Protein AF-A0A1E3QQA7-F1 (afdb_monomer)

Radius of gyration: 41.37 Å; Cα contacts (8 Å, |Δi|>4): 387; chains: 1; bounding box: 116×78×132 Å

Foldseek 3Di:
DDDDDDDDDPPVVVVVVVVVVVVVVVVVVVVVVVVVVVVVPPPDDDDDDDDDDDPDDDDDDDDDDDDDDDDDDDDDDDDDDDDDDDDDDDPPPCVVVVVVVVCVVVVDDDDPVCVVPVVCSPVVVVVVVVVVVVVVVVVVVVVVVVVVVVVCVPPDPPPDDPDDDPVVVVVVVVVVVVVVVVVVVVVVLVVVLVVLLVVLVVVCVPPDDDDDVVCVVVSVVVSVVVSVVVVVVVVVVVVVVVVLLVVLVVVLQPDDLVCSVVSLVVSCVVPVVCNVVSLVPDDHDWDWDADPPPRAIDTDGPLQDDDNWGQDLVPRATVVHDDPPPDGADPVVNVLQNVLLVVVVVVCCVPVVDFHKHKDKHQDDDPPDRQDIKIKIWTKDADPVSQKIKIKIWIWTWGDDDQKIKIKIKIKIWIWDDDPVPDTFTDMDIDIDIDIDGDDDSVVVSVVVVVVVVVVVVVVVVVCCCVRVPVVVVVVCVVDPPDDPVVVVVVVVVVVVVVVVVVVD

Sequence (505 aa):
MGKVAAKKQKITAEKAQSTKKVEVEEQRTESEAELEDLEALSDDDLAEDDELNLDGVSSDESSAAEADSEEEESTDDFETELPLMKKKKNKDDGSAQFADALSAIVGSRLKAYDRKDPILARSKLTIKKFENDKLDAKAKRLISAEKKITLDIDRVKTLLPAADNEKAGEILAKERRLKKVAQRGVVKLFNAVLSTQVKTHTELGTQKIIGQTKKEEMMTEISKEKFLDLVQAAADKTKESEEAFDASLDLLRRLDPQNIQSNLNNICRVAPGLAEDLLSSIDTPLSALRDPTNGKAYLCCDYNRDGDSYRSPWSNEYHPAADADAPAPSRELRELEVFANASFDVYRDLYYEGGVSSVYLWDQGDGLESDGFAGVVLLKKDSDDSSSSWNSIHVVEVTPEGASATYAITSTIILDLHSAKTIDLSGNLVRQTEKTLATGDLSSHISNIGTLIEEIETKLRNMLQEVYFGKTRDILGDLRTTTQASALASEKQRVSEMVKGLSEL

Organism: NCBI:txid984486

Secondary structure (DSSP, 8-state):
--------SSSHHHHHHHHHHHHHHHHHHHHHHHHHHHHTTSSS-------------------------------------------------THHHHHHHHHHHHH-PPPGGG-SSTTTTT-HHHHHHHHHHHHHHHHHHHHHHHHHHHHHTT-----S---S-HHHHHHHHHHHHHHHHHHHHHHHHHHHHHHHHHHHHHHHHTS--S-HHHHHHHHHHHHHHHHHHHHHHHHHHHHHHHHHHHHHHHHHHHS-GGGHHHHHHHHHHH-GGGHHHHHHH---PPEEEE-TTT--EEEE-GGGEETTEEE-TTT--EESPPPTT-----HHHHHHHHHHHHHHHHHHHHHHSSSEEEEEEEE-SSSSS---EEEEEEEEEE-TTSS-EEEEEEEEEEEEETTEEEEEEEEEEEEEEEETTTEEEEEEEEEEEEEEEE--SHHHHHHHHHHHHHHHHHHHHHHHHIIIIIIHHHHHHHHS-SS-HHHHHHHHHHHHHHHHHHH--

Nearest PDB structures (foldseek):
  7ds6-assembly1_B  TM=9.482E-01  e=3.848E-27  Gallus gallus
  7ds3-assembly1_B  TM=9.334E-01  e=1.307E-25  Gallus gallus
  3aae-assembly1_A  TM=6.246E-01  e=4.471E-10  Gallus gallus
  4akr-assembly1_A  TM=6.397E-01  e=7.895E-10  Dictyostelium discoideum AX2
  7dsb-assembly1_A  TM=6.086E-01  e=8.602E-09  Gallus gallus

Structure (mmCIF, N/CA/C/O backbone):
data_AF-A0A1E3QQA7-F1
#
_entry.id   AF-A0A1E3QQA7-F1
#
loop_
_atom_site.group_PDB
_atom_site.id
_atom_site.type_symbol
_atom_site.label_atom_id
_atom_site.label_alt_id
_atom_site.label_comp_id
_atom_site.label_asym_id
_atom_site.label_entity_id
_atom_site.label_seq_id
_atom_site.pdbx_PDB_ins_code
_atom_site.Cartn_x
_atom_site.Cartn_y
_atom_site.Cartn_z
_atom_site.occupancy
_atom_site.B_iso_or_equiv
_atom_site.auth_seq_id
_atom_site.auth_comp_id
_atom_site.auth_asym_id
_atom_site.auth_atom_id
_atom_site.pdbx_PDB_model_num
ATOM 1 N N . MET A 1 1 ? 45.931 54.070 -84.464 1.00 47.62 1 MET A N 1
ATOM 2 C CA . MET A 1 1 ? 44.512 53.806 -84.796 1.00 47.62 1 MET A CA 1
ATOM 3 C C . MET A 1 1 ? 44.336 52.306 -84.982 1.00 47.62 1 MET A C 1
ATOM 5 O O . MET A 1 1 ? 45.080 51.744 -85.770 1.00 47.62 1 MET A O 1
ATOM 9 N N . GLY A 1 2 ? 43.408 51.662 -84.268 1.00 37.19 2 GLY A N 1
ATOM 10 C CA . GLY A 1 2 ? 43.078 50.243 -84.486 1.00 37.19 2 GLY A CA 1
ATOM 11 C C . GLY A 1 2 ? 42.491 49.547 -83.252 1.00 37.19 2 GLY A C 1
ATOM 12 O O . GLY A 1 2 ? 43.142 49.482 -82.221 1.00 37.19 2 GLY A O 1
ATOM 13 N N . LYS A 1 3 ? 41.248 49.068 -83.383 1.00 46.12 3 LYS A N 1
ATOM 14 C CA . LYS A 1 3 ? 40.374 48.395 -82.399 1.00 46.12 3 LYS A CA 1
ATOM 15 C C . LYS A 1 3 ? 40.862 46.996 -81.975 1.00 46.12 3 LYS A C 1
ATOM 17 O O . LYS A 1 3 ? 41.299 46.261 -82.849 1.00 46.12 3 LYS A O 1
ATOM 22 N N . VAL A 1 4 ? 40.573 46.574 -80.731 1.00 35.31 4 VAL A N 1
ATOM 23 C CA . VAL A 1 4 ? 40.289 45.169 -80.313 1.00 35.31 4 VAL A CA 1
ATOM 24 C C . VAL A 1 4 ? 39.362 45.233 -79.074 1.00 35.31 4 VAL A C 1
ATOM 26 O O . VAL A 1 4 ? 39.777 45.743 -78.043 1.00 35.31 4 VAL A O 1
ATOM 29 N N . ALA A 1 5 ? 38.035 45.087 -79.179 1.00 37.12 5 ALA A N 1
ATOM 30 C CA . ALA A 1 5 ? 37.182 43.891 -79.328 1.00 37.12 5 ALA A CA 1
ATOM 31 C C . ALA A 1 5 ? 36.811 43.189 -77.996 1.00 37.12 5 ALA A C 1
ATOM 33 O O . ALA A 1 5 ? 37.650 42.676 -77.262 1.00 37.12 5 ALA A O 1
ATOM 34 N N . ALA A 1 6 ? 35.500 43.178 -77.729 1.00 47.41 6 ALA A N 1
ATOM 35 C CA . ALA A 1 6 ? 34.812 42.640 -76.563 1.00 47.41 6 ALA A CA 1
ATOM 36 C C . ALA A 1 6 ? 34.720 41.104 -76.580 1.00 47.41 6 ALA A C 1
ATOM 38 O O . ALA A 1 6 ? 34.167 40.526 -77.513 1.00 47.41 6 ALA A O 1
ATOM 39 N N . LYS A 1 7 ? 35.203 40.444 -75.518 1.00 43.12 7 LYS A N 1
ATOM 40 C CA . LYS A 1 7 ? 34.928 39.025 -75.222 1.00 43.12 7 LYS A CA 1
ATOM 41 C C . LYS A 1 7 ? 35.247 38.706 -73.754 1.00 43.12 7 LYS A C 1
ATOM 43 O O . LYS A 1 7 ? 36.267 38.088 -73.480 1.00 43.12 7 LYS A O 1
ATOM 48 N N . LYS A 1 8 ? 34.432 39.162 -72.787 1.00 41.75 8 LYS A N 1
ATOM 49 C CA . LYS A 1 8 ? 34.595 38.728 -71.375 1.00 41.75 8 LYS A CA 1
ATOM 50 C C . LYS A 1 8 ? 33.366 38.800 -70.449 1.00 41.75 8 LYS A C 1
ATOM 52 O O . LYS A 1 8 ? 33.531 38.638 -69.251 1.00 41.75 8 LYS A O 1
ATOM 57 N N . GLN A 1 9 ? 32.143 38.966 -70.964 1.00 43.28 9 GLN A N 1
ATOM 58 C CA . GLN A 1 9 ? 30.936 39.087 -70.116 1.00 43.28 9 GLN A CA 1
ATOM 59 C C . GLN A 1 9 ? 29.879 37.978 -70.282 1.00 43.28 9 GLN A C 1
ATOM 61 O O . GLN A 1 9 ? 28.783 38.111 -69.757 1.00 43.28 9 GLN A O 1
ATOM 66 N N . LYS A 1 10 ? 30.183 36.860 -70.958 1.00 41.38 10 LYS A N 1
ATOM 67 C CA . LYS A 1 10 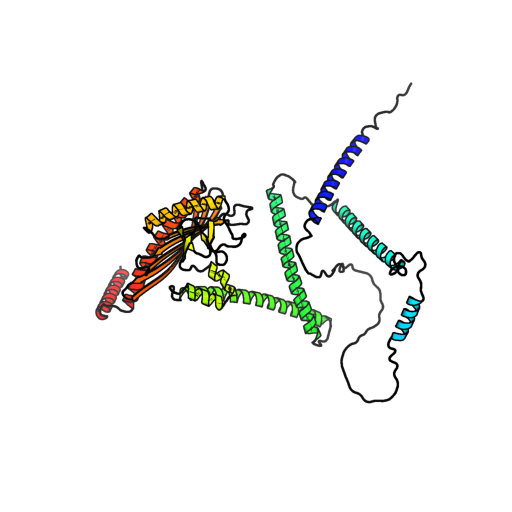? 29.195 35.779 -71.179 1.00 41.38 10 LYS A CA 1
ATOM 68 C C . LYS A 1 10 ? 29.348 34.530 -70.297 1.00 41.38 10 LYS A C 1
ATOM 70 O O . LYS A 1 10 ? 28.469 33.689 -70.333 1.00 41.38 10 LYS A O 1
ATOM 75 N N . ILE A 1 11 ? 30.416 34.409 -69.501 1.00 41.81 11 ILE A N 1
ATOM 76 C CA . ILE A 1 11 ? 30.742 33.159 -68.773 1.00 41.81 11 ILE A CA 1
ATOM 77 C C . ILE A 1 11 ? 30.286 33.194 -67.297 1.00 41.81 11 ILE A C 1
ATOM 79 O O . ILE A 1 11 ? 30.118 32.157 -66.668 1.00 41.81 11 ILE A O 1
ATOM 83 N N . THR A 1 12 ? 30.012 34.371 -66.728 1.00 42.03 12 THR A N 1
ATOM 84 C CA . THR A 1 12 ? 29.600 34.516 -65.318 1.00 42.03 12 THR A CA 1
ATOM 85 C C . THR A 1 12 ? 28.090 34.411 -65.077 1.00 42.03 12 THR A C 1
ATOM 87 O O . THR A 1 12 ? 27.687 34.161 -63.947 1.00 42.03 12 THR A O 1
ATOM 90 N N . ALA A 1 13 ? 27.250 34.534 -66.111 1.00 43.00 13 ALA A N 1
ATOM 91 C CA . ALA A 1 13 ? 25.791 34.411 -65.978 1.00 43.00 13 ALA A CA 1
ATOM 92 C C . ALA A 1 13 ? 25.293 32.952 -66.036 1.00 43.00 13 ALA A C 1
ATOM 94 O O . ALA A 1 13 ? 24.313 32.610 -65.380 1.00 43.00 13 ALA A O 1
ATOM 95 N N . GLU A 1 14 ? 25.997 32.076 -66.757 1.00 42.44 14 GLU A N 1
ATOM 96 C CA . GLU A 1 14 ? 25.611 30.665 -66.927 1.00 42.44 14 GLU A CA 1
ATOM 97 C C . GLU A 1 14 ? 25.844 29.835 -65.651 1.00 42.44 14 GLU A C 1
ATOM 99 O O . GLU A 1 14 ? 25.065 28.940 -65.332 1.00 42.44 14 GLU A O 1
ATOM 104 N N . LYS A 1 15 ? 26.865 30.179 -64.851 1.00 41.03 15 LYS A N 1
ATOM 105 C CA . LYS A 1 15 ? 27.192 29.443 -63.619 1.00 41.03 15 LYS A CA 1
ATOM 106 C C . LYS A 1 15 ? 26.222 29.747 -62.466 1.00 41.03 15 LYS A C 1
ATOM 108 O O . LYS A 1 15 ? 25.871 28.833 -61.728 1.00 41.03 15 LYS A O 1
ATOM 113 N N . ALA A 1 16 ? 25.723 30.985 -62.376 1.00 42.81 16 ALA A N 1
ATOM 114 C CA . ALA A 1 16 ? 24.745 31.413 -61.367 1.00 42.81 16 ALA A CA 1
ATOM 115 C C . ALA A 1 16 ? 23.309 30.924 -61.650 1.00 42.81 16 ALA A C 1
ATOM 117 O O . ALA A 1 16 ? 22.499 30.821 -60.732 1.00 42.81 16 ALA A O 1
ATOM 118 N N . GLN A 1 17 ? 22.992 30.600 -62.910 1.00 45.09 17 GLN A N 1
ATOM 119 C CA . GLN A 1 17 ? 21.726 29.953 -63.273 1.00 45.09 17 GLN A CA 1
ATOM 120 C C . GLN A 1 17 ? 21.737 28.441 -63.015 1.00 45.09 17 GLN A C 1
ATOM 122 O O . GLN A 1 17 ? 20.669 27.877 -62.797 1.00 45.09 17 GLN A O 1
ATOM 127 N N . SER A 1 18 ? 22.909 27.791 -62.987 1.00 39.50 18 SER A N 1
ATOM 128 C CA . SER A 1 18 ? 23.002 26.363 -62.646 1.00 39.50 18 SER A CA 1
ATOM 129 C C . SER A 1 18 ? 22.852 26.100 -61.143 1.00 39.50 18 SER A C 1
ATOM 131 O O . SER A 1 18 ? 22.149 25.171 -60.772 1.00 39.50 18 SER A O 1
ATOM 133 N N . THR A 1 19 ? 23.395 26.957 -60.270 1.00 41.09 19 THR A N 1
ATOM 134 C CA . THR A 1 19 ? 23.28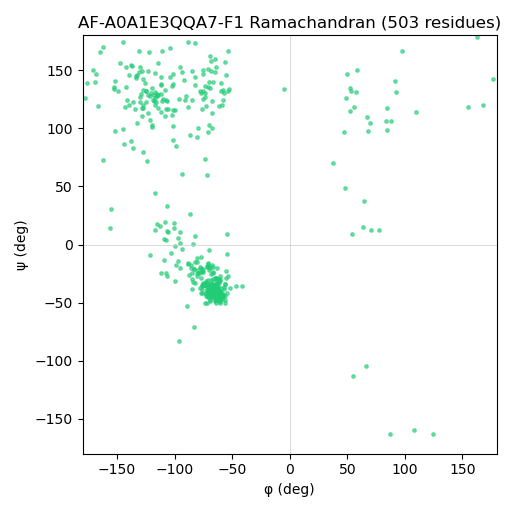8 26.790 -58.807 1.00 41.09 19 THR A CA 1
ATOM 135 C C . THR A 1 19 ? 21.892 27.103 -58.266 1.00 41.09 19 THR A C 1
ATOM 137 O O . THR A 1 19 ? 21.407 26.381 -57.408 1.00 41.09 19 THR A O 1
ATOM 140 N N . LYS A 1 20 ? 21.181 28.085 -58.842 1.00 45.94 20 LYS A N 1
ATOM 141 C CA . LYS A 1 20 ? 19.771 28.362 -58.497 1.00 45.94 20 LYS A CA 1
ATOM 142 C C . LYS A 1 20 ? 18.782 27.298 -58.975 1.00 45.94 20 LYS A C 1
ATOM 144 O O . LYS A 1 20 ? 17.648 27.287 -58.515 1.00 45.94 20 LYS A O 1
ATOM 149 N N . LYS A 1 21 ? 19.168 26.452 -59.935 1.00 40.66 21 LYS A N 1
ATOM 150 C CA . LYS A 1 21 ? 18.320 25.347 -60.398 1.00 40.66 21 LYS A CA 1
ATOM 151 C C . LYS A 1 21 ? 18.426 24.127 -59.484 1.00 40.66 21 LYS A C 1
ATOM 153 O O . LYS A 1 21 ? 17.419 23.469 -59.297 1.00 40.66 21 LYS A O 1
ATOM 158 N N . VAL A 1 22 ? 19.602 23.894 -58.895 1.00 44.75 22 VAL A N 1
ATOM 159 C CA . VAL A 1 22 ? 19.859 22.769 -57.981 1.00 44.75 22 VAL A CA 1
ATOM 160 C C . VAL A 1 22 ? 19.193 22.991 -56.613 1.00 44.75 22 VAL A C 1
ATOM 162 O O . VAL A 1 22 ? 18.508 22.096 -56.142 1.00 44.75 22 VAL A O 1
ATOM 165 N N . GLU A 1 23 ? 19.244 24.206 -56.044 1.00 41.72 23 GLU A N 1
ATOM 166 C CA . GLU A 1 23 ? 18.555 24.530 -54.769 1.00 41.72 23 GLU A CA 1
ATOM 167 C C . GLU A 1 23 ? 17.017 24.439 -54.850 1.00 41.72 23 GLU A C 1
ATOM 169 O O . GLU A 1 23 ? 16.353 24.143 -53.862 1.00 41.72 23 GLU A O 1
ATOM 174 N N . VAL A 1 24 ? 16.431 24.681 -56.029 1.00 44.97 24 VAL A N 1
ATOM 175 C CA . VAL A 1 24 ? 14.972 24.602 -56.247 1.00 44.97 24 VAL A CA 1
ATOM 176 C C . VAL A 1 24 ? 14.514 23.162 -56.521 1.00 44.97 24 VAL A C 1
ATOM 178 O O . VAL A 1 24 ? 13.337 22.846 -56.354 1.00 44.97 24 VAL A O 1
ATOM 181 N N . GLU A 1 25 ? 15.431 22.288 -56.943 1.00 38.72 25 GLU A N 1
ATOM 182 C CA . GLU A 1 25 ? 15.168 20.868 -57.192 1.00 38.72 25 GLU A CA 1
ATOM 183 C C . GLU A 1 25 ? 15.293 20.056 -55.887 1.00 38.72 25 GLU A C 1
ATOM 185 O O . GLU A 1 25 ? 14.412 19.244 -55.622 1.00 38.72 25 GLU A O 1
ATOM 190 N N . GLU A 1 26 ? 16.257 20.380 -55.008 1.00 39.41 26 GLU A N 1
ATOM 191 C CA . GLU A 1 26 ? 16.387 19.789 -53.656 1.00 39.41 26 GLU A CA 1
ATOM 192 C C . GLU A 1 26 ? 15.203 20.138 -52.728 1.00 39.41 26 GLU A C 1
ATOM 194 O O . GLU A 1 26 ? 14.659 19.258 -52.060 1.00 39.41 26 GLU A O 1
ATOM 199 N N . GLN A 1 27 ? 14.708 21.383 -52.757 1.00 41.03 27 GLN A N 1
ATOM 200 C CA . GLN A 1 27 ? 13.528 21.794 -51.971 1.00 41.03 27 GLN A CA 1
ATOM 201 C C . GLN A 1 27 ? 12.205 21.189 -52.480 1.00 41.03 27 GLN A C 1
ATOM 203 O O . GLN A 1 27 ? 11.222 21.097 -51.739 1.00 41.03 27 GLN A O 1
ATOM 208 N N . ARG A 1 28 ? 12.153 20.770 -53.751 1.00 41.06 28 ARG A N 1
ATOM 209 C CA . ARG A 1 28 ? 11.000 20.050 -54.314 1.00 41.06 28 ARG A CA 1
ATOM 210 C C . ARG A 1 28 ? 10.990 18.582 -53.905 1.00 41.06 28 ARG A C 1
ATOM 212 O O . ARG A 1 28 ? 9.923 18.061 -53.615 1.00 41.06 28 ARG A O 1
ATOM 219 N N . THR A 1 29 ? 12.158 17.951 -53.824 1.00 37.53 29 THR A N 1
ATOM 220 C CA . THR A 1 29 ? 12.278 16.561 -53.371 1.00 37.53 29 THR A CA 1
ATOM 221 C C . THR A 1 29 ? 12.012 16.393 -51.873 1.00 37.53 29 THR A C 1
ATOM 223 O O . THR A 1 29 ? 11.408 15.399 -51.490 1.00 37.53 29 THR A O 1
ATOM 226 N N . GLU A 1 30 ? 12.369 17.369 -51.028 1.00 37.81 30 GLU A N 1
ATOM 227 C CA . GLU A 1 30 ? 12.022 17.334 -49.592 1.00 37.81 30 GLU A CA 1
ATOM 228 C C . GLU A 1 30 ? 10.515 17.521 -49.347 1.00 37.81 30 GLU A C 1
ATOM 230 O O . GLU A 1 30 ? 9.946 16.877 -48.472 1.00 37.81 30 GLU A O 1
ATOM 235 N N . SER A 1 31 ? 9.841 18.338 -50.165 1.00 39.28 31 SER A N 1
ATOM 236 C CA . SER A 1 31 ? 8.391 18.554 -50.050 1.00 39.28 31 SER A CA 1
ATOM 237 C C . SER A 1 31 ? 7.539 17.443 -50.677 1.00 39.28 31 SER A C 1
ATOM 239 O O . SER A 1 31 ? 6.408 17.249 -50.242 1.00 39.28 31 SER A O 1
ATOM 241 N N . GLU A 1 32 ? 8.059 16.692 -51.655 1.00 35.75 32 GLU A N 1
ATOM 242 C CA . GLU A 1 32 ? 7.422 15.459 -52.152 1.00 35.75 32 GLU A CA 1
ATOM 243 C C . GLU A 1 32 ? 7.585 14.285 -51.167 1.00 35.75 32 GLU A C 1
ATOM 245 O O . GLU A 1 32 ? 6.638 13.524 -50.990 1.00 35.75 32 GLU A O 1
ATOM 250 N N . ALA A 1 33 ? 8.713 14.186 -50.450 1.00 37.66 33 ALA A N 1
ATOM 251 C CA . ALA A 1 33 ? 8.922 13.164 -49.417 1.00 37.66 33 ALA A CA 1
ATOM 252 C C . ALA A 1 33 ? 8.040 13.375 -48.166 1.00 37.66 33 ALA A C 1
ATOM 254 O O . ALA A 1 33 ? 7.515 12.412 -47.615 1.00 37.66 33 ALA A O 1
ATOM 255 N N . GLU A 1 34 ? 7.799 14.628 -47.754 1.00 36.56 34 GLU A N 1
ATOM 256 C CA . GLU A 1 34 ? 6.865 14.948 -46.657 1.00 36.56 34 GLU A CA 1
ATOM 257 C C . GLU A 1 34 ? 5.386 14.687 -47.016 1.00 36.56 34 GLU A C 1
ATOM 259 O O . GLU A 1 34 ? 4.549 14.556 -46.122 1.00 36.56 34 GLU A O 1
ATOM 264 N N . LEU A 1 35 ? 5.046 14.609 -48.309 1.00 36.50 35 LEU A N 1
ATOM 265 C CA . LEU A 1 35 ? 3.693 14.290 -48.779 1.00 36.50 35 LEU A CA 1
ATOM 266 C C . LEU A 1 35 ? 3.431 12.776 -48.832 1.00 36.50 35 LEU A C 1
ATOM 268 O O . LEU A 1 35 ? 2.305 12.366 -48.559 1.00 36.50 35 LEU A O 1
ATOM 272 N N . GLU A 1 36 ? 4.446 11.951 -49.115 1.00 33.94 36 GLU A N 1
ATOM 273 C CA . GLU A 1 36 ? 4.317 10.482 -49.113 1.00 33.94 36 GLU A CA 1
ATOM 274 C C . GLU A 1 36 ? 4.212 9.897 -47.686 1.00 33.94 36 GLU A C 1
ATOM 276 O O . GLU A 1 36 ? 3.442 8.960 -47.470 1.00 33.94 36 GLU A O 1
ATOM 281 N N . ASP A 1 37 ? 4.874 10.496 -46.686 1.00 36.75 37 ASP A N 1
ATOM 282 C CA . ASP A 1 37 ? 4.774 10.072 -45.271 1.00 36.75 37 ASP A CA 1
ATOM 283 C C . ASP A 1 37 ? 3.421 10.428 -44.613 1.00 36.75 37 ASP A C 1
ATOM 285 O O . ASP A 1 37 ? 3.027 9.832 -43.608 1.00 36.75 37 ASP A O 1
ATOM 289 N N . LEU A 1 38 ? 2.673 11.382 -45.181 1.00 35.31 38 LEU A N 1
ATOM 290 C CA . LEU A 1 38 ? 1.334 11.760 -44.709 1.00 35.31 38 LEU A CA 1
ATOM 291 C C . LEU A 1 38 ? 0.219 10.871 -45.280 1.00 35.31 38 LEU A C 1
ATOM 293 O O . LEU A 1 38 ? -0.834 10.758 -44.652 1.00 35.31 38 LEU A O 1
ATOM 297 N N . GLU A 1 39 ? 0.428 10.234 -46.436 1.00 35.59 39 GLU A N 1
ATOM 298 C CA . GLU A 1 39 ? -0.561 9.324 -47.034 1.00 35.59 39 GLU A CA 1
ATOM 299 C C . GLU A 1 39 ? -0.521 7.922 -46.395 1.00 35.59 39 GLU A C 1
ATOM 301 O O . GLU A 1 39 ? -1.560 7.268 -46.297 1.00 35.59 39 GLU A O 1
ATOM 306 N N . ALA A 1 40 ? 0.627 7.491 -45.857 1.00 35.75 40 ALA A N 1
ATOM 307 C CA . ALA A 1 40 ? 0.804 6.165 -45.250 1.00 35.75 40 ALA A CA 1
ATOM 308 C C . ALA A 1 40 ? 0.209 5.999 -43.833 1.00 35.75 40 ALA A C 1
ATOM 310 O O . ALA A 1 40 ? 0.116 4.877 -43.341 1.00 35.75 40 ALA A O 1
ATOM 311 N N . LEU A 1 41 ? -0.211 7.086 -43.174 1.00 35.44 41 LEU A N 1
ATOM 312 C CA . LEU A 1 41 ? -0.745 7.075 -41.798 1.00 35.44 41 LEU A CA 1
ATOM 313 C C . LEU A 1 41 ? -2.271 7.256 -41.721 1.00 35.44 41 LEU A C 1
ATOM 315 O O . LEU A 1 41 ? -2.803 7.500 -40.641 1.00 35.44 41 LEU A O 1
ATOM 319 N N . SER A 1 42 ? -2.975 7.179 -42.854 1.00 36.09 42 SER A N 1
ATOM 320 C CA . SER A 1 42 ? -4.414 7.476 -42.931 1.00 36.09 42 SER A CA 1
ATOM 321 C C . SER A 1 42 ? -5.332 6.262 -43.108 1.00 36.09 42 SER A C 1
ATOM 323 O O . SER A 1 42 ? -6.537 6.458 -43.235 1.00 36.09 42 SER A O 1
ATOM 325 N N . ASP A 1 43 ? -4.796 5.036 -43.097 1.00 34.66 43 ASP A N 1
ATOM 326 C CA . ASP A 1 43 ? -5.561 3.836 -43.483 1.00 34.66 43 ASP A CA 1
ATOM 327 C C . ASP A 1 43 ? -5.787 2.809 -42.360 1.00 34.66 43 ASP A C 1
ATOM 329 O O . ASP A 1 43 ? -6.156 1.677 -42.649 1.00 34.66 43 ASP A O 1
ATOM 333 N N . ASP A 1 44 ? -5.617 3.180 -41.086 1.00 36.84 44 ASP A N 1
ATOM 334 C CA . ASP A 1 44 ? -6.131 2.349 -39.991 1.00 36.84 44 ASP A CA 1
ATOM 335 C C . ASP A 1 44 ? -6.693 3.223 -38.862 1.00 36.84 44 ASP A C 1
ATOM 337 O O . ASP A 1 44 ? -6.025 4.114 -38.340 1.00 36.84 44 ASP A O 1
ATOM 341 N N . ASP A 1 45 ? -7.956 2.953 -38.539 1.00 34.03 45 ASP A N 1
ATOM 342 C CA . ASP A 1 45 ? -8.791 3.556 -37.500 1.00 34.03 45 ASP A CA 1
ATOM 343 C C . ASP A 1 45 ? -9.204 5.030 -37.675 1.00 34.03 45 ASP A C 1
ATOM 345 O O . ASP A 1 45 ? -8.544 5.969 -37.232 1.00 34.03 45 ASP A O 1
ATOM 349 N N . LEU A 1 46 ? -10.424 5.241 -38.189 1.00 31.62 46 LEU A N 1
ATOM 350 C CA . LEU A 1 46 ? -11.569 5.584 -37.328 1.00 31.62 46 LEU A CA 1
ATOM 351 C C . LEU A 1 46 ? -12.866 5.730 -38.141 1.00 31.62 46 LEU A C 1
ATOM 353 O O . LEU A 1 46 ? -12.965 6.481 -39.111 1.00 31.62 46 LEU A O 1
ATOM 357 N N . ALA A 1 47 ? -13.871 4.983 -37.692 1.00 36.91 47 ALA A N 1
ATOM 358 C CA . ALA A 1 47 ? -15.245 5.021 -38.156 1.00 36.91 47 ALA A CA 1
ATOM 359 C C . ALA A 1 47 ? -15.982 6.302 -37.718 1.00 36.91 47 ALA A C 1
ATOM 361 O O . ALA A 1 47 ? -15.705 6.846 -36.653 1.00 36.91 47 ALA A O 1
ATOM 362 N N . GLU A 1 48 ? -16.954 6.688 -38.552 1.00 45.09 48 GLU A N 1
ATOM 363 C CA . GLU A 1 48 ? -18.121 7.547 -38.284 1.00 45.09 48 GLU A CA 1
ATOM 364 C C . GLU A 1 48 ? -17.881 8.866 -37.526 1.00 45.09 48 GLU A C 1
ATOM 366 O O . GLU A 1 48 ? -17.976 8.915 -36.303 1.00 45.09 48 GLU A O 1
ATOM 371 N N . ASP A 1 49 ? -17.755 9.976 -38.264 1.00 31.97 49 ASP A N 1
ATOM 372 C CA . ASP A 1 49 ? -18.480 11.194 -37.878 1.00 31.97 49 ASP A CA 1
ATOM 373 C C . ASP A 1 49 ? -18.781 12.095 -39.093 1.00 31.97 49 ASP A C 1
ATOM 375 O O . ASP A 1 49 ? -17.945 12.298 -39.977 1.00 31.97 49 ASP A O 1
ATOM 379 N N . ASP A 1 50 ? -20.013 12.599 -39.142 1.00 37.56 50 ASP A N 1
ATOM 380 C CA . ASP A 1 50 ? -20.581 13.440 -40.201 1.00 37.56 50 ASP A CA 1
ATOM 381 C C . ASP A 1 50 ? -19.948 14.850 -40.189 1.00 37.56 50 ASP A C 1
ATOM 383 O O . ASP A 1 50 ? -20.324 15.717 -39.394 1.00 37.56 50 ASP A O 1
ATOM 387 N N . GLU A 1 51 ? -19.026 15.145 -41.112 1.00 36.75 51 GLU A N 1
ATOM 388 C CA . GLU A 1 51 ? -18.564 16.522 -41.338 1.00 36.75 51 GLU A CA 1
ATOM 389 C C . GLU A 1 51 ? -19.561 17.316 -42.206 1.00 36.75 51 GLU A C 1
ATOM 391 O O . GLU A 1 51 ? -19.570 17.250 -43.440 1.00 36.75 51 GLU A O 1
ATOM 396 N N . LEU A 1 52 ? -20.383 18.148 -41.558 1.00 35.50 52 LEU A N 1
ATOM 397 C CA . LEU A 1 52 ? -21.110 19.237 -42.214 1.00 35.50 52 LEU A CA 1
ATOM 398 C C . LEU A 1 52 ? -20.156 20.412 -42.513 1.00 35.50 52 LEU A C 1
ATOM 400 O O . LEU A 1 52 ? -19.623 21.058 -41.612 1.00 35.50 52 LEU A O 1
ATOM 404 N N . ASN A 1 53 ? -19.978 20.712 -43.803 1.00 35.66 53 ASN A N 1
ATOM 405 C CA . ASN A 1 53 ? -19.203 21.846 -44.324 1.00 35.66 53 ASN A CA 1
ATOM 406 C C . ASN A 1 53 ? -19.715 23.206 -43.800 1.00 35.66 53 ASN A C 1
ATOM 408 O O . ASN A 1 53 ? -20.865 23.571 -44.040 1.00 35.66 53 ASN A O 1
ATOM 412 N N . LEU A 1 54 ? -18.832 24.001 -43.186 1.00 42.69 54 LEU A N 1
ATOM 413 C CA . LEU A 1 54 ? -19.111 25.340 -42.635 1.00 42.69 54 LEU A CA 1
ATOM 414 C C . LEU A 1 54 ? -18.299 26.456 -43.333 1.00 42.69 54 LEU A C 1
ATOM 416 O O . LEU A 1 54 ? -17.767 27.355 -42.686 1.00 42.69 54 LEU A O 1
ATOM 420 N N . ASP A 1 55 ? -18.205 26.436 -44.666 1.00 37.66 55 ASP A N 1
ATOM 421 C CA . ASP A 1 55 ? -17.496 27.477 -45.440 1.00 37.66 55 ASP A CA 1
ATOM 422 C C . ASP A 1 55 ? -18.442 28.592 -45.925 1.00 37.66 55 ASP A C 1
ATOM 424 O O . ASP A 1 55 ? -18.645 28.798 -47.122 1.00 37.66 55 ASP A O 1
ATOM 428 N N . GLY A 1 56 ? -19.090 29.289 -44.986 1.00 36.97 56 GLY A N 1
ATOM 429 C CA . GLY A 1 56 ? -20.181 30.201 -45.339 1.00 36.97 56 GLY A CA 1
ATOM 430 C C . GLY A 1 56 ? -20.485 31.342 -44.378 1.00 36.97 56 GLY A C 1
ATOM 431 O O . GLY A 1 56 ? -21.639 31.741 -44.315 1.00 36.97 56 GLY A O 1
ATOM 432 N N . VAL A 1 57 ? -19.513 31.889 -43.641 1.00 32.00 57 VAL A N 1
ATOM 433 C CA . VAL A 1 57 ? -19.708 33.155 -42.902 1.00 32.00 57 VAL A CA 1
ATOM 434 C C . VAL A 1 57 ? -18.432 34.002 -42.897 1.00 32.00 57 VAL A C 1
ATOM 436 O O . VAL A 1 57 ? -17.618 33.952 -41.981 1.00 32.00 57 VAL A O 1
ATOM 439 N N . SER A 1 58 ? -18.256 34.818 -43.936 1.00 29.50 58 SER A N 1
ATOM 440 C CA . SER A 1 58 ? -17.363 35.977 -43.881 1.00 29.50 58 SER A CA 1
ATOM 441 C C . SER A 1 58 ? -18.137 37.205 -44.345 1.00 29.50 58 SER A C 1
ATOM 443 O O . SER A 1 58 ? -18.565 37.302 -45.493 1.00 29.50 58 SER A O 1
ATOM 445 N N . SER A 1 59 ? -18.379 38.081 -43.378 1.00 32.19 59 SER A N 1
ATOM 446 C CA . SER A 1 59 ? -19.063 39.365 -43.458 1.00 32.19 59 SER A CA 1
ATOM 447 C C . SER A 1 59 ? -18.185 40.436 -44.107 1.00 32.19 59 SER A C 1
ATOM 449 O O . SER A 1 59 ? -17.061 40.642 -43.650 1.00 32.19 59 SER A O 1
ATOM 451 N N . ASP A 1 60 ? -18.733 41.174 -45.073 1.00 27.69 60 ASP A N 1
ATOM 452 C CA . ASP A 1 60 ? -18.250 42.507 -45.450 1.00 27.69 60 ASP A CA 1
ATOM 453 C C . ASP A 1 60 ? -19.470 43.417 -45.720 1.00 27.69 60 ASP A C 1
ATOM 455 O O . ASP A 1 60 ? -20.333 43.097 -46.542 1.00 27.69 60 ASP A O 1
ATOM 459 N N . GLU A 1 61 ? -19.579 44.512 -44.963 1.00 32.19 61 GLU A N 1
ATOM 460 C CA . GLU A 1 61 ? -20.498 45.648 -45.177 1.00 32.19 61 GLU A CA 1
ATOM 461 C C . GLU A 1 61 ? -19.951 46.509 -46.341 1.00 32.19 61 GLU A C 1
ATOM 463 O O . GLU A 1 61 ? -18.745 46.618 -46.501 1.00 32.19 61 GLU A O 1
ATOM 468 N N . SER A 1 62 ? -20.661 47.246 -47.199 1.00 31.69 62 SER A N 1
ATOM 469 C CA . SER A 1 62 ? -22.008 47.822 -47.246 1.00 31.69 62 SER A CA 1
ATOM 470 C C . SER A 1 62 ? -22.247 48.381 -48.670 1.00 31.69 62 SER A C 1
ATOM 472 O O . SER A 1 62 ? -21.309 48.835 -49.326 1.00 31.69 62 SER A O 1
ATOM 474 N N . SER A 1 63 ? -23.490 48.402 -49.164 1.00 28.19 63 SER A N 1
ATOM 475 C CA . SER A 1 63 ? -24.127 49.584 -49.793 1.00 28.19 63 SER A CA 1
ATOM 476 C C . SER A 1 63 ? -25.525 49.262 -50.345 1.00 28.19 63 SER A C 1
ATOM 478 O O . SER A 1 63 ? -25.800 48.174 -50.836 1.00 28.19 63 SER A O 1
ATOM 480 N N . ALA A 1 64 ? -26.402 50.252 -50.181 1.00 29.22 64 ALA A N 1
ATOM 481 C CA . ALA A 1 64 ? -27.855 50.278 -50.329 1.00 29.22 64 ALA A CA 1
ATOM 482 C C . ALA A 1 64 ? -28.449 49.818 -51.678 1.00 29.22 64 ALA A C 1
ATOM 484 O O . ALA A 1 64 ? -27.920 50.171 -52.729 1.00 29.22 64 ALA A O 1
ATOM 485 N N . ALA A 1 65 ? -29.635 49.189 -51.640 1.00 29.33 65 ALA A N 1
ATOM 486 C CA . ALA A 1 65 ? -30.922 49.810 -52.020 1.00 29.33 65 ALA A CA 1
ATOM 487 C C . ALA A 1 65 ? -32.066 48.771 -52.167 1.00 29.33 65 ALA A C 1
ATOM 489 O O . ALA A 1 65 ? -31.980 47.893 -53.014 1.00 29.33 65 ALA A O 1
ATOM 490 N N . GLU A 1 66 ? -33.114 48.959 -51.352 1.00 27.36 66 GLU A N 1
ATOM 491 C CA . GLU A 1 66 ? -34.574 48.895 -51.617 1.00 27.36 66 GLU A CA 1
ATOM 492 C C . GLU A 1 66 ? -35.281 47.719 -52.340 1.00 27.36 66 GLU A C 1
ATOM 494 O O . GLU A 1 66 ? -34.833 47.207 -53.361 1.00 27.36 66 GLU A O 1
ATOM 499 N N . ALA A 1 67 ? -36.524 47.509 -51.864 1.00 29.84 67 ALA A N 1
ATOM 500 C CA . ALA A 1 67 ? -37.671 46.738 -52.384 1.00 29.84 67 ALA A CA 1
ATOM 501 C C . ALA A 1 67 ? -37.692 45.224 -52.059 1.00 29.84 67 ALA A C 1
ATOM 503 O O . ALA A 1 67 ? -36.928 44.454 -52.628 1.00 29.84 67 ALA A O 1
ATOM 504 N N . ASP A 1 68 ? -38.418 44.749 -51.040 1.00 28.23 68 ASP A N 1
ATOM 505 C CA . ASP A 1 68 ? -39.883 44.703 -50.799 1.00 28.23 68 ASP A CA 1
ATOM 506 C C . ASP A 1 68 ? -40.547 43.402 -51.304 1.00 28.23 68 ASP A C 1
ATOM 508 O O . ASP A 1 68 ? -40.267 42.914 -52.398 1.00 28.23 68 ASP A O 1
ATOM 512 N N . SER A 1 69 ? -41.489 42.934 -50.481 1.00 30.62 69 SER A N 1
ATOM 513 C CA . SER A 1 69 ? -42.609 42.005 -50.692 1.00 30.62 69 SER A CA 1
ATOM 514 C C . SER A 1 69 ? -42.440 40.473 -50.543 1.00 30.62 69 SER A C 1
ATOM 516 O O . SER A 1 69 ? -41.954 39.780 -51.433 1.00 30.62 69 SER A O 1
ATOM 518 N N . GLU A 1 70 ? -43.007 40.017 -49.407 1.00 29.16 70 GLU A N 1
ATOM 519 C CA . GLU A 1 70 ? -43.965 38.899 -49.193 1.00 29.16 70 GLU A CA 1
ATOM 520 C C . GLU A 1 70 ? -43.385 37.468 -49.058 1.00 29.16 70 GLU A C 1
ATOM 522 O O . GLU A 1 70 ? -42.803 36.924 -49.992 1.00 29.16 70 GLU A O 1
ATOM 527 N N . GLU A 1 71 ? -43.344 36.854 -47.856 1.00 29.91 71 GLU A N 1
ATOM 528 C CA . GLU A 1 71 ? -44.455 36.265 -47.043 1.00 29.91 71 GLU A CA 1
ATOM 529 C C . GLU A 1 71 ? -45.307 35.271 -47.864 1.00 29.91 71 GLU A C 1
ATOM 531 O O . GLU A 1 71 ? -45.674 35.554 -48.994 1.00 29.91 71 GLU A O 1
ATOM 536 N N . GLU A 1 72 ? -45.701 34.074 -47.432 1.00 29.48 72 GLU A N 1
ATOM 537 C CA . GLU A 1 72 ? -45.696 33.346 -46.158 1.00 29.48 72 GLU A CA 1
ATOM 538 C C . GLU A 1 72 ? -46.053 31.870 -46.509 1.00 29.48 72 GLU A C 1
ATOM 540 O O . GLU A 1 72 ? -46.641 31.627 -47.563 1.00 29.48 72 GLU A O 1
ATOM 545 N N . GLU A 1 73 ? -45.514 30.872 -45.791 1.00 27.02 73 GLU A N 1
ATOM 546 C CA . GLU A 1 73 ? -46.227 29.912 -44.902 1.00 27.02 73 GLU A CA 1
ATOM 547 C C . GLU A 1 73 ? -47.351 29.052 -45.561 1.00 27.02 73 GLU A C 1
ATOM 549 O O . GLU A 1 73 ? -47.986 29.429 -46.531 1.00 27.02 73 GLU A O 1
ATOM 554 N N . SER A 1 74 ? -47.706 27.821 -45.182 1.00 26.92 74 SER A N 1
ATOM 555 C CA . SER A 1 74 ? -47.856 27.133 -43.891 1.00 26.92 74 SER A CA 1
ATOM 556 C C . SER A 1 74 ? -48.222 25.649 -44.227 1.00 26.92 74 SER A C 1
ATOM 558 O O . SER A 1 74 ? -48.746 25.395 -45.314 1.00 26.92 74 SER A O 1
ATOM 560 N N . THR A 1 75 ? -47.700 24.617 -43.551 1.00 29.45 75 THR A N 1
ATOM 561 C CA . THR A 1 75 ? -48.155 23.908 -42.319 1.00 29.45 75 THR A CA 1
ATOM 562 C C . THR A 1 75 ? -49.049 22.660 -42.508 1.00 29.45 75 THR A C 1
ATOM 564 O O . THR A 1 75 ? -50.035 22.652 -43.237 1.00 29.45 75 THR A O 1
ATOM 567 N N . ASP A 1 76 ? -48.620 21.608 -41.797 1.00 29.56 76 ASP A N 1
ATOM 568 C CA . ASP A 1 76 ? -49.323 20.669 -40.898 1.00 29.56 76 ASP A CA 1
ATOM 569 C C . ASP A 1 76 ? -50.560 19.831 -41.299 1.00 29.56 76 ASP A C 1
ATOM 571 O O . ASP A 1 76 ? -51.653 20.312 -41.577 1.00 29.56 76 ASP A O 1
ATOM 575 N N . ASP A 1 77 ? -50.330 18.513 -41.222 1.00 32.78 77 ASP A N 1
ATOM 576 C CA . ASP A 1 77 ? -50.920 17.490 -40.331 1.00 32.78 77 ASP A CA 1
ATOM 577 C C . ASP A 1 77 ? -52.451 17.316 -40.089 1.00 32.78 77 ASP A C 1
ATOM 579 O O . ASP A 1 77 ? -53.161 18.188 -39.598 1.00 32.78 77 ASP A O 1
ATOM 583 N N . PHE A 1 78 ? -52.865 16.055 -40.323 1.00 26.19 78 PHE A N 1
ATOM 584 C CA . PHE A 1 78 ? -53.846 15.175 -39.640 1.00 26.19 78 PHE A CA 1
ATOM 585 C C . PHE A 1 78 ? -55.394 15.419 -39.601 1.00 26.19 78 PHE A C 1
ATOM 587 O O . PHE A 1 78 ? -55.923 16.251 -38.876 1.00 26.19 78 PHE A O 1
ATOM 594 N N . GLU A 1 79 ? -56.097 14.530 -40.336 1.00 35.03 79 GLU A N 1
ATOM 595 C CA . GLU A 1 79 ? -57.369 13.777 -40.105 1.00 35.03 79 GLU A CA 1
ATOM 596 C C . GLU A 1 79 ? -58.742 14.408 -39.678 1.00 35.03 79 GLU A C 1
ATOM 598 O O . GLU A 1 79 ? -58.955 14.777 -38.532 1.00 35.03 79 GLU A O 1
ATOM 603 N N . THR A 1 80 ? -59.727 14.289 -40.612 1.00 32.25 80 THR A N 1
ATOM 604 C CA . THR A 1 80 ? -61.200 13.938 -40.539 1.00 32.25 80 THR A CA 1
ATOM 605 C C . THR A 1 80 ? -62.171 14.703 -39.599 1.00 32.25 80 THR A C 1
ATOM 607 O O . THR A 1 80 ? -61.904 14.823 -38.419 1.00 32.25 80 THR A O 1
ATOM 610 N N . GLU A 1 81 ? -63.379 15.201 -39.954 1.00 35.25 81 GLU A N 1
ATOM 611 C CA . GLU A 1 81 ? -64.479 14.774 -40.859 1.00 35.25 81 GLU A CA 1
ATOM 612 C C . GLU A 1 81 ? -65.460 15.957 -41.217 1.00 35.25 81 GLU A C 1
ATOM 614 O O . GLU A 1 81 ? -65.393 17.034 -40.638 1.00 35.25 81 GLU A O 1
ATOM 619 N N . LEU A 1 82 ? -66.371 15.756 -42.191 1.00 36.09 82 LEU A N 1
ATOM 620 C CA . LEU A 1 82 ? -67.040 16.731 -43.107 1.00 36.09 82 LEU A CA 1
ATOM 621 C C . LEU A 1 82 ? -68.369 17.406 -42.639 1.00 36.09 82 LEU A C 1
ATOM 623 O O . LEU A 1 82 ? -68.994 16.957 -41.681 1.00 36.09 82 LEU A O 1
ATOM 627 N N . PRO A 1 83 ? -68.923 18.379 -43.419 1.00 36.09 83 PRO A N 1
ATOM 628 C CA . PRO A 1 83 ? -70.057 18.023 -44.299 1.00 36.09 83 PRO A CA 1
ATOM 629 C C . PRO A 1 83 ? -70.037 18.607 -45.739 1.00 36.09 83 PRO A C 1
ATOM 631 O O . PRO A 1 83 ? -69.450 19.639 -46.045 1.00 36.09 83 PRO A O 1
ATOM 634 N N . LEU A 1 84 ? -70.715 17.872 -46.631 1.00 43.16 84 LEU A N 1
ATOM 635 C CA . LEU A 1 84 ? -70.580 17.771 -48.096 1.00 43.16 84 LEU A CA 1
ATOM 636 C C . LEU A 1 84 ? -71.321 18.818 -48.959 1.00 43.16 84 LEU A C 1
ATOM 638 O O . LEU A 1 84 ? -72.480 19.100 -48.682 1.00 43.16 84 LEU A O 1
ATOM 642 N N . MET A 1 85 ? -70.758 19.162 -50.139 1.00 30.92 85 MET A N 1
ATOM 643 C CA . MET A 1 85 ? -71.440 19.144 -51.462 1.00 30.92 85 MET A CA 1
ATOM 644 C C . MET A 1 85 ? -70.469 19.279 -52.680 1.00 30.92 85 MET A C 1
ATOM 646 O O . MET A 1 85 ? -69.879 20.330 -52.865 1.00 30.92 85 MET A O 1
ATOM 650 N N . LYS A 1 86 ? -70.446 18.242 -53.559 1.00 33.06 86 LYS A N 1
ATOM 651 C CA . LYS A 1 86 ? -70.179 18.186 -55.043 1.00 33.06 86 LYS A CA 1
ATOM 652 C C . LYS A 1 86 ? -68.823 18.743 -55.579 1.00 33.06 86 LYS A C 1
ATOM 654 O O . LYS A 1 86 ? -68.527 19.896 -55.361 1.00 33.06 86 LYS A O 1
ATOM 659 N N . LYS A 1 87 ? -67.998 18.102 -56.433 1.00 33.22 87 LYS A N 1
ATOM 660 C CA . LYS A 1 87 ? -68.056 16.904 -57.308 1.00 33.22 87 LYS A CA 1
ATOM 661 C C . LYS A 1 87 ? -66.626 16.568 -57.841 1.00 33.22 87 LYS A C 1
ATOM 663 O O . LYS A 1 87 ? -65.952 17.455 -58.336 1.00 33.22 87 LYS A O 1
ATOM 668 N N . LYS A 1 88 ? -66.308 15.261 -57.892 1.00 34.22 88 LYS A N 1
ATOM 669 C CA . LYS A 1 88 ? -65.479 14.485 -58.864 1.00 34.22 88 LYS A CA 1
ATOM 670 C C . LYS A 1 88 ? -63.932 14.632 -58.968 1.00 34.22 88 LYS A C 1
ATOM 672 O O . LYS A 1 88 ? -63.412 15.501 -59.650 1.00 34.22 88 LYS A O 1
ATOM 677 N N . LYS A 1 89 ? -63.269 13.596 -58.418 1.00 48.56 89 LYS A N 1
ATOM 678 C CA . LYS A 1 89 ? -62.073 12.839 -58.871 1.00 48.56 89 LYS A CA 1
ATOM 679 C C . LYS A 1 89 ? -61.493 13.185 -60.256 1.00 48.56 89 LYS A C 1
ATOM 681 O O . LYS A 1 89 ? -62.199 13.039 -61.248 1.00 48.56 89 LYS A O 1
ATOM 686 N N . ASN A 1 90 ? -60.167 13.336 -60.300 1.00 42.38 90 ASN A N 1
ATOM 687 C CA . ASN A 1 90 ? -59.289 12.368 -60.968 1.00 42.38 90 ASN A CA 1
ATOM 688 C C . ASN A 1 90 ? -57.981 12.227 -60.174 1.00 42.38 90 ASN A C 1
ATOM 690 O O . ASN A 1 90 ? -57.258 13.193 -59.972 1.00 42.38 90 ASN A O 1
ATOM 694 N N . LYS A 1 91 ? -57.727 11.010 -59.688 1.00 51.81 91 LYS A N 1
ATOM 695 C CA . LYS A 1 91 ? -56.433 10.571 -59.166 1.00 51.81 91 LYS A CA 1
ATOM 696 C C . LYS A 1 91 ? -55.693 10.077 -60.409 1.00 51.81 91 LYS A C 1
ATOM 698 O O . LYS A 1 91 ? -55.987 8.977 -60.869 1.00 51.81 91 LYS A O 1
ATOM 703 N N . ASP A 1 92 ? -54.898 10.939 -61.030 1.00 50.12 92 ASP A N 1
ATOM 704 C CA . ASP A 1 92 ? -54.009 10.512 -62.108 1.00 50.12 92 ASP A CA 1
ATOM 705 C C . ASP A 1 92 ? -52.784 9.900 -61.432 1.00 50.12 92 ASP A C 1
ATOM 707 O O . ASP A 1 92 ? -51.893 10.592 -60.945 1.00 50.12 92 ASP A O 1
ATOM 711 N N . ASP A 1 93 ? -52.844 8.588 -61.242 1.00 59.78 93 ASP A N 1
ATOM 712 C CA . ASP A 1 93 ? -51.704 7.801 -60.805 1.00 59.78 93 ASP A CA 1
ATOM 713 C C . ASP A 1 93 ? -50.716 7.847 -61.968 1.00 59.78 93 ASP A C 1
ATOM 715 O O . ASP A 1 93 ? -51.051 7.342 -63.041 1.00 59.78 93 ASP A O 1
ATOM 719 N N . GLY A 1 94 ? -49.554 8.492 -61.797 1.00 63.44 94 GLY A N 1
ATOM 720 C CA . GLY A 1 94 ? -48.567 8.846 -62.838 1.00 63.44 94 GLY A CA 1
ATOM 721 C C . GLY A 1 94 ? -48.051 7.695 -63.722 1.00 63.44 94 GLY A C 1
ATOM 722 O O . GLY A 1 94 ? -47.136 7.881 -64.517 1.00 63.44 94 GLY A O 1
ATOM 723 N N . SER A 1 95 ? -48.660 6.517 -63.622 1.00 72.12 95 SER A N 1
ATOM 724 C CA . SER A 1 95 ? -48.657 5.395 -64.553 1.00 72.12 95 SER A CA 1
ATOM 725 C C . SER A 1 95 ? -48.772 5.779 -66.034 1.00 72.12 95 SER A C 1
ATOM 727 O O . SER A 1 95 ? -48.109 5.139 -66.841 1.00 72.12 95 SER A O 1
ATOM 729 N N . ALA A 1 96 ? -49.525 6.821 -66.417 1.00 70.62 96 ALA A N 1
ATOM 730 C CA . ALA A 1 96 ? -49.610 7.258 -67.818 1.00 70.62 96 ALA A CA 1
ATOM 731 C C . ALA A 1 96 ? -48.305 7.925 -68.292 1.00 70.62 96 ALA A C 1
ATOM 733 O O . ALA A 1 96 ? -47.767 7.570 -69.338 1.00 70.62 96 ALA A O 1
ATOM 734 N N . GLN A 1 97 ? -47.734 8.814 -67.475 1.00 71.38 97 GLN A N 1
ATOM 735 C CA . GLN A 1 97 ? -46.439 9.449 -67.748 1.00 71.38 97 GLN A CA 1
ATOM 736 C C . GLN A 1 97 ? -45.284 8.447 -67.643 1.00 71.38 97 GLN A C 1
ATOM 738 O O . GLN A 1 97 ? -44.327 8.512 -68.412 1.00 71.38 97 GLN A O 1
ATOM 743 N N . PHE A 1 98 ? -45.393 7.478 -66.733 1.00 73.69 98 PHE A N 1
ATOM 744 C CA . PHE A 1 98 ? -44.459 6.366 -66.623 1.00 73.69 98 PHE A CA 1
ATOM 745 C C . PHE A 1 98 ? -44.547 5.432 -67.837 1.00 73.69 98 PHE A C 1
ATOM 747 O O . PHE A 1 98 ? -43.515 5.043 -68.369 1.00 73.69 98 PHE A O 1
ATOM 754 N N . ALA A 1 99 ? -45.745 5.119 -68.337 1.00 78.88 99 ALA A N 1
ATOM 755 C CA . ALA A 1 99 ? -45.938 4.291 -69.527 1.00 78.88 99 ALA A CA 1
ATOM 756 C C . ALA A 1 99 ? -45.489 4.996 -70.819 1.00 78.88 99 ALA A C 1
ATOM 758 O O . ALA A 1 99 ? -44.916 4.342 -71.696 1.00 78.88 99 ALA A O 1
ATOM 759 N N . ASP A 1 100 ? -45.670 6.316 -70.919 1.00 78.19 100 ASP A N 1
ATOM 760 C CA . ASP A 1 100 ? -45.143 7.129 -72.020 1.00 78.19 100 ASP A CA 1
ATOM 761 C C . ASP A 1 100 ? -43.613 7.245 -71.954 1.00 78.19 100 ASP A C 1
ATOM 763 O O . ASP A 1 100 ? -42.936 7.091 -72.974 1.00 78.19 100 ASP A O 1
ATOM 767 N N . ALA A 1 101 ? -43.035 7.417 -70.759 1.00 71.06 101 ALA A N 1
ATOM 768 C CA . ALA A 1 101 ? -41.588 7.387 -70.556 1.00 71.06 101 ALA A CA 1
ATOM 769 C C . ALA A 1 101 ? -40.996 6.004 -70.874 1.00 71.06 101 ALA A C 1
ATOM 771 O O . ALA A 1 101 ? -39.959 5.912 -71.530 1.00 71.06 101 ALA A O 1
ATOM 772 N N . LEU A 1 102 ? -41.671 4.919 -70.489 1.00 68.94 102 LEU A N 1
ATOM 773 C CA . LEU A 1 102 ? -41.224 3.550 -70.743 1.00 68.94 102 LEU A CA 1
ATOM 774 C C . LEU A 1 102 ? -41.381 3.180 -72.226 1.00 68.94 102 LEU A C 1
ATOM 776 O O . LEU A 1 102 ? -40.485 2.562 -72.797 1.00 68.94 102 LEU A O 1
ATOM 780 N N . SER A 1 103 ? -42.429 3.664 -72.899 1.00 75.19 103 SER A N 1
ATOM 781 C CA . SER A 1 103 ? -42.572 3.565 -74.359 1.00 75.19 103 SER A CA 1
ATOM 782 C C . SER A 1 103 ? -41.520 4.394 -75.108 1.00 75.19 103 SER A C 1
ATOM 784 O O . SER A 1 103 ? -40.998 3.943 -76.128 1.00 75.19 103 SER A O 1
ATOM 786 N N . ALA A 1 104 ? -41.126 5.562 -74.589 1.00 70.69 104 ALA A N 1
ATOM 787 C CA . ALA A 1 104 ? -40.056 6.388 -75.157 1.00 70.69 104 ALA A CA 1
ATOM 788 C C . ALA A 1 104 ? -38.648 5.798 -74.923 1.00 70.69 104 ALA A C 1
ATOM 790 O O . ALA A 1 104 ? -37.764 5.923 -75.778 1.00 70.69 104 ALA A O 1
ATOM 791 N N . ILE A 1 105 ? -38.433 5.114 -73.796 1.00 60.84 105 ILE A N 1
ATOM 792 C CA . ILE A 1 105 ? -37.190 4.396 -73.475 1.00 60.84 105 ILE A CA 1
ATOM 793 C C . ILE A 1 105 ? -37.068 3.125 -74.324 1.00 60.84 105 ILE A C 1
ATOM 795 O O . ILE A 1 105 ? -36.022 2.892 -74.925 1.00 60.84 105 ILE A O 1
ATOM 799 N N . VAL A 1 106 ? -38.144 2.347 -74.468 1.00 68.31 106 VAL A N 1
ATOM 800 C CA . VAL A 1 106 ? -38.157 1.138 -75.312 1.00 68.31 106 VAL A CA 1
ATOM 801 C C . VAL A 1 106 ? -38.111 1.495 -76.808 1.00 68.31 106 VAL A C 1
ATOM 803 O O . VAL A 1 106 ? -37.516 0.765 -77.604 1.00 68.31 106 VAL A O 1
ATOM 806 N N . GLY A 1 107 ? -38.664 2.649 -77.198 1.00 62.09 107 GLY A N 1
ATOM 807 C CA . GLY A 1 107 ? -38.640 3.156 -78.572 1.00 62.09 107 GLY A CA 1
ATOM 808 C C . GLY A 1 107 ? -37.316 3.797 -79.013 1.00 62.09 107 GLY A C 1
ATOM 809 O O . GLY A 1 107 ? -37.063 3.898 -80.216 1.00 62.09 107 GLY A O 1
ATOM 810 N N . SER A 1 108 ? -36.438 4.209 -78.087 1.00 67.94 108 SER A N 1
ATOM 811 C CA . SER A 1 108 ? -35.196 4.920 -78.427 1.00 67.94 108 SER A CA 1
ATOM 812 C C . SER A 1 108 ? -33.961 4.013 -78.394 1.00 67.94 108 SER A C 1
ATOM 814 O O . SER A 1 108 ? -33.245 3.891 -77.406 1.00 67.94 108 SER A O 1
ATOM 816 N N . ARG A 1 109 ? -33.636 3.396 -79.537 1.00 60.91 109 ARG A N 1
ATOM 817 C CA . ARG A 1 109 ? -32.335 2.729 -79.710 1.00 60.91 109 ARG A CA 1
ATOM 818 C C . ARG A 1 109 ? -31.218 3.774 -79.847 1.00 60.91 109 ARG A C 1
ATOM 820 O O . ARG A 1 109 ? -31.213 4.558 -80.795 1.00 60.91 109 ARG A O 1
ATOM 827 N N . LEU A 1 110 ? -30.248 3.751 -78.928 1.00 61.09 110 LEU A N 1
ATOM 828 C CA . LEU A 1 110 ? -29.012 4.547 -78.986 1.00 61.09 110 LEU A CA 1
ATOM 829 C C . LEU A 1 110 ? -28.284 4.348 -80.330 1.00 61.09 110 LEU A C 1
ATOM 831 O O . LEU A 1 110 ? -28.079 3.210 -80.775 1.00 61.09 110 LEU A O 1
ATOM 835 N N . LYS A 1 111 ? -27.847 5.449 -80.960 1.00 63.94 111 LYS A N 1
ATOM 836 C CA . LYS A 1 111 ? -26.937 5.404 -82.118 1.00 63.94 111 LYS A CA 1
ATOM 837 C C . LYS A 1 111 ? -25.587 4.823 -81.676 1.00 63.94 111 LYS A C 1
ATOM 839 O O . LYS A 1 111 ? -25.171 5.006 -80.537 1.00 63.94 111 LYS A O 1
ATOM 844 N N . ALA A 1 112 ? -24.891 4.127 -82.578 1.00 60.72 112 ALA A N 1
ATOM 845 C CA . ALA A 1 112 ? -23.708 3.320 -82.253 1.00 60.72 112 ALA A CA 1
ATOM 846 C C . ALA A 1 112 ? -22.567 4.075 -81.532 1.00 60.72 112 ALA A C 1
ATOM 848 O O . ALA A 1 112 ? -21.780 3.437 -80.839 1.00 60.72 112 ALA A O 1
ATOM 849 N N . TYR A 1 113 ? -22.494 5.406 -81.651 1.00 64.69 113 TYR A N 1
ATOM 850 C CA . TYR A 1 113 ? -21.461 6.226 -81.009 1.00 64.69 113 TYR A CA 1
ATOM 851 C C . TYR A 1 113 ? -21.709 6.518 -79.514 1.00 64.69 113 TYR A C 1
ATOM 853 O O . TYR A 1 113 ? -20.747 6.773 -78.800 1.00 64.69 113 TYR A O 1
ATOM 861 N N . ASP A 1 114 ? -22.950 6.435 -79.017 1.00 60.47 114 ASP A N 1
ATOM 862 C CA . ASP A 1 114 ? -23.303 6.705 -77.605 1.00 60.47 114 ASP A CA 1
ATOM 863 C C . ASP A 1 114 ? -23.482 5.410 -76.778 1.00 60.47 114 ASP A C 1
ATOM 865 O O . ASP A 1 114 ? -24.016 5.427 -75.674 1.00 60.47 114 ASP A O 1
ATOM 869 N N . ARG A 1 115 ? -23.041 4.254 -77.299 1.00 61.03 115 ARG A N 1
ATOM 870 C CA . ARG A 1 115 ? -23.154 2.952 -76.610 1.00 61.03 115 ARG A CA 1
ATOM 871 C C . ARG A 1 115 ? -22.079 2.684 -75.558 1.00 61.03 115 ARG A C 1
ATOM 873 O O . ARG A 1 115 ? -22.215 1.706 -74.833 1.00 61.03 115 ARG A O 1
ATOM 880 N N . LYS A 1 116 ? -21.018 3.493 -75.502 1.00 66.62 116 LYS A N 1
ATOM 881 C CA . LYS A 1 116 ? -19.943 3.302 -74.518 1.00 66.62 116 LYS A CA 1
ATOM 882 C C . LYS A 1 116 ? -20.359 3.749 -73.111 1.00 66.62 116 LYS A C 1
ATOM 884 O O . LYS A 1 116 ? -20.042 3.021 -72.188 1.00 66.62 116 LYS A O 1
ATOM 889 N N . ASP A 1 117 ? -21.172 4.807 -72.982 1.00 61.22 117 ASP A N 1
ATOM 890 C CA . ASP A 1 117 ? -21.751 5.259 -71.702 1.00 61.22 117 ASP A CA 1
ATOM 891 C C . ASP A 1 117 ? -23.246 5.615 -71.855 1.00 61.22 117 ASP A C 1
ATOM 893 O O . ASP A 1 117 ? -23.613 6.779 -72.057 1.00 61.22 117 ASP A O 1
ATOM 897 N N . PRO A 1 118 ? -24.149 4.620 -71.794 1.00 58.62 118 PRO A N 1
ATOM 898 C CA . PRO A 1 118 ? -25.555 4.800 -72.159 1.00 58.62 118 PRO A CA 1
ATOM 899 C C . PRO A 1 118 ? -26.377 5.637 -71.161 1.00 58.62 118 PRO A C 1
ATOM 901 O O . PRO A 1 118 ? -27.428 6.152 -71.536 1.00 58.62 118 PRO A O 1
ATOM 904 N N . ILE A 1 119 ? -25.912 5.810 -69.918 1.00 56.56 119 ILE A N 1
ATOM 905 C CA . ILE A 1 119 ? -26.639 6.542 -68.859 1.00 56.56 119 ILE A CA 1
ATOM 906 C C . ILE A 1 119 ? -26.338 8.055 -68.905 1.00 56.56 119 ILE A C 1
ATOM 908 O O . ILE A 1 119 ? -27.180 8.875 -68.548 1.00 56.56 119 ILE A O 1
ATOM 912 N N . LEU A 1 120 ? -25.170 8.448 -69.425 1.00 57.53 120 LEU A N 1
ATOM 913 C CA . LEU A 1 120 ? -24.629 9.817 -69.340 1.00 57.53 120 LEU A CA 1
ATOM 914 C C . LEU A 1 120 ? -24.632 10.569 -70.685 1.00 57.53 120 LEU A C 1
ATOM 916 O O . LEU A 1 120 ? -24.164 11.703 -70.789 1.00 57.53 120 LEU A O 1
ATOM 920 N N . ALA A 1 121 ? -25.197 9.973 -71.739 1.00 59.12 121 ALA A N 1
ATOM 921 C CA . ALA A 1 121 ? -25.163 10.539 -73.087 1.00 59.12 121 ALA A CA 1
ATOM 922 C C . ALA A 1 121 ? -25.917 11.878 -73.225 1.00 59.12 121 ALA A C 1
ATOM 924 O O . ALA A 1 121 ? -25.553 12.705 -74.066 1.00 59.12 121 ALA A O 1
ATOM 925 N N . ARG A 1 122 ? -26.954 12.107 -72.404 1.00 60.88 122 ARG A N 1
ATOM 926 C CA . ARG A 1 122 ? -27.852 13.271 -72.522 1.00 60.88 122 ARG A CA 1
ATOM 927 C C . ARG A 1 122 ? -27.511 14.446 -71.595 1.00 60.88 122 ARG A C 1
ATOM 929 O O . ARG A 1 122 ? -27.977 15.546 -71.864 1.00 60.88 122 ARG A O 1
ATOM 936 N N . SER A 1 123 ? -26.663 14.266 -70.578 1.00 64.75 123 SER A N 1
ATOM 937 C CA . SER A 1 123 ? -26.287 15.313 -69.605 1.00 64.75 123 SER A CA 1
ATOM 938 C C . SER A 1 123 ? -24.846 15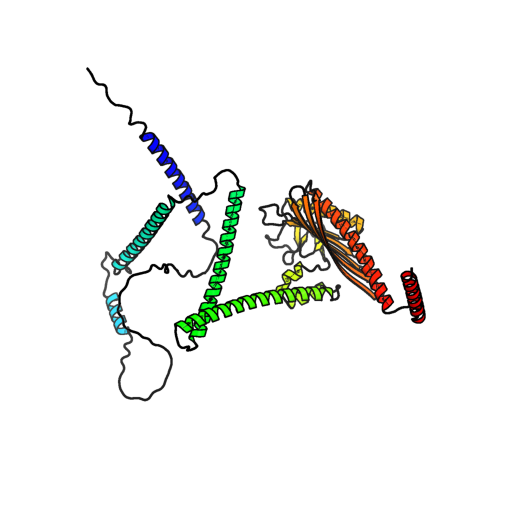.829 -69.767 1.00 64.75 123 SER A C 1
ATOM 940 O O . SER A 1 123 ? -24.299 16.479 -68.881 1.00 64.75 123 SER A O 1
ATOM 942 N N . LYS A 1 124 ? -24.224 15.625 -70.938 1.00 66.25 124 LYS A N 1
ATOM 943 C CA . LYS A 1 124 ? -22.837 16.056 -71.223 1.00 66.25 124 LYS A CA 1
ATOM 944 C C . LYS A 1 124 ? -22.570 17.546 -70.945 1.00 66.25 124 LYS A C 1
ATOM 946 O O . LYS A 1 124 ? -21.437 17.916 -70.660 1.00 66.25 124 LYS A O 1
ATOM 951 N N . LEU A 1 125 ? -23.590 18.407 -71.029 1.00 68.25 125 LEU A N 1
ATOM 952 C CA . LEU A 1 125 ? -23.463 19.837 -70.722 1.00 68.25 125 LEU A CA 1
ATOM 953 C C . LEU A 1 125 ? -23.406 20.133 -69.219 1.00 68.25 125 LEU A C 1
ATOM 955 O O . LEU A 1 125 ? -22.694 21.051 -68.832 1.00 68.25 125 LEU A O 1
ATOM 959 N N . THR A 1 126 ? -24.124 19.388 -68.375 1.00 67.75 126 THR A N 1
ATOM 960 C CA . THR A 1 126 ? -24.063 19.590 -66.919 1.00 67.75 126 THR A CA 1
ATOM 961 C C . THR A 1 126 ? -22.774 19.016 -66.350 1.00 67.75 126 THR A C 1
ATOM 963 O O . THR A 1 126 ? -22.166 19.655 -65.507 1.00 67.75 126 THR A O 1
ATOM 966 N N . ILE A 1 127 ? -22.278 17.898 -66.889 1.00 67.44 127 ILE A N 1
ATOM 967 C CA . ILE A 1 127 ? -20.974 17.326 -66.506 1.00 67.44 127 ILE A CA 1
ATOM 968 C C . ILE A 1 127 ? -19.843 18.314 -66.799 1.00 67.44 127 ILE A C 1
ATOM 970 O O . ILE A 1 127 ? -19.063 18.624 -65.910 1.00 67.44 127 ILE A O 1
ATOM 974 N N . LYS A 1 128 ? -19.809 18.897 -68.006 1.00 73.94 128 LYS A N 1
ATOM 975 C CA . LYS A 1 128 ? -18.815 19.929 -68.346 1.00 73.94 128 LYS A CA 1
ATOM 976 C C . LYS A 1 128 ? -18.914 21.173 -67.462 1.00 73.94 128 LYS A C 1
ATOM 978 O O . LYS A 1 128 ? -17.902 21.821 -67.231 1.00 73.94 128 LYS A O 1
ATOM 983 N N . LYS A 1 129 ? -20.114 21.515 -66.979 1.00 77.94 129 LYS A N 1
ATOM 984 C CA . LYS A 1 129 ? -20.291 22.595 -65.999 1.00 77.94 129 LYS A CA 1
ATOM 985 C C . LYS A 1 129 ? -19.719 22.209 -64.639 1.00 77.94 129 LYS A C 1
ATOM 987 O O . LYS A 1 129 ? -18.910 22.960 -64.134 1.00 77.94 129 LYS A O 1
ATOM 992 N N . PHE A 1 130 ? -20.019 21.021 -64.115 1.00 71.62 130 PHE A N 1
ATOM 993 C CA . PHE A 1 130 ? -19.435 20.545 -62.855 1.00 71.62 130 PHE A CA 1
ATOM 994 C C . PHE A 1 130 ? -17.911 20.391 -62.919 1.00 71.62 130 PHE A C 1
ATOM 996 O O . PHE A 1 130 ? -17.218 20.705 -61.956 1.00 71.62 130 PHE A O 1
ATOM 1003 N N . GLU A 1 131 ? -17.373 19.931 -64.049 1.00 76.81 131 GLU A N 1
ATOM 1004 C CA . GLU A 1 131 ? -15.928 19.866 -64.272 1.00 76.81 131 GLU A CA 1
ATOM 1005 C C . GLU A 1 131 ? -15.309 21.267 -64.304 1.00 76.81 131 GLU A C 1
ATOM 1007 O O . GLU A 1 131 ? -14.291 21.488 -63.652 1.00 76.81 131 GLU A O 1
ATOM 1012 N N . ASN A 1 132 ? -15.946 22.226 -64.982 1.00 81.31 132 ASN A N 1
ATOM 1013 C CA . ASN A 1 132 ? -15.508 23.621 -64.966 1.00 81.31 132 ASN A CA 1
ATOM 1014 C C . ASN A 1 132 ? -15.627 24.251 -63.573 1.00 81.31 132 ASN A C 1
ATOM 1016 O O . ASN A 1 132 ? -14.682 24.894 -63.141 1.00 81.31 132 ASN A O 1
ATOM 1020 N N . ASP A 1 133 ? -16.707 24.010 -62.832 1.00 82.00 133 ASP A N 1
ATOM 1021 C CA . ASP A 1 133 ? -16.898 24.535 -61.475 1.00 82.00 133 ASP A CA 1
ATOM 1022 C C . ASP A 1 133 ? -15.853 23.955 -60.507 1.00 82.00 133 ASP A C 1
ATOM 1024 O O . ASP A 1 133 ? -15.301 24.666 -59.665 1.00 82.00 133 ASP A O 1
ATOM 1028 N N . LYS A 1 134 ? -15.501 22.671 -60.665 1.00 85.25 134 LYS A N 1
ATOM 1029 C CA . LYS A 1 134 ? -14.424 22.023 -59.902 1.00 85.25 134 LYS A CA 1
ATOM 1030 C C . LYS A 1 134 ? -13.052 22.602 -60.253 1.00 85.25 134 LYS A C 1
ATOM 1032 O O . LYS A 1 134 ? -12.218 22.790 -59.364 1.00 85.25 134 LYS A O 1
ATOM 1037 N N . LEU A 1 135 ? -12.809 22.896 -61.531 1.00 82.75 135 LEU A N 1
ATOM 1038 C CA . LEU A 1 135 ? -11.581 23.553 -61.982 1.00 82.75 135 LEU A CA 1
ATOM 1039 C C . LEU A 1 135 ? -11.503 25.006 -61.498 1.00 82.75 135 LEU A C 1
ATOM 1041 O O . LEU A 1 135 ? -10.444 25.420 -61.029 1.00 82.75 135 LEU A O 1
ATOM 1045 N N . ASP A 1 136 ? -12.613 25.739 -61.505 1.00 82.06 136 ASP A N 1
ATOM 1046 C CA . ASP A 1 136 ? -12.702 27.117 -61.019 1.00 82.06 136 ASP A CA 1
ATOM 1047 C C . ASP A 1 136 ? -12.523 27.194 -59.496 1.00 82.06 136 ASP A C 1
ATOM 1049 O O . ASP A 1 136 ? -11.827 28.082 -58.999 1.00 82.06 136 ASP A O 1
ATOM 1053 N N . ALA A 1 137 ? -13.061 26.237 -58.736 1.00 83.38 137 ALA A N 1
ATOM 1054 C CA . ALA A 1 137 ? -12.811 26.123 -57.298 1.00 83.38 137 ALA A CA 1
ATOM 1055 C C . ALA A 1 137 ? -11.328 25.836 -57.001 1.00 83.38 137 ALA A C 1
ATOM 1057 O O . ALA A 1 137 ? -10.729 26.462 -56.120 1.00 83.38 137 ALA A O 1
ATOM 1058 N N . LYS A 1 138 ? -10.700 24.941 -57.779 1.00 86.12 138 LYS A N 1
ATOM 1059 C CA . LYS A 1 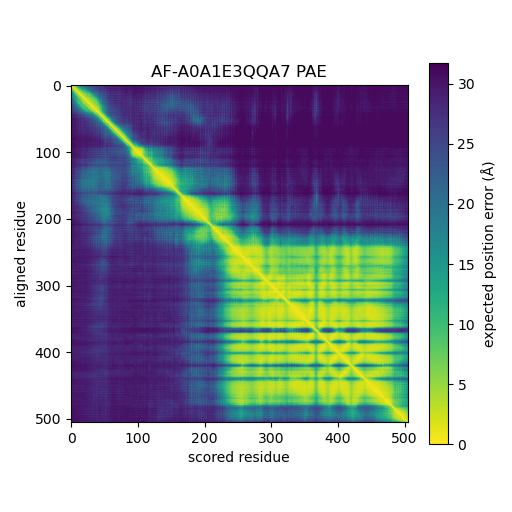138 ? -9.265 24.644 -57.656 1.00 86.12 138 LYS A CA 1
ATOM 1060 C C . LYS A 1 138 ? -8.409 25.863 -58.019 1.00 86.12 138 LYS A C 1
ATOM 1062 O O . LYS A 1 138 ? -7.453 26.163 -57.306 1.00 86.12 138 LYS A O 1
ATOM 1067 N N . ALA A 1 139 ? -8.785 26.606 -59.060 1.00 86.38 139 ALA A N 1
ATOM 1068 C CA . ALA A 1 139 ? -8.118 27.842 -59.460 1.00 86.38 139 ALA A CA 1
ATOM 1069 C C . ALA A 1 139 ? -8.239 28.932 -58.382 1.00 86.38 139 ALA A C 1
ATOM 1071 O O . ALA A 1 139 ? -7.237 29.539 -58.008 1.00 86.38 139 ALA A O 1
ATOM 1072 N N . LYS A 1 140 ? -9.430 29.134 -57.804 1.00 85.75 140 LYS A N 1
ATOM 1073 C CA . LYS A 1 140 ? -9.640 30.083 -56.697 1.00 85.75 140 LYS A CA 1
ATOM 1074 C C . LYS A 1 140 ? -8.810 29.730 -55.463 1.00 85.75 140 LYS A C 1
ATOM 1076 O O . LYS A 1 140 ? -8.220 30.623 -54.859 1.00 85.75 140 LYS A O 1
ATOM 1081 N N . ARG A 1 141 ? -8.710 28.444 -55.108 1.00 82.00 141 ARG A N 1
ATOM 1082 C CA . ARG A 1 141 ? -7.891 27.988 -53.971 1.00 82.00 141 ARG A CA 1
ATOM 1083 C C . ARG A 1 141 ? -6.403 28.271 -54.191 1.00 82.00 141 ARG A C 1
ATOM 1085 O O . ARG A 1 141 ? -5.738 28.729 -53.265 1.00 82.00 141 ARG A O 1
ATOM 1092 N N . LEU A 1 142 ? -5.907 28.070 -55.413 1.00 83.56 142 LEU A N 1
ATOM 1093 C CA . LEU A 1 142 ? -4.524 28.385 -55.778 1.00 83.56 142 LEU A CA 1
ATOM 1094 C C . LEU A 1 142 ? -4.251 29.895 -55.771 1.00 83.56 142 LEU A C 1
ATOM 1096 O O . LEU A 1 142 ? -3.242 30.311 -55.214 1.00 83.56 142 LEU A O 1
ATOM 1100 N N . ILE A 1 143 ? -5.173 30.721 -56.276 1.00 86.44 143 ILE A N 1
ATOM 1101 C CA . ILE A 1 143 ? -5.051 32.189 -56.228 1.00 86.44 143 ILE A CA 1
ATOM 1102 C C . ILE A 1 143 ? -5.041 32.694 -54.780 1.00 86.44 143 ILE A C 1
ATOM 1104 O O . ILE A 1 143 ? -4.273 33.588 -54.437 1.00 86.44 143 ILE A O 1
ATOM 1108 N N . SER A 1 144 ? -5.875 32.133 -53.903 1.00 75.88 144 SER A N 1
ATOM 1109 C CA . SER A 1 144 ? -5.877 32.488 -52.479 1.00 75.88 144 SER A CA 1
ATOM 1110 C C . SER A 1 144 ? -4.604 32.033 -51.763 1.00 75.88 144 SER A C 1
ATOM 1112 O O . SER A 1 144 ? -4.107 32.751 -50.896 1.00 75.88 144 SER A O 1
ATOM 1114 N N . ALA A 1 145 ? -4.052 30.873 -52.128 1.00 84.25 145 ALA A N 1
ATOM 1115 C CA . ALA A 1 145 ? -2.765 30.410 -51.617 1.00 84.25 145 ALA A CA 1
ATOM 1116 C C . ALA A 1 145 ? -1.617 31.319 -52.084 1.00 84.25 145 ALA A C 1
ATOM 1118 O O . ALA A 1 145 ? -0.813 31.747 -51.264 1.00 84.25 145 ALA A O 1
ATOM 1119 N N . GLU A 1 146 ? -1.594 31.702 -53.362 1.00 82.94 146 GLU A N 1
ATOM 1120 C CA . GLU A 1 146 ? -0.614 32.639 -53.919 1.00 82.94 146 GLU A CA 1
ATOM 1121 C C . GLU A 1 146 ? -0.725 34.021 -53.263 1.00 82.94 146 GLU A C 1
ATOM 1123 O O . GLU A 1 146 ? 0.283 34.571 -52.830 1.00 82.94 146 GLU A O 1
ATOM 1128 N N . LYS A 1 147 ? -1.945 34.541 -53.063 1.00 85.62 147 LYS A N 1
ATOM 1129 C CA . LYS A 1 147 ? -2.174 35.786 -52.311 1.00 85.62 147 LYS A CA 1
ATOM 1130 C C . LYS A 1 147 ? -1.628 35.702 -50.886 1.00 85.62 147 LYS A C 1
ATOM 1132 O O . LYS A 1 147 ? -0.964 36.634 -50.439 1.00 85.62 147 LYS A O 1
ATOM 1137 N N . LYS A 1 148 ? -1.853 34.589 -50.179 1.00 78.00 148 LYS A N 1
ATOM 1138 C CA . LYS A 1 148 ? -1.283 34.370 -48.838 1.00 78.00 148 LYS A CA 1
ATOM 1139 C C . LYS A 1 148 ? 0.243 34.356 -48.868 1.00 78.00 148 LYS A C 1
ATOM 1141 O O . LYS A 1 148 ? 0.853 35.025 -48.043 1.00 78.00 148 LYS A O 1
ATOM 1146 N N . ILE A 1 149 ? 0.844 33.680 -49.848 1.00 77.44 149 ILE A N 1
ATOM 1147 C CA . ILE A 1 149 ? 2.299 33.661 -50.035 1.00 77.44 149 ILE A CA 1
ATOM 1148 C C . ILE A 1 149 ? 2.812 35.082 -50.291 1.00 77.44 149 ILE A C 1
ATOM 1150 O O . ILE A 1 149 ? 3.751 35.502 -49.628 1.00 77.44 149 ILE A O 1
ATOM 1154 N N . THR A 1 150 ? 2.161 35.868 -51.158 1.00 78.25 150 THR A N 1
ATOM 1155 C CA . THR A 1 150 ? 2.572 37.260 -51.425 1.00 78.25 150 THR A CA 1
ATOM 1156 C C . THR A 1 150 ? 2.459 38.175 -50.206 1.00 78.25 150 THR A C 1
ATOM 1158 O O . THR A 1 150 ? 3.300 39.050 -50.037 1.00 78.25 150 THR A O 1
ATOM 1161 N N . LEU A 1 151 ? 1.468 37.956 -49.335 1.00 74.31 151 LEU A N 1
ATOM 1162 C CA . LEU A 1 151 ? 1.319 38.695 -48.075 1.00 74.31 151 LEU A CA 1
ATOM 1163 C C . LEU A 1 151 ? 2.328 38.247 -47.005 1.00 74.31 151 LEU A C 1
ATOM 1165 O O . LEU A 1 151 ? 2.641 39.012 -46.096 1.00 74.31 151 LEU A O 1
ATOM 1169 N N . ASP A 1 152 ? 2.836 37.020 -47.108 1.00 68.75 152 ASP A N 1
ATOM 1170 C CA . ASP A 1 152 ? 3.818 36.459 -46.184 1.00 68.75 152 ASP A CA 1
ATOM 1171 C C . ASP A 1 152 ? 5.273 36.813 -46.548 1.00 68.75 152 ASP A C 1
ATOM 1173 O O . ASP A 1 152 ? 6.127 36.734 -45.667 1.00 68.75 152 ASP A O 1
ATOM 1177 N N . ILE A 1 153 ? 5.562 37.254 -47.785 1.00 76.19 153 ILE A N 1
ATOM 1178 C CA . ILE A 1 153 ? 6.919 37.653 -48.231 1.00 76.19 153 ILE A CA 1
ATOM 1179 C C . ILE A 1 153 ? 7.502 38.775 -47.354 1.00 76.19 153 ILE A C 1
ATOM 1181 O O . ILE A 1 153 ? 8.691 38.748 -47.042 1.00 76.19 153 ILE A O 1
ATOM 1185 N N . ASP A 1 154 ? 6.667 39.710 -46.895 1.00 66.12 154 ASP A N 1
ATOM 1186 C CA . ASP A 1 154 ? 7.104 40.847 -46.073 1.00 66.12 154 ASP A CA 1
ATOM 1187 C C . ASP A 1 154 ? 6.941 40.597 -44.559 1.00 66.12 154 ASP A C 1
ATOM 1189 O O . ASP A 1 154 ? 7.256 41.461 -43.734 1.00 66.12 154 ASP A O 1
ATOM 1193 N N . ARG A 1 155 ? 6.460 39.410 -44.155 1.00 74.62 155 ARG A N 1
ATOM 1194 C CA . ARG A 1 155 ? 6.185 39.076 -42.752 1.00 74.62 155 ARG A CA 1
ATOM 1195 C C . ARG A 1 155 ? 7.302 38.219 -42.161 1.00 74.62 155 ARG A C 1
ATOM 1197 O O . ARG A 1 155 ? 7.332 37.002 -42.320 1.00 74.62 155 ARG A O 1
ATOM 1204 N N . VAL A 1 156 ? 8.175 38.838 -41.368 1.00 66.19 156 VAL A N 1
ATOM 1205 C CA . VAL A 1 156 ? 9.186 38.120 -40.574 1.00 66.19 156 VAL A CA 1
ATOM 1206 C C . VAL A 1 156 ? 8.489 37.295 -39.480 1.00 66.19 156 VAL A C 1
ATOM 1208 O O . VAL A 1 156 ? 8.064 37.832 -38.459 1.00 66.19 156 VAL A O 1
ATOM 1211 N N . LYS A 1 157 ? 8.330 35.983 -39.704 1.00 60.62 157 LYS A N 1
ATOM 1212 C CA . LYS A 1 157 ? 7.717 35.034 -38.746 1.00 60.62 157 LYS A CA 1
ATOM 1213 C C . LYS A 1 157 ? 8.723 34.425 -37.760 1.00 60.62 157 LYS A C 1
ATOM 1215 O O . LYS A 1 157 ? 8.323 33.893 -36.730 1.00 60.62 157 LYS A O 1
ATOM 1220 N N . THR A 1 158 ? 10.016 34.523 -38.043 1.00 59.12 158 THR A N 1
ATOM 1221 C CA . THR A 1 158 ? 11.105 33.999 -37.211 1.00 59.12 158 THR A CA 1
ATOM 1222 C C . THR A 1 158 ? 11.706 35.119 -36.365 1.00 59.12 158 THR A C 1
ATOM 1224 O O . THR A 1 158 ? 12.693 35.744 -36.733 1.00 59.12 158 THR A O 1
ATOM 1227 N N . LEU A 1 159 ? 11.091 35.389 -35.209 1.00 58.31 159 LEU A N 1
ATOM 1228 C CA . LEU A 1 159 ? 11.609 36.339 -34.210 1.00 58.31 159 LEU A CA 1
ATOM 1229 C C . LEU A 1 159 ? 12.679 35.731 -33.279 1.00 58.31 159 LEU A C 1
ATOM 1231 O O . LEU A 1 159 ? 13.101 36.383 -32.328 1.00 58.31 159 LEU A O 1
ATOM 1235 N N . LEU A 1 160 ? 13.136 34.503 -33.540 1.00 57.22 160 LEU A N 1
ATOM 1236 C CA . LEU A 1 160 ? 14.173 33.830 -32.756 1.00 57.22 160 LEU A CA 1
ATOM 1237 C C . LEU A 1 160 ? 15.341 33.439 -33.678 1.00 57.22 160 LEU A C 1
ATOM 1239 O O . LEU A 1 160 ? 15.091 32.837 -34.725 1.00 57.22 160 LEU A O 1
ATOM 1243 N N . PRO A 1 161 ? 16.600 33.780 -33.334 1.00 54.88 161 PRO A N 1
ATOM 1244 C CA . PRO A 1 161 ? 17.766 33.344 -34.094 1.00 54.88 161 PRO A CA 1
ATOM 1245 C C . PRO A 1 161 ? 17.840 31.815 -34.126 1.00 54.88 161 PRO A C 1
ATOM 1247 O O . PRO A 1 161 ? 17.728 31.172 -33.085 1.00 54.88 161 PRO A O 1
ATOM 1250 N N . ALA A 1 162 ? 18.058 31.245 -35.312 1.00 55.81 162 ALA A N 1
ATOM 1251 C CA . ALA A 1 162 ? 18.317 29.823 -35.533 1.00 55.81 162 ALA A CA 1
ATOM 1252 C C . ALA A 1 162 ? 19.724 29.433 -35.034 1.00 55.81 162 ALA A C 1
ATOM 1254 O O . ALA A 1 162 ? 20.584 29.047 -35.818 1.00 55.81 162 ALA A O 1
ATOM 1255 N N . ALA A 1 163 ? 19.980 29.628 -33.742 1.00 49.09 163 ALA A N 1
ATOM 1256 C CA . ALA A 1 163 ? 21.214 29.236 -33.079 1.00 49.09 163 ALA A CA 1
ATOM 1257 C C . ALA A 1 163 ? 20.887 28.237 -31.960 1.00 49.09 163 ALA A C 1
ATOM 1259 O O . ALA A 1 163 ? 20.406 28.616 -30.891 1.00 49.09 163 ALA A O 1
ATOM 1260 N N . ASP A 1 164 ? 21.120 26.963 -32.271 1.00 54.16 164 ASP A N 1
ATOM 1261 C CA . ASP A 1 164 ? 21.577 25.889 -31.385 1.00 54.16 164 ASP A CA 1
ATOM 1262 C C . ASP A 1 164 ? 21.035 25.888 -29.952 1.00 54.16 164 ASP A C 1
ATOM 1264 O O . ASP A 1 164 ? 21.766 26.090 -28.985 1.00 54.16 164 ASP A O 1
ATOM 1268 N N . ASN A 1 165 ? 19.746 25.593 -29.797 1.00 60.72 165 ASN A N 1
ATOM 1269 C CA . ASN A 1 165 ? 19.243 24.989 -28.567 1.00 60.72 165 ASN A CA 1
ATOM 1270 C C . ASN A 1 165 ? 18.120 24.018 -28.933 1.00 60.72 165 ASN A C 1
ATOM 1272 O O . ASN A 1 165 ? 16.984 24.442 -29.134 1.00 60.72 165 ASN A O 1
ATOM 1276 N N . GLU A 1 166 ? 18.420 22.719 -28.991 1.00 63.75 166 GLU A N 1
ATOM 1277 C CA . GLU A 1 166 ? 17.433 21.628 -29.137 1.00 63.75 166 GLU A CA 1
ATOM 1278 C C . GLU A 1 166 ? 16.250 21.811 -28.161 1.00 63.75 166 GLU A C 1
ATOM 1280 O O . GLU A 1 166 ? 15.082 21.689 -28.533 1.00 63.75 166 GLU A O 1
ATOM 1285 N N . LYS A 1 167 ? 16.549 22.328 -26.962 1.00 63.22 167 LYS A N 1
ATOM 1286 C CA . LYS A 1 167 ? 15.584 22.716 -25.922 1.00 63.22 167 LYS A CA 1
ATOM 1287 C C . LYS A 1 167 ? 14.526 23.732 -26.377 1.00 63.22 167 LYS A C 1
ATOM 1289 O O . LYS A 1 167 ? 13.391 23.681 -25.917 1.00 63.22 167 LYS A O 1
ATOM 1294 N N . ALA A 1 168 ? 14.854 24.672 -27.267 1.00 60.25 168 ALA A N 1
ATOM 1295 C CA . ALA A 1 168 ? 13.891 25.664 -27.757 1.00 60.25 168 ALA A CA 1
ATOM 1296 C C . ALA A 1 168 ? 12.903 25.057 -28.771 1.00 60.25 168 ALA A C 1
ATOM 1298 O O . ALA A 1 168 ? 11.732 25.441 -28.794 1.00 60.25 168 ALA A O 1
ATOM 1299 N N . GLY A 1 169 ? 13.352 24.082 -29.570 1.00 68.56 169 GLY A N 1
ATOM 1300 C CA . GLY A 1 169 ? 12.492 23.316 -30.475 1.00 68.56 169 GLY A CA 1
ATOM 1301 C C . GLY A 1 169 ? 11.495 22.444 -29.712 1.00 68.56 169 GLY A C 1
ATOM 1302 O O . GLY A 1 169 ? 10.302 22.456 -30.019 1.00 68.56 169 GLY A O 1
ATOM 1303 N N . GLU A 1 170 ? 11.957 21.775 -28.655 1.00 73.06 170 GLU A N 1
ATOM 1304 C CA . GLU A 1 170 ? 11.115 20.968 -27.765 1.00 73.06 170 GLU A CA 1
ATOM 1305 C C . GLU A 1 170 ? 10.068 21.807 -27.025 1.00 73.06 170 GLU A C 1
ATOM 1307 O O . GLU A 1 170 ? 8.902 21.416 -26.957 1.00 73.06 170 GLU A O 1
ATOM 1312 N N . ILE A 1 171 ? 10.435 22.995 -26.528 1.00 71.62 171 ILE A N 1
ATOM 1313 C CA . ILE A 1 171 ? 9.484 23.913 -25.879 1.00 71.62 171 ILE A CA 1
ATOM 1314 C C . ILE A 1 171 ? 8.398 24.358 -26.868 1.00 71.62 171 ILE A C 1
ATOM 1316 O O . ILE A 1 171 ? 7.215 24.344 -26.525 1.00 71.62 171 ILE A O 1
ATOM 1320 N N . LEU A 1 172 ? 8.760 24.686 -28.113 1.00 72.12 172 LEU A N 1
ATOM 1321 C CA . LEU A 1 172 ? 7.790 25.063 -29.148 1.00 72.12 172 LEU A CA 1
ATOM 1322 C C . LEU A 1 172 ? 6.898 23.885 -29.575 1.00 72.12 172 LEU A C 1
ATOM 1324 O O . LEU A 1 172 ? 5.717 24.082 -29.873 1.00 72.12 172 LEU A O 1
ATOM 1328 N N . ALA A 1 173 ? 7.422 22.656 -29.590 1.00 77.19 173 ALA A N 1
ATOM 1329 C CA . ALA A 1 173 ? 6.641 21.450 -29.860 1.00 77.19 173 ALA A CA 1
ATOM 1330 C C . ALA A 1 173 ? 5.656 21.140 -28.719 1.00 77.19 173 ALA A C 1
ATOM 1332 O O . ALA A 1 173 ? 4.475 20.889 -28.984 1.00 77.19 173 ALA A O 1
ATOM 1333 N N . LYS A 1 174 ? 6.101 21.249 -27.458 1.00 79.38 174 LYS A N 1
ATOM 1334 C CA . LYS A 1 174 ? 5.244 21.143 -26.265 1.00 79.38 174 LYS A CA 1
ATOM 1335 C C . LYS A 1 174 ? 4.153 22.218 -26.286 1.00 79.38 174 LYS A C 1
ATOM 1337 O O . LYS A 1 174 ? 2.979 21.895 -26.115 1.00 79.38 174 LYS A O 1
ATOM 1342 N N . GLU A 1 175 ? 4.488 23.465 -26.623 1.00 81.50 175 GLU A N 1
ATOM 1343 C CA . GLU A 1 175 ? 3.511 24.553 -26.766 1.00 81.50 175 GLU A CA 1
ATOM 1344 C C . GLU A 1 175 ? 2.480 24.261 -27.873 1.00 81.50 175 GLU A C 1
ATOM 1346 O O . GLU A 1 175 ? 1.279 24.462 -27.681 1.00 81.50 175 GLU A O 1
ATOM 1351 N N . ARG A 1 176 ? 2.910 23.735 -29.030 1.00 84.75 176 ARG A N 1
ATOM 1352 C CA . ARG A 1 176 ? 1.995 23.318 -30.110 1.00 84.75 176 ARG A CA 1
ATOM 1353 C C . ARG A 1 176 ? 1.080 22.171 -29.681 1.00 84.75 176 ARG A C 1
ATOM 1355 O O . ARG A 1 176 ? -0.104 22.200 -30.014 1.00 84.75 176 ARG A O 1
ATOM 1362 N N . ARG A 1 177 ? 1.592 21.181 -28.943 1.00 82.62 177 ARG A N 1
ATOM 1363 C CA . ARG A 1 177 ? 0.792 20.060 -28.419 1.00 82.62 177 ARG A CA 1
ATOM 1364 C C . ARG A 1 177 ? -0.250 20.557 -27.418 1.00 82.62 177 ARG A C 1
ATOM 1366 O O . ARG A 1 177 ? -1.423 20.226 -27.569 1.00 82.62 177 ARG A O 1
ATOM 1373 N N . LEU A 1 178 ? 0.139 21.424 -26.483 1.00 86.75 178 LEU A N 1
ATOM 1374 C CA . LEU A 1 178 ? -0.779 22.050 -25.527 1.00 86.75 178 LEU A CA 1
ATOM 1375 C C . LEU A 1 178 ? -1.851 22.893 -26.231 1.00 86.75 178 LEU A C 1
ATOM 1377 O O . LEU A 1 178 ? -3.026 22.793 -25.885 1.00 86.75 178 LEU A O 1
ATOM 1381 N N . LYS A 1 179 ? -1.492 23.644 -27.283 1.00 86.56 179 LYS A N 1
ATOM 1382 C CA . LYS A 1 179 ? -2.470 24.367 -28.115 1.00 86.56 179 LYS A CA 1
ATOM 1383 C C . LYS A 1 179 ? -3.464 23.425 -28.791 1.00 86.56 179 LYS A C 1
ATOM 1385 O O . LYS A 1 179 ? -4.652 23.725 -28.791 1.00 86.56 179 LYS A O 1
ATOM 1390 N N . LYS A 1 180 ? -3.018 22.282 -29.322 1.00 89.94 180 LYS A N 1
ATOM 1391 C CA . LYS A 1 180 ? -3.915 21.278 -29.923 1.00 89.94 180 LYS A CA 1
ATOM 1392 C C . LYS A 1 180 ? -4.846 20.636 -28.888 1.00 89.94 180 LYS A C 1
ATOM 1394 O O . LYS A 1 180 ? -6.025 20.451 -29.172 1.00 89.94 180 LYS A O 1
ATOM 1399 N N . VAL A 1 181 ? -4.351 20.326 -27.689 1.00 86.81 181 VAL A N 1
ATOM 1400 C CA . VAL A 1 181 ? -5.177 19.788 -26.590 1.00 86.81 181 VAL A CA 1
ATOM 1401 C C . VAL A 1 181 ? -6.217 20.819 -26.140 1.00 86.81 181 VAL A C 1
ATOM 1403 O O . VAL A 1 181 ? -7.397 20.490 -26.039 1.00 86.81 181 VAL A O 1
ATOM 1406 N N . ALA A 1 182 ? -5.815 22.082 -25.977 1.00 87.00 182 ALA A N 1
ATOM 1407 C CA . ALA A 1 182 ? -6.730 23.176 -25.661 1.00 87.00 182 ALA A CA 1
ATOM 1408 C C . ALA A 1 182 ? -7.779 23.389 -26.766 1.00 87.00 182 ALA A C 1
ATOM 1410 O O . ALA A 1 182 ? -8.961 23.534 -26.467 1.00 87.00 182 ALA A O 1
ATOM 1411 N N . GLN A 1 183 ? -7.381 23.335 -28.042 1.00 84.50 183 GLN A N 1
ATOM 1412 C CA . GLN A 1 183 ? -8.305 23.412 -29.179 1.00 84.50 183 GLN A CA 1
ATOM 1413 C C . GLN A 1 183 ? -9.327 22.271 -29.156 1.00 84.50 183 GLN A C 1
ATOM 1415 O O . GLN A 1 183 ? -10.517 22.529 -29.303 1.00 84.50 183 GLN A O 1
ATOM 1420 N N . ARG A 1 184 ? -8.899 21.030 -28.892 1.00 84.62 184 ARG A N 1
ATOM 1421 C CA . ARG A 1 184 ? -9.812 19.882 -28.739 1.00 84.62 184 ARG A CA 1
ATOM 1422 C C . ARG A 1 184 ? -10.798 20.081 -27.582 1.00 84.62 184 ARG A C 1
ATOM 1424 O O . ARG A 1 184 ? -11.975 19.767 -27.731 1.00 84.62 184 ARG A O 1
ATOM 1431 N N . GLY A 1 185 ? -10.344 20.637 -26.457 1.00 82.00 185 GLY A N 1
ATOM 1432 C CA . GLY A 1 185 ? -11.208 20.984 -25.323 1.00 82.00 185 GLY A CA 1
ATOM 1433 C C . GLY A 1 185 ? -12.255 22.047 -25.674 1.00 82.00 185 GLY A C 1
ATOM 1434 O O . GLY A 1 185 ? -13.437 21.868 -25.384 1.00 82.00 185 GLY A O 1
ATOM 1435 N N . VAL A 1 186 ? -11.848 23.116 -26.367 1.00 85.06 186 VAL A N 1
ATOM 1436 C CA . VAL A 1 186 ? -12.757 24.185 -26.820 1.00 85.06 186 VAL A CA 1
ATOM 1437 C C . VAL A 1 186 ? -13.782 23.660 -27.824 1.00 85.06 186 VAL A C 1
ATOM 1439 O O . VAL A 1 186 ? -14.952 24.007 -27.715 1.00 85.06 186 VAL A O 1
ATOM 1442 N N . VAL A 1 187 ? -13.382 22.786 -28.753 1.00 80.75 187 VAL A N 1
ATOM 1443 C CA . VAL A 1 187 ? -14.305 22.165 -29.718 1.00 80.75 187 VAL A CA 1
ATOM 1444 C C . VAL A 1 187 ? -15.347 21.300 -29.007 1.00 80.75 187 VAL A C 1
ATOM 1446 O O . VAL A 1 187 ? -16.531 21.412 -29.306 1.00 80.75 187 VAL A O 1
ATOM 1449 N N . LYS A 1 188 ? -14.955 20.503 -28.002 1.00 81.19 188 LYS A N 1
ATOM 1450 C CA . LYS A 1 188 ? -15.914 19.723 -27.199 1.00 81.19 188 LYS A CA 1
ATOM 1451 C C . LYS A 1 188 ? -16.907 20.614 -26.448 1.00 81.19 188 LYS A C 1
ATOM 1453 O O . LYS A 1 188 ? -18.102 20.326 -26.460 1.00 81.19 188 LYS A O 1
ATOM 1458 N N . LEU A 1 189 ? -16.440 21.705 -25.835 1.00 79.44 189 LEU A N 1
ATOM 1459 C CA . LEU A 1 189 ? -17.317 22.676 -25.168 1.00 79.44 189 LEU A CA 1
ATOM 1460 C C . LEU A 1 189 ? -18.251 23.374 -26.161 1.00 79.44 189 LEU A C 1
ATOM 1462 O O . LEU A 1 189 ? -19.429 23.556 -25.869 1.00 79.44 189 LEU A O 1
ATOM 1466 N N . PHE A 1 190 ? -17.753 23.724 -27.344 1.00 81.31 190 PHE A N 1
ATOM 1467 C CA . PHE A 1 190 ? -18.550 24.350 -28.392 1.00 81.31 190 PHE A CA 1
ATOM 1468 C C . PHE A 1 190 ? -19.633 23.405 -28.924 1.00 81.31 190 PHE A C 1
ATOM 1470 O O . PHE A 1 190 ? -20.787 23.806 -29.034 1.00 81.31 190 PHE A O 1
ATOM 1477 N N . ASN A 1 191 ? -19.302 22.130 -29.145 1.00 81.31 191 ASN A N 1
ATOM 1478 C CA . ASN A 1 191 ? -20.267 21.104 -29.540 1.00 81.31 191 ASN A CA 1
ATOM 1479 C C . ASN A 1 191 ? -21.312 20.860 -28.440 1.00 81.31 191 ASN A C 1
ATOM 1481 O O . ASN A 1 191 ? -22.497 20.709 -28.737 1.00 81.31 191 ASN A O 1
ATOM 1485 N N . ALA A 1 192 ? -20.910 20.899 -27.165 1.00 76.69 192 ALA A N 1
ATOM 1486 C CA . ALA A 1 192 ? -21.841 20.827 -26.042 1.00 76.69 192 ALA A CA 1
ATOM 1487 C C . ALA A 1 192 ? -22.803 22.030 -26.022 1.00 76.69 192 ALA A C 1
ATOM 1489 O O . ALA A 1 192 ? -24.011 21.822 -25.919 1.00 76.69 192 ALA A O 1
ATOM 1490 N N . VAL A 1 193 ? -22.304 23.260 -26.202 1.00 78.62 193 VAL A N 1
ATOM 1491 C CA . VAL A 1 193 ? -23.120 24.490 -26.275 1.00 78.62 193 VAL A CA 1
ATOM 1492 C C . VAL A 1 193 ? -24.050 24.488 -27.489 1.00 78.62 193 VAL A C 1
ATOM 1494 O O . VAL A 1 193 ? -25.217 24.845 -27.369 1.00 78.62 193 VAL A O 1
ATOM 1497 N N . LEU A 1 194 ? -23.576 24.051 -28.655 1.00 77.00 194 LEU A N 1
ATOM 1498 C CA . LEU A 1 194 ? -24.425 23.898 -29.837 1.00 77.00 194 LEU A CA 1
ATOM 1499 C C . LEU A 1 194 ? -25.523 22.865 -29.586 1.00 77.00 194 LEU A C 1
ATOM 1501 O O . LEU A 1 194 ? -26.683 23.111 -29.904 1.00 77.00 194 LEU A O 1
ATOM 1505 N N . SER A 1 195 ? -25.196 21.736 -28.953 1.00 76.38 195 SER A N 1
ATOM 1506 C CA . SER A 1 195 ? -26.194 20.718 -28.626 1.00 76.38 195 SER A CA 1
ATOM 1507 C C . SER A 1 195 ? -27.245 21.226 -27.633 1.00 76.38 195 SER A C 1
ATOM 1509 O O . SER A 1 195 ? -28.422 20.895 -27.778 1.00 76.38 195 SER A O 1
ATOM 1511 N N . THR A 1 196 ? -26.864 22.052 -26.647 1.00 74.69 196 THR A N 1
ATOM 1512 C CA . THR A 1 196 ? -27.824 22.658 -25.716 1.00 74.69 196 THR A CA 1
ATOM 1513 C C . THR A 1 196 ? -28.662 23.722 -26.414 1.00 74.69 196 THR A C 1
ATOM 1515 O O . THR A 1 196 ? -29.869 23.721 -26.219 1.00 74.69 196 THR A O 1
ATOM 1518 N N . GLN A 1 197 ? -28.082 24.547 -27.290 1.00 76.81 197 GLN A N 1
ATOM 1519 C CA . GLN A 1 197 ? -28.816 25.531 -28.098 1.00 76.81 197 GLN A CA 1
ATOM 1520 C C . GLN A 1 197 ? -29.815 24.883 -29.066 1.00 76.81 197 GLN A C 1
ATOM 1522 O O . GLN A 1 197 ? -30.939 25.357 -29.212 1.00 76.81 197 GLN A O 1
ATOM 1527 N N . VAL A 1 198 ? -29.447 23.774 -29.711 1.00 79.56 198 VAL A N 1
ATOM 1528 C CA . VAL A 1 198 ? -30.358 23.028 -30.592 1.00 79.56 198 VAL A CA 1
ATOM 1529 C C . VAL A 1 198 ? -31.494 22.398 -29.782 1.00 79.56 198 VAL A C 1
ATOM 1531 O O . VAL A 1 198 ? -32.651 22.487 -30.188 1.00 79.56 198 VAL A O 1
ATOM 1534 N N . LYS A 1 199 ? -31.203 21.832 -28.602 1.00 77.50 199 LYS A N 1
ATOM 1535 C CA . LYS A 1 199 ? -32.228 21.298 -27.685 1.00 77.50 199 LYS A CA 1
ATOM 1536 C C . LYS A 1 199 ? -33.146 22.392 -27.125 1.00 77.50 199 LYS A C 1
ATOM 1538 O O . LYS A 1 199 ? -34.351 22.187 -27.035 1.00 77.50 199 LYS A O 1
ATOM 1543 N N . THR A 1 200 ? -32.627 23.575 -26.790 1.00 70.31 200 THR A N 1
ATOM 1544 C CA . THR A 1 200 ? -33.477 24.700 -26.362 1.00 70.31 200 THR A CA 1
ATOM 1545 C C . THR A 1 200 ? -34.321 25.240 -27.511 1.00 70.31 200 THR A C 1
ATOM 1547 O O . THR A 1 200 ? -35.472 25.614 -27.288 1.00 70.31 200 THR A O 1
ATOM 1550 N N . HIS A 1 201 ? -33.795 25.235 -28.739 1.00 69.44 201 HIS A N 1
ATOM 1551 C CA . HIS A 1 201 ? -34.530 25.631 -29.937 1.00 69.44 201 HIS A CA 1
ATOM 1552 C C . HIS A 1 201 ? -35.712 24.693 -30.224 1.00 69.44 201 HIS A C 1
ATOM 1554 O O . HIS A 1 201 ? -36.805 25.168 -30.537 1.00 69.44 201 HIS A O 1
ATOM 1560 N N . THR A 1 202 ? -35.534 23.375 -30.084 1.00 73.62 202 THR A N 1
ATOM 1561 C CA . THR A 1 202 ? -36.630 22.409 -30.261 1.00 73.62 202 THR A CA 1
ATOM 1562 C C . THR A 1 202 ? -37.673 22.514 -29.147 1.00 73.62 202 THR A C 1
ATOM 1564 O O . THR A 1 202 ? -38.867 22.527 -29.440 1.00 73.62 202 THR A O 1
ATOM 1567 N N . GLU A 1 203 ? -37.257 22.681 -27.888 1.00 67.62 203 GLU A N 1
ATOM 1568 C CA . GLU A 1 203 ? -38.168 22.858 -26.748 1.00 67.62 203 GLU A CA 1
ATOM 1569 C C . GLU A 1 203 ? -38.997 24.152 -26.849 1.00 67.62 203 GLU A C 1
ATOM 1571 O O . GLU A 1 203 ? -40.214 24.127 -26.668 1.00 67.62 203 GLU A O 1
ATOM 1576 N N . LEU A 1 204 ? -38.379 25.286 -27.198 1.00 60.56 204 LEU A N 1
ATOM 1577 C CA . LEU A 1 204 ? -39.070 26.577 -27.338 1.00 60.56 204 LEU A CA 1
ATOM 1578 C C . LEU A 1 204 ? -39.865 26.700 -28.645 1.00 60.56 204 LEU A C 1
ATOM 1580 O O . LEU A 1 204 ? -40.790 27.505 -28.717 1.00 60.56 204 LEU A O 1
ATOM 1584 N N . GLY A 1 205 ? -39.551 25.899 -29.667 1.00 62.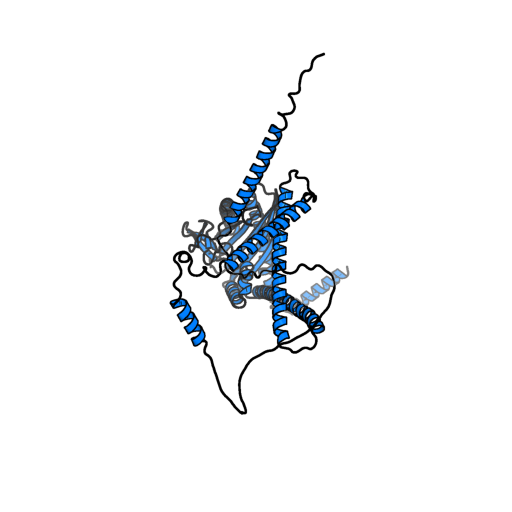03 205 GLY A N 1
ATOM 1585 C CA . GLY A 1 205 ? -40.367 25.776 -30.880 1.00 62.03 205 GLY A CA 1
ATOM 1586 C C . GLY A 1 205 ? -41.788 25.279 -30.592 1.00 62.03 205 GLY A C 1
ATOM 1587 O O . GLY A 1 205 ? -42.722 25.642 -31.301 1.00 62.03 205 GLY A O 1
ATOM 1588 N N . THR A 1 206 ? -41.970 24.523 -29.503 1.00 60.97 206 THR A N 1
ATOM 1589 C CA . THR A 1 206 ? -43.283 24.018 -29.065 1.00 60.97 206 THR A CA 1
ATOM 1590 C C . THR A 1 206 ? -44.105 25.033 -28.257 1.00 60.97 206 THR A C 1
ATOM 1592 O O . THR A 1 206 ? -45.317 24.865 -28.114 1.00 60.97 206 THR A O 1
ATOM 1595 N N . GLN A 1 207 ? -43.492 26.118 -27.760 1.00 56.22 207 GLN A N 1
ATOM 1596 C CA . GLN A 1 207 ? -44.177 27.176 -27.009 1.00 56.22 207 GLN A CA 1
ATOM 1597 C C . GLN A 1 207 ? -44.341 28.442 -27.864 1.00 56.22 207 GLN A C 1
ATOM 1599 O O . GLN A 1 207 ? -43.375 29.097 -28.253 1.00 56.22 207 GLN A O 1
ATOM 1604 N N . LYS A 1 208 ? -45.592 28.831 -28.143 1.00 53.12 208 LYS A N 1
ATOM 1605 C CA . LYS A 1 208 ? -45.907 30.066 -28.881 1.00 53.12 208 LYS A CA 1
ATOM 1606 C C . LYS A 1 208 ? -45.617 31.301 -28.020 1.00 53.12 208 LYS A C 1
ATOM 1608 O O . LYS A 1 208 ? -46.461 31.716 -27.231 1.00 53.12 208 LYS A O 1
ATOM 1613 N N . ILE A 1 209 ? -44.440 31.902 -28.198 1.00 52.28 209 ILE A N 1
ATOM 1614 C CA . ILE A 1 209 ? -44.063 33.191 -27.597 1.00 52.28 209 ILE A CA 1
ATOM 1615 C C . ILE A 1 209 ? -43.932 34.258 -28.694 1.00 52.28 209 ILE A C 1
ATOM 1617 O O . ILE A 1 209 ? -43.412 34.004 -29.779 1.00 52.28 209 ILE A O 1
ATOM 1621 N N . ILE A 1 210 ? -44.453 35.450 -28.394 1.00 52.00 210 ILE A N 1
ATOM 1622 C CA . ILE A 1 210 ? -44.669 36.585 -29.299 1.00 52.00 210 ILE A CA 1
ATOM 1623 C C . ILE A 1 210 ? -43.416 37.482 -29.347 1.00 52.00 210 ILE A C 1
ATOM 1625 O O . ILE A 1 210 ? -43.052 38.086 -28.338 1.00 52.00 210 ILE A O 1
ATOM 1629 N N . GLY A 1 211 ? -42.814 37.612 -30.538 1.00 62.16 211 GLY A N 1
ATOM 1630 C CA . GLY A 1 211 ? -41.763 38.586 -30.883 1.00 62.16 211 GLY A CA 1
ATOM 1631 C C . GLY A 1 211 ? -40.368 37.978 -31.095 1.00 62.16 211 GLY A C 1
ATOM 1632 O O . GLY A 1 211 ? -39.761 37.507 -30.140 1.00 62.16 211 GLY A O 1
ATOM 1633 N N . GLN A 1 212 ? -39.842 38.035 -32.328 1.00 61.59 212 GLN A N 1
ATOM 1634 C CA . GLN A 1 212 ? -38.557 37.421 -32.725 1.00 61.59 212 GLN A CA 1
ATOM 1635 C C . GLN A 1 212 ? -37.346 37.952 -31.934 1.00 61.59 212 GLN A C 1
ATOM 1637 O O . GLN A 1 212 ? -36.573 37.155 -31.418 1.00 61.59 212 GLN A O 1
ATOM 1642 N N . THR A 1 213 ? -37.222 39.267 -31.735 1.00 66.12 213 THR A N 1
ATOM 1643 C CA . THR A 1 213 ? -36.055 39.863 -31.050 1.00 66.12 213 THR A CA 1
ATOM 1644 C C . THR A 1 213 ? -36.014 39.561 -29.550 1.00 66.12 213 THR A C 1
ATOM 1646 O O . THR A 1 213 ? -34.983 39.168 -29.016 1.00 66.12 213 THR A O 1
ATOM 1649 N N . LYS A 1 214 ? -37.159 39.654 -28.861 1.00 63.03 214 LYS A N 1
ATOM 1650 C CA . LYS A 1 214 ? -37.265 39.269 -27.441 1.00 63.03 214 LYS A CA 1
ATOM 1651 C C . LYS A 1 214 ? -37.124 37.762 -27.238 1.00 63.03 214 LYS A C 1
ATOM 1653 O O . LYS A 1 214 ? -36.634 37.335 -26.198 1.00 63.03 214 LYS A O 1
ATOM 1658 N N . LYS A 1 215 ? -37.551 36.959 -28.220 1.00 63.03 215 LYS A N 1
ATOM 1659 C CA . LYS A 1 215 ? -37.357 35.508 -28.222 1.00 63.03 215 LYS A CA 1
ATOM 1660 C C . LYS A 1 215 ? -35.871 35.168 -28.330 1.00 63.03 215 LYS A C 1
ATOM 1662 O O . LYS A 1 215 ? -35.414 34.359 -27.540 1.00 63.03 215 LYS A O 1
ATOM 1667 N N . GLU A 1 216 ? -35.112 35.815 -29.214 1.00 66.25 216 GLU A N 1
ATOM 1668 C CA . GLU A 1 216 ? -33.658 35.617 -29.333 1.00 66.25 216 GLU A CA 1
ATOM 1669 C C . GLU A 1 216 ? -32.902 36.012 -28.056 1.00 66.25 216 GLU A C 1
ATOM 1671 O O . GLU A 1 216 ? -32.087 35.232 -27.566 1.00 66.25 216 GLU A O 1
ATOM 1676 N N . GLU A 1 217 ? -33.215 37.162 -27.451 1.00 70.25 217 GLU A N 1
ATOM 1677 C CA . GLU A 1 217 ? -32.599 37.580 -26.181 1.00 70.25 217 GLU A CA 1
ATOM 1678 C C . GLU A 1 217 ? -32.898 36.575 -25.054 1.00 70.25 217 GLU A C 1
ATOM 1680 O O . GLU A 1 217 ? -31.963 36.039 -24.452 1.00 70.25 217 GLU A O 1
ATOM 1685 N N . MET A 1 218 ? -34.172 36.204 -24.855 1.00 63.44 218 MET A N 1
ATOM 1686 C CA . MET A 1 218 ? -34.558 35.173 -23.879 1.00 63.44 218 MET A CA 1
ATOM 1687 C C . MET A 1 218 ? -33.946 33.804 -24.203 1.00 63.44 218 MET A C 1
ATOM 1689 O O . MET A 1 218 ? -33.607 33.055 -23.295 1.00 63.44 218 MET A O 1
ATOM 1693 N N . MET A 1 219 ? -33.752 33.459 -25.478 1.00 62.34 219 MET A N 1
ATOM 1694 C CA . MET A 1 219 ? -33.087 32.218 -25.883 1.00 62.34 219 MET A CA 1
ATOM 1695 C C . MET A 1 219 ? -31.612 32.217 -25.499 1.00 62.34 219 MET A C 1
ATOM 1697 O O . MET A 1 219 ? -31.112 31.187 -25.043 1.00 62.34 219 MET A O 1
ATOM 1701 N N . THR A 1 220 ? -30.911 33.343 -25.653 1.00 77.38 220 THR A N 1
ATOM 1702 C CA . THR A 1 220 ? -29.510 33.439 -25.226 1.00 77.38 220 THR A CA 1
ATOM 1703 C C . THR A 1 220 ? -29.372 33.371 -23.710 1.00 77.38 220 THR A C 1
ATOM 1705 O O . THR A 1 220 ? -28.426 32.755 -23.227 1.00 77.38 220 THR A O 1
ATOM 1708 N N . GLU A 1 221 ? -30.315 33.936 -22.958 1.00 79.00 221 GLU A N 1
ATOM 1709 C CA . GLU A 1 221 ? -30.329 33.873 -21.494 1.00 79.00 221 GLU A CA 1
ATOM 1710 C C . GLU A 1 221 ? -30.684 32.464 -20.996 1.00 79.00 221 GLU A C 1
ATOM 1712 O O . GLU A 1 221 ? -29.892 31.868 -20.270 1.00 79.00 221 GLU A O 1
ATOM 1717 N N . ILE A 1 222 ? -31.767 31.853 -21.492 1.00 74.81 222 ILE A N 1
ATOM 1718 C CA . ILE A 1 222 ? -32.190 30.489 -21.120 1.00 74.81 222 ILE A CA 1
ATOM 1719 C C . ILE A 1 222 ? -31.139 29.446 -21.524 1.00 74.81 222 ILE A C 1
ATOM 1721 O O . ILE A 1 222 ? -30.921 28.472 -20.806 1.00 74.81 222 ILE A O 1
ATOM 1725 N N . SER A 1 223 ? -30.460 29.629 -22.662 1.00 77.06 223 SER A N 1
ATOM 1726 C CA . SER A 1 223 ? -29.391 28.713 -23.084 1.00 77.06 223 SER A CA 1
ATOM 1727 C C . SER A 1 223 ? -28.127 28.870 -22.234 1.00 77.06 223 SER A C 1
ATOM 1729 O O . SER A 1 223 ? -27.458 27.872 -21.974 1.00 77.06 223 SER A O 1
ATOM 1731 N N . LYS A 1 224 ? -27.808 30.086 -21.760 1.00 79.94 224 LYS A N 1
ATOM 1732 C CA . LYS A 1 224 ? -26.710 30.318 -20.804 1.00 79.94 224 LYS A CA 1
ATOM 1733 C C . LYS A 1 224 ? -27.033 29.727 -19.436 1.00 79.94 224 LYS A C 1
ATOM 1735 O O . LYS A 1 224 ? -26.179 29.059 -18.868 1.00 79.94 224 LYS A O 1
ATOM 1740 N N . GLU A 1 225 ? -28.250 29.923 -18.939 1.00 80.31 225 GLU A N 1
ATOM 1741 C CA . GLU A 1 225 ? -28.692 29.370 -17.656 1.00 80.31 225 GLU A CA 1
ATOM 1742 C C . GLU A 1 225 ? -28.728 27.840 -17.685 1.00 80.31 225 GLU A C 1
ATOM 1744 O O . GLU A 1 225 ? -28.127 27.214 -16.821 1.00 80.31 225 GLU A O 1
ATOM 1749 N N . LYS A 1 226 ? -29.313 27.218 -18.719 1.00 79.38 226 LYS A N 1
ATOM 1750 C CA . LYS A 1 226 ? -29.316 25.750 -18.870 1.00 79.38 226 LYS A CA 1
ATOM 1751 C C . LYS A 1 226 ? -27.915 25.165 -19.054 1.00 79.38 226 LYS A C 1
ATOM 1753 O O . LYS A 1 226 ? -27.654 24.055 -18.601 1.00 79.38 226 LYS A O 1
ATOM 1758 N N . PHE A 1 227 ? -27.010 25.879 -19.727 1.00 77.62 227 PHE A N 1
ATOM 1759 C CA . PHE A 1 227 ? -25.613 25.458 -19.837 1.00 77.62 227 PHE A CA 1
ATOM 1760 C C . PHE A 1 227 ? -24.893 25.544 -18.487 1.00 77.62 227 PHE A C 1
ATOM 1762 O O . PHE A 1 227 ? -24.202 24.601 -18.117 1.00 77.62 227 PHE A O 1
ATOM 1769 N N . LEU A 1 228 ? -25.075 26.637 -17.739 1.00 82.56 228 LEU A N 1
ATOM 1770 C CA . LEU A 1 228 ? -24.511 26.780 -16.397 1.00 82.56 228 LEU A CA 1
ATOM 1771 C C . LEU A 1 228 ? -25.076 25.739 -15.430 1.00 82.56 228 LEU A C 1
ATOM 1773 O O . LEU A 1 228 ? -24.305 25.175 -14.667 1.00 82.56 228 LEU A O 1
ATOM 1777 N N . ASP A 1 229 ? -26.366 25.425 -15.516 1.00 81.44 229 ASP A N 1
ATOM 1778 C CA . ASP A 1 229 ? -27.009 24.378 -14.718 1.00 81.44 229 ASP A CA 1
ATOM 1779 C C . ASP A 1 229 ? -26.478 22.982 -15.084 1.00 81.44 229 ASP A C 1
ATOM 1781 O O . ASP A 1 229 ? -26.208 22.165 -14.214 1.00 81.44 229 ASP A O 1
ATOM 1785 N N . LEU A 1 230 ? -26.207 22.715 -16.366 1.00 79.31 230 LEU A N 1
ATOM 1786 C CA . LEU A 1 230 ? -25.595 21.454 -16.800 1.00 79.31 230 LEU A CA 1
ATOM 1787 C C . LEU A 1 230 ? -24.132 21.327 -16.346 1.00 79.31 230 LEU A C 1
ATOM 1789 O O . LEU A 1 230 ? -23.701 20.242 -15.957 1.00 79.31 230 LEU A O 1
ATOM 1793 N N . VAL A 1 231 ? -23.375 22.427 -16.365 1.00 82.62 231 VAL A N 1
ATOM 1794 C CA . VAL A 1 231 ? -22.007 22.483 -15.825 1.00 82.62 231 VAL A CA 1
ATOM 1795 C C . VAL A 1 231 ? -22.021 22.331 -14.305 1.00 82.62 231 VAL A C 1
ATOM 1797 O O . VAL A 1 231 ? -21.199 21.599 -13.759 1.00 82.62 231 VAL A O 1
ATOM 1800 N N . GLN A 1 232 ? -22.969 22.971 -13.623 1.00 83.94 232 GLN A N 1
ATOM 1801 C CA . GLN A 1 232 ? -23.130 22.872 -12.179 1.00 83.94 232 GLN A CA 1
ATOM 1802 C C . GLN A 1 232 ? -23.566 21.465 -11.761 1.00 83.94 232 GLN A C 1
ATOM 1804 O O . GLN A 1 232 ? -22.949 20.890 -10.879 1.00 83.94 232 GLN A O 1
ATOM 1809 N N . ALA A 1 233 ? -24.511 20.843 -12.467 1.00 80.12 233 ALA A N 1
ATOM 1810 C CA . ALA A 1 233 ? -24.909 19.458 -12.236 1.00 80.12 233 ALA A CA 1
ATOM 1811 C C . ALA A 1 233 ? -23.768 18.460 -12.501 1.00 80.12 233 ALA A C 1
ATOM 1813 O O . ALA A 1 233 ? -23.683 17.424 -11.842 1.00 80.12 233 ALA A O 1
ATOM 1814 N N . ALA A 1 234 ? -22.882 18.744 -13.463 1.00 77.44 234 ALA A N 1
ATOM 1815 C CA . ALA A 1 234 ? -21.675 17.947 -13.668 1.00 77.44 234 ALA A CA 1
ATOM 1816 C C . ALA A 1 234 ? -20.685 18.110 -12.501 1.00 77.44 234 ALA A C 1
ATOM 1818 O O . ALA A 1 234 ? -20.147 17.110 -12.034 1.00 77.44 234 ALA A O 1
ATOM 1819 N N . ALA A 1 235 ? -20.503 19.339 -12.003 1.00 76.62 235 ALA A N 1
ATOM 1820 C CA . ALA A 1 235 ? -19.669 19.627 -10.837 1.00 76.62 235 ALA A CA 1
ATOM 1821 C C . ALA A 1 235 ? -20.227 18.996 -9.544 1.00 76.62 235 ALA A C 1
ATOM 1823 O O . ALA A 1 235 ? -19.474 18.432 -8.748 1.00 76.62 235 ALA A O 1
ATOM 1824 N N . ASP A 1 236 ? -21.546 19.028 -9.357 1.00 77.94 236 ASP A N 1
ATOM 1825 C CA . ASP A 1 236 ? -22.220 18.422 -8.210 1.00 77.94 236 ASP A CA 1
ATOM 1826 C C . ASP A 1 236 ? -22.105 16.891 -8.252 1.00 77.94 236 ASP A C 1
ATOM 1828 O O . ASP A 1 236 ? -21.797 16.279 -7.234 1.00 77.94 236 ASP A O 1
ATOM 1832 N N . LYS A 1 237 ? -22.217 16.260 -9.432 1.00 77.25 237 LYS A N 1
ATOM 1833 C CA . LYS A 1 237 ? -21.971 14.812 -9.588 1.00 77.25 237 LYS A CA 1
ATOM 1834 C C . LYS A 1 237 ? -20.539 14.403 -9.259 1.00 77.25 237 LYS A C 1
ATOM 1836 O O . LYS A 1 237 ? -20.339 13.365 -8.634 1.00 77.25 237 LYS A O 1
ATOM 1841 N N . THR A 1 238 ? -19.542 15.185 -9.681 1.00 77.81 238 THR A N 1
ATOM 1842 C CA . THR A 1 238 ? -18.145 14.908 -9.306 1.00 77.81 238 THR A CA 1
ATOM 1843 C C . THR A 1 238 ? -17.953 15.011 -7.799 1.00 77.81 238 THR A C 1
ATOM 1845 O O . THR A 1 238 ? -17.321 14.146 -7.203 1.00 77.81 238 THR A O 1
ATOM 1848 N N . LYS A 1 239 ? -18.590 15.998 -7.165 1.00 82.12 239 LYS A N 1
ATOM 1849 C CA . LYS A 1 239 ? -18.517 16.190 -5.720 1.00 82.12 239 LYS A CA 1
ATOM 1850 C C . LYS A 1 239 ? -19.220 15.078 -4.934 1.00 82.12 239 LYS A C 1
ATOM 1852 O O . LYS A 1 239 ? -18.671 14.592 -3.955 1.00 82.12 239 LYS A O 1
ATOM 1857 N N . GLU A 1 240 ? -20.400 14.635 -5.371 1.00 81.50 240 GLU A N 1
ATOM 1858 C CA . GLU A 1 240 ? -21.097 13.490 -4.766 1.00 81.50 240 GLU A CA 1
ATOM 1859 C C . GLU A 1 240 ? -20.258 12.206 -4.847 1.00 81.50 240 GLU A C 1
ATOM 1861 O O . GLU A 1 240 ? -20.246 11.414 -3.905 1.00 81.50 240 GLU A O 1
ATOM 1866 N N . SER A 1 241 ? -19.527 12.009 -5.950 1.00 83.00 241 SER A N 1
ATOM 1867 C CA . SER A 1 241 ? -18.615 10.873 -6.115 1.00 83.00 241 SER A CA 1
ATOM 1868 C C . SER A 1 241 ? -17.435 10.933 -5.139 1.00 83.00 241 SER A C 1
ATOM 1870 O O . SER A 1 241 ? -17.108 9.921 -4.521 1.00 83.00 241 SER A O 1
ATOM 1872 N N . GLU A 1 242 ? -16.827 12.109 -4.958 1.00 87.00 242 GLU A N 1
ATOM 1873 C CA . GLU A 1 242 ? -15.748 12.330 -3.983 1.00 87.00 242 GLU A CA 1
ATOM 1874 C C . GLU A 1 242 ? -16.236 12.131 -2.539 1.00 87.00 242 GLU A C 1
ATOM 1876 O O . GLU A 1 242 ? -15.611 11.414 -1.761 1.00 87.00 242 GLU A O 1
ATOM 1881 N N . GLU A 1 243 ? -17.398 12.688 -2.184 1.00 89.94 243 GLU A N 1
ATOM 1882 C CA . GLU A 1 243 ? -17.992 12.513 -0.853 1.00 89.94 243 GLU A CA 1
ATOM 1883 C C . GLU A 1 243 ? -18.319 11.036 -0.568 1.00 89.94 243 GLU A C 1
ATOM 1885 O O . GLU A 1 243 ? -18.107 10.549 0.547 1.00 89.94 243 GLU A O 1
ATOM 1890 N N . ALA A 1 244 ? -18.801 10.296 -1.572 1.00 89.12 244 ALA A N 1
ATOM 1891 C CA . ALA A 1 244 ? -19.051 8.862 -1.459 1.00 89.12 244 ALA A CA 1
ATOM 1892 C C . ALA A 1 244 ? -17.754 8.050 -1.301 1.00 89.12 244 ALA A C 1
ATOM 1894 O O . ALA A 1 244 ? -17.733 7.069 -0.548 1.00 89.12 244 ALA A O 1
ATOM 1895 N N . PHE A 1 245 ? -16.672 8.457 -1.967 1.00 89.75 245 PHE A N 1
ATOM 1896 C CA . PHE A 1 245 ? -15.349 7.855 -1.814 1.00 89.75 245 PHE A CA 1
ATOM 1897 C C . PHE A 1 245 ? -14.804 8.062 -0.394 1.00 89.75 245 PHE A C 1
ATOM 1899 O O . PHE A 1 245 ? -14.492 7.090 0.299 1.00 89.75 245 PHE A O 1
ATOM 1906 N N . ASP A 1 246 ? -14.820 9.300 0.104 1.00 90.94 246 ASP A N 1
ATOM 1907 C CA . ASP A 1 246 ? -14.389 9.633 1.465 1.00 90.94 246 ASP A CA 1
ATOM 1908 C C . ASP A 1 246 ? -15.220 8.910 2.535 1.00 90.94 246 ASP A C 1
ATOM 1910 O O . ASP A 1 246 ? -14.679 8.384 3.517 1.00 90.94 246 ASP A O 1
ATOM 1914 N N . ALA A 1 247 ? -16.541 8.830 2.341 1.00 91.81 247 ALA A N 1
ATOM 1915 C CA . ALA A 1 247 ? -17.434 8.089 3.225 1.00 91.81 247 ALA A CA 1
ATOM 1916 C C . ALA A 1 247 ? -17.134 6.581 3.217 1.00 91.81 247 ALA A C 1
ATOM 1918 O O . ALA A 1 247 ? -17.203 5.936 4.266 1.00 91.81 247 ALA A O 1
ATOM 1919 N N . SER A 1 248 ? -16.760 6.020 2.064 1.00 91.25 248 SER A N 1
ATOM 1920 C CA . SER A 1 248 ? -16.359 4.613 1.938 1.00 91.25 248 SER A CA 1
ATOM 1921 C C . SER A 1 248 ? -15.057 4.332 2.695 1.00 91.25 248 SER A C 1
ATOM 1923 O O . SER A 1 248 ? -14.977 3.351 3.441 1.00 91.25 248 SER A O 1
ATOM 1925 N N . LEU A 1 249 ? -14.069 5.229 2.597 1.00 89.75 249 LEU A N 1
ATOM 1926 C CA . LEU A 1 249 ? -12.822 5.147 3.366 1.00 89.75 249 LEU A CA 1
ATOM 1927 C C . LEU A 1 249 ? -13.052 5.312 4.877 1.00 89.75 249 LEU A C 1
ATOM 1929 O O . LEU A 1 249 ? -12.412 4.638 5.686 1.00 89.75 249 LEU A O 1
ATOM 1933 N N . ASP A 1 250 ? -13.944 6.212 5.303 1.00 91.44 250 ASP A N 1
ATOM 1934 C CA . ASP A 1 250 ? -14.316 6.343 6.721 1.00 91.44 250 ASP A CA 1
ATOM 1935 C C . ASP A 1 250 ? -15.058 5.106 7.241 1.00 91.44 250 ASP A C 1
ATOM 1937 O O . ASP A 1 250 ? -14.790 4.649 8.353 1.00 91.44 250 ASP A O 1
ATOM 1941 N N . LEU A 1 251 ? -15.935 4.512 6.429 1.00 92.19 251 LEU A N 1
ATOM 1942 C CA . LEU A 1 251 ? -16.644 3.289 6.789 1.00 92.19 251 LEU A CA 1
ATOM 1943 C C . LEU A 1 251 ? -15.666 2.133 7.028 1.00 92.19 251 LEU A C 1
ATOM 1945 O O . LEU A 1 251 ? -15.733 1.480 8.069 1.00 92.19 251 LEU A O 1
ATOM 1949 N N . LEU A 1 252 ? -14.713 1.912 6.120 1.00 89.44 252 LEU A N 1
ATOM 1950 C CA . LEU A 1 252 ? -13.723 0.837 6.252 1.00 89.44 252 LEU A CA 1
ATOM 1951 C C . LEU A 1 252 ? -12.783 1.021 7.448 1.00 89.44 252 LEU A C 1
ATOM 1953 O O . LEU A 1 252 ? -12.362 0.033 8.039 1.00 89.44 252 LEU A O 1
ATOM 1957 N N . ARG A 1 253 ? -12.524 2.265 7.869 1.00 89.06 253 ARG A N 1
ATOM 1958 C CA . ARG A 1 253 ? -11.772 2.563 9.101 1.00 89.06 253 ARG A CA 1
ATOM 1959 C C . ARG A 1 253 ? -12.539 2.245 10.390 1.00 89.06 253 ARG A C 1
ATOM 1961 O O . ARG A 1 253 ? -11.931 2.207 11.458 1.00 89.06 253 ARG A O 1
ATOM 1968 N N . ARG A 1 254 ? -13.861 2.059 10.321 1.00 90.56 254 ARG A N 1
ATOM 1969 C CA . ARG A 1 254 ? -14.733 1.776 11.479 1.00 90.56 254 ARG A CA 1
ATOM 1970 C C . ARG A 1 254 ? -15.224 0.337 11.536 1.00 90.56 254 ARG A C 1
ATOM 1972 O O . ARG A 1 254 ? -15.589 -0.129 12.615 1.00 90.56 254 ARG A O 1
ATOM 1979 N N . LEU A 1 255 ? -15.317 -0.323 10.387 1.00 91.12 255 LEU A N 1
ATOM 1980 C CA . LEU A 1 255 ? -15.700 -1.725 10.311 1.00 91.12 255 LEU A CA 1
ATOM 1981 C C . LEU A 1 255 ? -14.606 -2.620 10.897 1.00 91.12 255 LEU A C 1
ATOM 1983 O O . LEU A 1 255 ? -13.457 -2.218 11.053 1.00 91.12 255 LEU A O 1
ATOM 1987 N N . ASP A 1 256 ? -14.993 -3.851 11.223 1.00 87.06 256 ASP A N 1
ATOM 1988 C CA . ASP A 1 256 ? -14.063 -4.853 11.728 1.00 87.06 256 ASP A CA 1
ATOM 1989 C C . ASP A 1 256 ? -12.973 -5.150 10.676 1.00 87.06 256 ASP A C 1
ATOM 1991 O O . ASP A 1 256 ? -13.305 -5.613 9.572 1.00 87.06 256 ASP A O 1
ATOM 1995 N N . PRO A 1 257 ? -11.689 -4.900 10.993 1.00 86.00 257 PRO A N 1
ATOM 1996 C CA . PRO A 1 257 ? -10.591 -5.073 10.050 1.00 86.00 257 PRO A CA 1
ATOM 1997 C C . PRO A 1 257 ? -10.353 -6.539 9.660 1.00 86.00 257 PRO A C 1
ATOM 1999 O O . PRO A 1 257 ? -9.793 -6.781 8.593 1.00 86.00 257 PRO A O 1
ATOM 2002 N N . GLN A 1 258 ? -10.826 -7.528 10.432 1.00 84.56 258 GLN A N 1
ATOM 2003 C CA . GLN A 1 258 ? -10.721 -8.943 10.035 1.00 84.56 258 GLN A CA 1
ATOM 2004 C C . GLN A 1 258 ? -11.522 -9.253 8.765 1.00 84.56 258 GLN A C 1
ATOM 2006 O O . GLN A 1 258 ? -11.152 -10.110 7.966 1.00 84.56 258 GLN A O 1
ATOM 2011 N N . ASN A 1 259 ? -12.615 -8.521 8.548 1.00 86.75 259 ASN A N 1
ATOM 2012 C CA . ASN A 1 259 ? -13.518 -8.729 7.423 1.00 86.75 259 ASN A CA 1
ATOM 2013 C C . ASN A 1 259 ? -13.280 -7.728 6.286 1.00 86.75 259 ASN A C 1
ATOM 2015 O O . ASN A 1 259 ? -14.154 -7.559 5.433 1.00 86.75 259 ASN A O 1
ATOM 2019 N N . ILE A 1 260 ? -12.112 -7.072 6.244 1.00 87.56 260 ILE A N 1
ATOM 2020 C CA . ILE A 1 260 ? -11.819 -5.994 5.288 1.00 87.56 260 ILE A CA 1
ATOM 2021 C C . ILE A 1 260 ? -12.051 -6.416 3.832 1.00 87.56 260 ILE A C 1
ATOM 2023 O O . ILE A 1 260 ? -12.690 -5.682 3.086 1.00 87.56 260 ILE A O 1
ATOM 2027 N N . GLN A 1 261 ? -11.655 -7.633 3.447 1.00 86.38 261 GLN A N 1
ATOM 2028 C CA . GLN A 1 261 ? -11.826 -8.136 2.079 1.00 86.38 261 GLN A CA 1
ATOM 2029 C C . GLN A 1 261 ? -13.309 -8.299 1.696 1.00 86.38 261 GLN A C 1
ATOM 2031 O O . GLN A 1 261 ? -13.720 -7.952 0.588 1.00 86.38 261 GLN A O 1
ATOM 2036 N N . SER A 1 262 ? -14.130 -8.799 2.625 1.00 91.00 262 SER A N 1
ATOM 2037 C CA . SER A 1 262 ? -15.578 -8.943 2.428 1.00 91.00 262 SER A CA 1
ATOM 2038 C C . SER A 1 262 ? -16.262 -7.577 2.382 1.00 91.00 262 SER A C 1
ATOM 2040 O O . SER A 1 262 ? -17.075 -7.311 1.497 1.00 91.00 262 SER A O 1
ATOM 2042 N N . ASN A 1 263 ? -15.887 -6.684 3.302 1.00 91.69 263 ASN A N 1
ATOM 2043 C CA . ASN A 1 263 ? -16.412 -5.326 3.383 1.00 91.69 263 ASN A CA 1
ATOM 2044 C C . ASN A 1 263 ? -16.099 -4.535 2.108 1.00 91.69 263 ASN A C 1
ATOM 2046 O O . ASN A 1 263 ? -17.007 -3.934 1.540 1.00 91.69 263 ASN A O 1
ATOM 2050 N N . LEU A 1 264 ? -14.863 -4.613 1.611 1.00 90.06 264 LEU A N 1
ATOM 2051 C CA . LEU A 1 264 ? -14.439 -3.973 0.369 1.00 90.06 264 LEU A CA 1
ATOM 2052 C C . LEU A 1 264 ? -15.241 -4.488 -0.831 1.00 90.06 264 LEU A C 1
ATOM 2054 O O . LEU A 1 264 ? -15.824 -3.694 -1.560 1.00 90.06 264 LEU A O 1
ATOM 2058 N N . ASN A 1 265 ? -15.379 -5.811 -0.985 1.00 89.88 265 ASN A N 1
ATOM 2059 C CA . ASN A 1 265 ? -16.178 -6.395 -2.069 1.00 89.88 265 ASN A CA 1
ATOM 2060 C C . ASN A 1 265 ? -17.646 -5.936 -2.009 1.00 89.88 265 ASN A C 1
ATOM 2062 O O . ASN A 1 265 ? -18.242 -5.603 -3.032 1.00 89.88 265 ASN A O 1
ATOM 2066 N N . ASN A 1 266 ? -18.227 -5.865 -0.809 1.00 91.69 266 ASN A N 1
ATOM 2067 C CA . ASN A 1 266 ? -19.592 -5.377 -0.629 1.00 91.69 266 ASN A CA 1
ATOM 2068 C C . ASN A 1 266 ? -19.733 -3.896 -1.004 1.00 91.69 266 ASN A C 1
ATOM 2070 O O . ASN A 1 266 ? -20.719 -3.541 -1.645 1.00 91.69 266 ASN A O 1
ATOM 2074 N N . ILE A 1 267 ? -18.756 -3.049 -0.669 1.00 90.12 267 ILE A N 1
ATOM 2075 C CA . ILE A 1 267 ? -18.758 -1.635 -1.072 1.00 90.12 267 ILE A CA 1
ATOM 207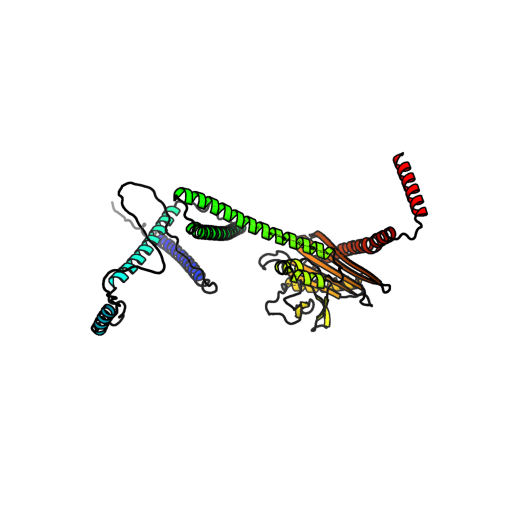6 C C . ILE A 1 267 ? -18.620 -1.513 -2.593 1.00 90.12 267 ILE A C 1
ATOM 2078 O O . ILE A 1 267 ? -19.422 -0.812 -3.207 1.00 90.12 267 ILE A O 1
ATOM 2082 N N . CYS A 1 268 ? -17.716 -2.269 -3.223 1.00 89.50 268 CYS A N 1
ATOM 2083 C CA . CYS A 1 268 ? -17.571 -2.280 -4.683 1.00 89.50 268 CYS A CA 1
ATOM 2084 C C . CYS A 1 268 ? -18.856 -2.733 -5.401 1.00 89.50 268 CYS A C 1
ATOM 2086 O O . CYS A 1 268 ? -19.154 -2.261 -6.494 1.00 89.50 268 CYS A O 1
ATOM 2088 N N . ARG A 1 269 ? -19.665 -3.614 -4.792 1.00 90.69 269 ARG A N 1
ATOM 2089 C CA . ARG A 1 269 ? -20.988 -3.994 -5.329 1.00 90.69 269 ARG A CA 1
ATOM 2090 C C . ARG A 1 269 ? -22.023 -2.878 -5.215 1.00 90.69 269 ARG A C 1
ATOM 2092 O O . ARG A 1 269 ? -22.905 -2.791 -6.065 1.00 90.69 269 ARG A O 1
ATOM 2099 N N . VAL A 1 270 ? -21.956 -2.077 -4.153 1.00 91.12 270 VAL A N 1
ATOM 2100 C CA . VAL A 1 270 ? -22.883 -0.960 -3.917 1.00 91.12 270 VAL A CA 1
ATOM 2101 C C . VAL A 1 270 ? -22.542 0.228 -4.813 1.00 91.12 270 VAL A C 1
ATOM 2103 O O . VAL A 1 270 ? -23.447 0.824 -5.392 1.00 91.12 270 VAL A O 1
ATOM 2106 N N . ALA A 1 271 ? -21.255 0.541 -4.967 1.00 87.94 271 ALA A N 1
ATOM 2107 C CA . ALA A 1 271 ? -20.764 1.636 -5.794 1.00 87.94 271 ALA A CA 1
ATOM 2108 C C . ALA A 1 271 ? -19.696 1.141 -6.791 1.00 87.94 271 ALA A C 1
ATOM 2110 O O . ALA A 1 271 ? -18.503 1.351 -6.572 1.00 87.94 271 ALA A O 1
ATOM 2111 N N . PRO A 1 272 ? -20.103 0.521 -7.919 1.00 88.94 272 PRO A N 1
ATOM 2112 C CA . PRO A 1 272 ? -19.160 -0.000 -8.912 1.00 88.94 272 PRO A CA 1
ATOM 2113 C C . PRO A 1 272 ? -18.255 1.070 -9.526 1.00 88.94 272 PRO A C 1
ATOM 2115 O O . PRO A 1 272 ? -17.121 0.775 -9.881 1.00 88.94 272 PRO A O 1
ATOM 2118 N N . GLY A 1 273 ? -18.737 2.315 -9.624 1.00 87.50 273 GLY A N 1
ATOM 2119 C CA . GLY A 1 273 ? -17.961 3.436 -10.163 1.00 87.50 273 GLY A CA 1
ATOM 2120 C C . GLY A 1 273 ? -16.773 3.860 -9.294 1.00 87.50 273 GLY A C 1
ATOM 2121 O O . GLY A 1 273 ? -15.884 4.518 -9.805 1.00 87.50 273 GLY A O 1
ATOM 2122 N N . LEU A 1 274 ? -16.744 3.466 -8.015 1.00 86.88 274 LEU A N 1
ATOM 2123 C CA . LEU A 1 274 ? -15.637 3.742 -7.090 1.00 86.88 274 LEU A CA 1
ATOM 2124 C C . LEU A 1 274 ? -14.699 2.537 -6.925 1.00 86.88 274 LEU A C 1
ATOM 2126 O O . LEU A 1 274 ? -13.753 2.599 -6.147 1.00 86.88 274 LEU A O 1
ATOM 2130 N N . ALA A 1 275 ? -14.982 1.407 -7.582 1.00 85.69 275 ALA A N 1
ATOM 2131 C CA . ALA A 1 275 ? -14.297 0.150 -7.298 1.00 85.69 275 ALA A CA 1
ATOM 2132 C C . ALA A 1 275 ? -12.796 0.206 -7.617 1.00 85.69 275 ALA A C 1
ATOM 2134 O O . ALA A 1 275 ? -12.004 -0.323 -6.846 1.00 85.69 275 ALA A O 1
ATOM 2135 N N . GLU A 1 276 ? -12.408 0.851 -8.716 1.00 85.12 276 GLU A N 1
ATOM 2136 C CA . GLU A 1 276 ? -11.006 0.983 -9.134 1.00 85.12 276 GLU A CA 1
ATOM 2137 C C . GLU A 1 276 ? -10.192 1.820 -8.133 1.00 85.12 276 GLU A C 1
ATOM 2139 O O . GLU A 1 276 ? -9.158 1.374 -7.628 1.00 85.12 276 GLU A O 1
ATOM 2144 N N . ASP A 1 277 ? -10.719 2.986 -7.755 1.00 87.06 277 ASP A N 1
ATOM 2145 C CA . ASP A 1 277 ? -10.086 3.876 -6.778 1.00 87.06 277 ASP A CA 1
ATOM 2146 C C . ASP A 1 277 ? -10.022 3.235 -5.382 1.00 87.06 277 ASP A C 1
ATOM 2148 O O . ASP A 1 277 ? -9.038 3.375 -4.657 1.00 87.06 277 ASP A O 1
ATOM 2152 N N . LEU A 1 278 ? -11.060 2.497 -4.977 1.00 87.06 278 LEU A N 1
ATOM 2153 C CA . LEU A 1 278 ? -11.084 1.817 -3.679 1.00 87.06 278 LEU A CA 1
ATOM 2154 C C . LEU A 1 278 ? -10.108 0.638 -3.630 1.00 87.06 278 LEU A C 1
ATOM 2156 O O . LEU A 1 278 ? -9.406 0.472 -2.637 1.00 87.06 278 LEU A O 1
ATOM 2160 N N . LEU A 1 279 ? -10.038 -0.172 -4.687 1.00 85.06 279 LEU A N 1
ATOM 2161 C CA . LEU A 1 279 ? -9.106 -1.300 -4.749 1.00 85.06 279 LEU A CA 1
ATOM 2162 C C . LEU A 1 279 ? -7.646 -0.832 -4.778 1.00 85.06 279 LEU A C 1
ATOM 2164 O O . LEU A 1 279 ? -6.803 -1.466 -4.160 1.00 85.06 279 LEU A O 1
ATOM 2168 N N . SER A 1 280 ? -7.351 0.293 -5.433 1.00 84.81 280 SER A N 1
ATOM 2169 C CA . SER A 1 280 ? -5.990 0.845 -5.477 1.00 84.81 280 SER A CA 1
ATOM 2170 C C . SER A 1 280 ? -5.570 1.579 -4.197 1.00 84.81 280 SER A C 1
ATOM 2172 O O . SER A 1 280 ? -4.376 1.678 -3.915 1.00 84.81 280 SER A O 1
ATOM 2174 N N . SER A 1 281 ? -6.524 2.093 -3.413 1.00 85.50 281 SER A N 1
ATOM 2175 C CA . SER A 1 281 ? -6.246 2.869 -2.193 1.00 85.50 281 SER A CA 1
ATOM 2176 C C . SER A 1 281 ? -6.263 2.054 -0.899 1.00 85.50 281 SER A C 1
ATOM 2178 O O . SER A 1 281 ? -5.713 2.507 0.109 1.00 85.50 281 SER A O 1
ATOM 2180 N N . ILE A 1 282 ? -6.907 0.883 -0.886 1.00 84.81 282 ILE A N 1
ATOM 2181 C CA . ILE A 1 282 ? -7.124 0.097 0.332 1.00 84.81 282 ILE A CA 1
ATOM 2182 C C . ILE A 1 282 ? -6.324 -1.197 0.294 1.00 84.81 282 ILE A C 1
ATOM 2184 O O . ILE A 1 282 ? -6.639 -2.139 -0.430 1.00 84.81 282 ILE A O 1
ATOM 2188 N N . ASP A 1 283 ? -5.357 -1.280 1.199 1.00 86.25 283 ASP A N 1
ATOM 2189 C CA . ASP A 1 283 ? -4.583 -2.492 1.422 1.00 86.25 283 ASP A CA 1
ATOM 2190 C C . ASP A 1 283 ? -5.425 -3.605 2.064 1.00 86.25 283 ASP A C 1
ATOM 2192 O O . ASP A 1 283 ? -6.129 -3.404 3.063 1.00 86.25 283 ASP A O 1
ATOM 2196 N N . THR A 1 284 ? -5.291 -4.820 1.533 1.00 86.50 284 THR A N 1
ATOM 2197 C CA . THR A 1 284 ? -5.893 -6.038 2.092 1.00 86.50 284 THR A CA 1
ATOM 2198 C C . THR A 1 284 ? -4.818 -7.014 2.587 1.00 86.50 284 THR A C 1
ATOM 2200 O O . THR A 1 284 ? -3.668 -6.948 2.147 1.00 86.50 284 THR A O 1
ATOM 2203 N N . PRO A 1 285 ? -5.145 -7.922 3.532 1.00 88.75 285 PRO A N 1
ATOM 2204 C CA . PRO A 1 285 ? -4.213 -8.946 3.988 1.00 88.75 285 PRO A CA 1
ATOM 2205 C C . PRO A 1 285 ? -3.652 -9.764 2.821 1.00 88.75 285 PRO A C 1
ATOM 2207 O O . PRO A 1 285 ? -4.392 -10.249 1.966 1.00 88.75 285 PRO A O 1
ATOM 2210 N N . LEU A 1 286 ? -2.332 -9.938 2.816 1.00 91.56 286 LEU A N 1
ATOM 2211 C CA . LEU A 1 286 ? -1.616 -10.547 1.702 1.00 91.56 286 LEU A CA 1
ATOM 2212 C C . LEU A 1 286 ? -1.906 -12.047 1.611 1.00 91.56 286 LEU A C 1
ATOM 2214 O O . LEU A 1 286 ? -1.837 -12.779 2.604 1.00 91.56 286 LEU A O 1
ATOM 2218 N N . SER A 1 287 ? -2.159 -12.517 0.392 1.00 90.94 287 SER A N 1
ATOM 2219 C CA . SER A 1 287 ? -2.244 -13.947 0.093 1.00 90.94 287 SER A CA 1
ATOM 2220 C C . SER A 1 287 ? -0.903 -14.463 -0.430 1.00 90.94 287 SER A C 1
ATOM 2222 O O . SER A 1 287 ? -0.105 -13.705 -0.979 1.00 90.94 287 SER A O 1
ATOM 2224 N N . ALA A 1 288 ? -0.620 -15.749 -0.220 1.00 92.19 288 ALA A N 1
ATOM 2225 C CA . ALA A 1 288 ? 0.614 -16.381 -0.676 1.00 92.19 288 ALA A CA 1
ATOM 2226 C C . ALA A 1 288 ? 0.303 -17.461 -1.717 1.00 92.19 288 ALA A C 1
ATOM 2228 O O . ALA A 1 288 ? -0.499 -18.363 -1.464 1.00 92.19 288 ALA A O 1
ATOM 2229 N N . LEU A 1 289 ? 0.971 -17.390 -2.865 1.00 92.62 289 LEU A N 1
ATOM 2230 C CA . LEU A 1 289 ? 0.968 -18.424 -3.895 1.00 92.62 289 LEU A CA 1
ATOM 2231 C C . LEU A 1 289 ? 2.339 -19.094 -3.967 1.00 92.62 289 LEU A C 1
ATOM 2233 O O . LEU A 1 289 ? 3.318 -18.632 -3.380 1.00 92.62 289 LEU A O 1
ATOM 2237 N N . ARG A 1 290 ? 2.408 -20.232 -4.660 1.00 93.50 290 ARG A N 1
ATOM 2238 C CA . ARG A 1 290 ? 3.645 -20.990 -4.851 1.00 93.50 290 ARG A CA 1
ATOM 2239 C C . ARG A 1 290 ? 3.957 -21.058 -6.330 1.00 93.50 290 ARG A C 1
ATOM 2241 O O . ARG A 1 290 ? 3.139 -21.536 -7.110 1.00 93.50 290 ARG A O 1
ATOM 2248 N N . ASP A 1 291 ? 5.145 -20.605 -6.690 1.00 91.25 291 ASP A N 1
ATOM 2249 C CA . ASP A 1 291 ? 5.604 -20.621 -8.069 1.00 91.25 291 ASP A CA 1
ATOM 2250 C C . ASP A 1 291 ? 5.812 -22.082 -8.525 1.00 91.25 291 ASP A C 1
ATOM 2252 O O . ASP A 1 291 ? 6.548 -22.831 -7.870 1.00 91.25 291 ASP A O 1
ATOM 2256 N N . PRO A 1 292 ? 5.162 -22.526 -9.616 1.00 89.12 292 PRO A N 1
ATOM 2257 C CA . PRO A 1 292 ? 5.271 -23.893 -10.115 1.00 89.12 292 PRO A CA 1
ATOM 2258 C C . PRO A 1 292 ? 6.666 -24.237 -10.656 1.00 89.12 292 PRO A C 1
ATOM 2260 O O . PRO A 1 292 ? 7.032 -25.411 -10.664 1.00 89.12 292 PRO A O 1
ATOM 2263 N N . THR A 1 293 ? 7.455 -23.250 -11.089 1.00 87.44 293 THR A N 1
ATOM 2264 C CA . THR A 1 293 ? 8.763 -23.477 -11.725 1.00 87.44 293 THR A CA 1
ATOM 2265 C C . THR A 1 293 ? 9.855 -23.816 -10.712 1.00 87.44 293 THR A C 1
ATOM 2267 O O . THR A 1 293 ? 10.672 -24.709 -10.938 1.00 87.44 293 THR A O 1
ATOM 2270 N N . ASN A 1 294 ? 9.866 -23.123 -9.573 1.00 86.25 294 ASN A N 1
ATOM 2271 C CA . ASN A 1 294 ? 10.922 -23.219 -8.561 1.00 86.25 294 ASN A CA 1
ATOM 2272 C C . ASN A 1 294 ? 10.403 -23.644 -7.178 1.00 86.25 294 ASN A C 1
ATOM 2274 O O . ASN A 1 294 ? 11.199 -23.946 -6.288 1.00 86.25 294 ASN A O 1
ATOM 2278 N N . GLY A 1 295 ? 9.083 -23.692 -6.980 1.00 89.81 295 GLY A N 1
ATOM 2279 C CA . GLY A 1 295 ? 8.460 -24.064 -5.717 1.00 89.81 295 GLY A CA 1
ATOM 2280 C C . GLY A 1 295 ? 8.611 -23.027 -4.603 1.00 89.81 295 GLY A C 1
ATOM 2281 O O . GLY A 1 295 ? 8.349 -23.355 -3.447 1.00 89.81 295 GLY A O 1
ATOM 2282 N N . LYS A 1 296 ? 9.050 -21.800 -4.882 1.00 91.38 296 LYS A N 1
ATOM 2283 C CA . LYS A 1 296 ? 9.141 -20.744 -3.869 1.00 91.38 296 LYS A CA 1
ATOM 2284 C C . LYS A 1 296 ? 7.782 -20.084 -3.664 1.00 91.38 296 LYS A C 1
ATOM 2286 O O . LYS A 1 296 ? 6.999 -19.941 -4.601 1.00 91.38 296 LYS A O 1
ATOM 2291 N N . ALA A 1 297 ? 7.495 -19.708 -2.422 1.00 94.12 297 ALA A N 1
ATOM 2292 C CA . ALA A 1 297 ? 6.310 -18.920 -2.117 1.00 94.12 297 ALA A CA 1
ATOM 2293 C C . ALA A 1 297 ? 6.526 -17.460 -2.544 1.00 94.12 297 ALA A C 1
ATOM 2295 O O . ALA A 1 297 ? 7.650 -16.959 -2.484 1.00 94.12 297 ALA A O 1
ATOM 2296 N N . TYR A 1 298 ? 5.462 -16.792 -2.971 1.00 95.56 298 TYR A N 1
ATOM 2297 C CA . TYR A 1 298 ? 5.443 -15.360 -3.244 1.00 95.56 298 TYR A CA 1
ATOM 2298 C C . TYR A 1 298 ? 4.114 -14.748 -2.806 1.00 95.56 298 TYR A C 1
ATOM 2300 O O . TYR A 1 298 ? 3.092 -15.434 -2.732 1.00 95.56 298 TYR A O 1
ATOM 2308 N N . LEU A 1 299 ? 4.142 -13.462 -2.477 1.00 96.06 299 LEU A N 1
ATOM 2309 C CA . LEU A 1 299 ? 2.991 -12.719 -1.979 1.00 96.06 299 LEU A CA 1
ATOM 2310 C C . LEU A 1 299 ? 2.232 -12.061 -3.124 1.00 96.06 299 LEU A C 1
ATOM 2312 O O . LEU A 1 299 ? 2.833 -11.579 -4.081 1.00 96.06 299 LEU A O 1
ATOM 2316 N N . CYS A 1 300 ? 0.912 -12.064 -3.014 1.00 92.75 300 CYS A N 1
ATOM 2317 C CA . CYS A 1 300 ? -0.011 -11.560 -4.017 1.00 92.75 300 CYS A CA 1
ATOM 2318 C C . CYS A 1 300 ? -0.700 -10.302 -3.493 1.00 92.75 300 CYS A C 1
ATOM 2320 O O . CYS A 1 300 ? -1.237 -10.292 -2.382 1.00 92.75 300 CYS A O 1
ATOM 2322 N N . CYS A 1 301 ? -0.663 -9.263 -4.315 1.00 90.69 301 CYS A N 1
ATOM 2323 C CA . CYS A 1 301 ? -1.244 -7.945 -4.100 1.00 90.69 301 CYS A CA 1
ATOM 2324 C C . CYS A 1 301 ? -1.742 -7.403 -5.447 1.00 90.69 301 CYS A C 1
ATOM 2326 O O . CYS A 1 301 ? -1.498 -8.015 -6.488 1.00 90.69 301 CYS A O 1
ATOM 2328 N N . ASP A 1 302 ? -2.409 -6.254 -5.452 1.00 88.00 302 ASP A N 1
ATOM 2329 C CA . ASP A 1 302 ? -2.910 -5.680 -6.703 1.00 88.00 302 ASP A CA 1
ATOM 2330 C C . ASP A 1 302 ? -1.778 -5.201 -7.633 1.00 88.00 302 ASP A C 1
ATOM 2332 O O . ASP A 1 302 ? -1.915 -5.274 -8.848 1.00 88.00 302 ASP A O 1
ATOM 2336 N N . TYR A 1 303 ? -0.601 -4.851 -7.097 1.00 90.25 303 TYR A N 1
ATOM 2337 C CA . TYR A 1 303 ? 0.550 -4.396 -7.897 1.00 90.25 303 TYR A CA 1
ATOM 2338 C C . TYR A 1 303 ? 1.228 -5.488 -8.739 1.00 90.25 303 TYR A C 1
ATOM 2340 O O . TYR A 1 303 ? 1.968 -5.176 -9.669 1.00 90.25 303 TYR A O 1
ATOM 2348 N N . ASN A 1 304 ? 1.028 -6.769 -8.416 1.00 92.00 304 ASN A N 1
ATOM 2349 C CA . ASN A 1 304 ? 1.537 -7.887 -9.221 1.00 92.00 304 ASN A CA 1
ATOM 2350 C C . ASN A 1 304 ? 0.414 -8.686 -9.886 1.00 92.00 304 ASN A C 1
ATOM 2352 O O . ASN A 1 304 ? 0.647 -9.815 -10.324 1.00 92.00 304 ASN A O 1
ATOM 2356 N N . ARG A 1 305 ? -0.793 -8.116 -9.934 1.00 90.50 305 ARG A N 1
ATOM 2357 C CA . ARG A 1 305 ? -1.989 -8.735 -10.487 1.00 90.50 305 ARG A CA 1
ATOM 2358 C C . ARG A 1 305 ? -2.276 -8.187 -11.878 1.00 90.50 305 ARG A C 1
ATOM 2360 O O . ARG A 1 305 ? -2.198 -6.988 -12.105 1.00 90.50 305 ARG A O 1
ATOM 2367 N N . ASP A 1 306 ? -2.659 -9.077 -12.777 1.00 88.00 306 ASP A N 1
ATOM 2368 C CA . ASP A 1 306 ? -3.265 -8.735 -14.057 1.00 88.00 306 ASP A CA 1
ATOM 2369 C C . ASP A 1 306 ? -4.482 -9.641 -14.272 1.00 88.00 306 ASP A C 1
ATOM 2371 O O . ASP A 1 306 ? -4.364 -10.869 -14.276 1.00 88.00 306 ASP A O 1
ATOM 2375 N N . GLY A 1 307 ? -5.677 -9.052 -14.336 1.00 85.38 307 GLY A N 1
ATOM 2376 C CA . GLY A 1 307 ? -6.933 -9.804 -14.310 1.00 85.38 307 GLY A CA 1
ATOM 2377 C C . GLY A 1 307 ? -7.041 -10.721 -13.083 1.00 85.38 307 GLY A C 1
ATOM 2378 O O . GLY A 1 307 ? -7.117 -10.253 -11.948 1.00 85.38 307 GLY A O 1
ATOM 2379 N N . ASP A 1 308 ? -7.039 -12.036 -13.297 1.00 85.75 308 ASP A N 1
ATOM 2380 C CA . ASP A 1 308 ? -7.065 -13.060 -12.235 1.00 85.75 308 ASP A CA 1
ATOM 2381 C C . ASP A 1 308 ? -5.716 -13.779 -12.050 1.00 85.75 308 ASP A C 1
ATOM 2383 O O . ASP A 1 308 ? -5.622 -14.799 -11.360 1.00 85.75 308 ASP A O 1
ATOM 2387 N N . SER A 1 309 ? -4.664 -13.243 -12.664 1.00 91.25 309 SER A N 1
ATOM 2388 C CA . SER A 1 309 ? -3.331 -13.830 -12.712 1.00 91.25 309 SER A CA 1
ATOM 2389 C C . SER A 1 309 ? -2.342 -13.002 -11.900 1.00 91.25 309 SER A C 1
ATOM 2391 O O . SER A 1 309 ? -2.404 -11.776 -11.886 1.00 91.25 309 SER A O 1
ATOM 2393 N N . TYR A 1 310 ? -1.386 -13.665 -11.247 1.00 93.50 310 TYR A N 1
ATOM 2394 C CA . TYR A 1 310 ? -0.364 -12.997 -10.436 1.00 93.50 310 TYR A CA 1
ATOM 2395 C C . TYR A 1 310 ? 1.040 -13.305 -10.937 1.00 93.50 310 TYR A C 1
ATOM 2397 O O . TYR A 1 310 ? 1.392 -14.476 -11.104 1.00 93.50 310 TYR A O 1
ATOM 2405 N N . ARG A 1 311 ? 1.860 -12.266 -11.116 1.00 94.69 311 ARG A N 1
ATOM 2406 C CA . ARG A 1 311 ? 3.263 -12.385 -11.522 1.00 94.69 311 ARG A CA 1
ATOM 2407 C C . ARG A 1 311 ? 4.113 -12.894 -10.367 1.00 94.69 311 ARG A C 1
ATOM 2409 O O . ARG A 1 311 ? 4.114 -12.303 -9.286 1.00 94.69 311 ARG A O 1
ATOM 2416 N N . SER A 1 312 ? 4.869 -13.961 -10.606 1.00 94.94 312 SER A N 1
ATOM 2417 C CA . SER A 1 312 ? 5.878 -14.447 -9.666 1.00 94.94 312 SER A CA 1
ATOM 2418 C C . SER A 1 312 ? 7.142 -13.581 -9.745 1.00 94.94 312 SER A C 1
ATOM 2420 O O . SER A 1 312 ? 7.683 -13.377 -10.838 1.00 94.94 312 SER A O 1
ATOM 2422 N N . PRO A 1 313 ? 7.706 -13.136 -8.607 1.00 95.06 313 PRO A N 1
ATOM 2423 C CA . PRO A 1 313 ? 8.951 -12.378 -8.596 1.00 95.06 313 PRO A CA 1
ATOM 2424 C C . PRO A 1 313 ? 10.146 -13.268 -8.958 1.00 95.06 313 PRO A C 1
ATOM 2426 O O . PRO A 1 313 ? 11.200 -12.761 -9.330 1.00 95.06 313 PRO A O 1
ATOM 2429 N N . TRP A 1 314 ? 10.004 -14.594 -8.905 1.00 93.69 314 TRP A N 1
ATOM 2430 C CA . TRP A 1 314 ? 11.090 -15.538 -9.145 1.00 93.69 314 TRP A CA 1
ATOM 2431 C C . TRP A 1 314 ? 11.208 -15.924 -10.624 1.00 93.69 314 TRP A C 1
ATOM 2433 O O . TRP A 1 314 ? 12.285 -15.777 -11.200 1.00 93.69 314 TRP A O 1
ATOM 2443 N N . SER A 1 315 ? 10.112 -16.381 -11.240 1.00 91.69 315 SER A N 1
ATOM 2444 C CA . SER A 1 315 ? 10.065 -16.777 -12.656 1.00 91.69 315 SER A CA 1
ATOM 2445 C C . SER A 1 315 ? 9.797 -15.613 -13.610 1.00 91.69 315 SER A C 1
ATOM 2447 O O . SER A 1 315 ? 10.137 -15.715 -14.783 1.00 91.69 315 SER A O 1
ATOM 2449 N N . ASN A 1 316 ? 9.242 -14.501 -13.112 1.00 93.06 316 ASN A N 1
ATOM 2450 C CA . ASN A 1 316 ? 8.653 -13.424 -13.914 1.00 93.06 316 ASN A CA 1
ATOM 2451 C C . ASN A 1 316 ? 7.426 -13.851 -14.740 1.00 93.06 316 ASN A C 1
ATOM 2453 O O . ASN A 1 316 ? 7.035 -13.139 -15.660 1.00 93.06 316 ASN A O 1
ATOM 2457 N N . GLU A 1 317 ? 6.828 -15.003 -14.436 1.00 91.81 317 GLU A N 1
ATOM 2458 C CA . GLU A 1 317 ? 5.653 -15.517 -15.141 1.00 91.81 317 GLU A CA 1
ATOM 2459 C C . GLU A 1 317 ? 4.378 -15.271 -14.331 1.00 91.81 317 GLU A C 1
ATOM 2461 O O . GLU A 1 317 ? 4.388 -15.294 -13.096 1.00 91.81 317 GLU A O 1
ATOM 2466 N N . TYR A 1 318 ? 3.275 -15.043 -15.040 1.00 92.38 318 TYR A N 1
ATOM 2467 C CA . TYR A 1 318 ? 1.946 -14.929 -14.455 1.00 92.38 318 TYR A CA 1
ATOM 2468 C C . TYR A 1 318 ? 1.326 -16.310 -14.226 1.00 92.38 318 TYR A C 1
ATOM 2470 O O . TYR A 1 318 ? 1.400 -17.198 -15.083 1.00 92.38 318 TYR A O 1
ATOM 2478 N N . HIS A 1 319 ? 0.695 -16.485 -13.064 1.00 88.06 319 HIS A N 1
ATOM 2479 C CA . HIS A 1 319 ? -0.026 -17.704 -12.710 1.00 88.06 319 HIS A CA 1
ATOM 2480 C C . HIS A 1 319 ? -1.441 -17.388 -12.188 1.00 88.06 319 HIS A C 1
ATOM 2482 O O . HIS A 1 319 ? -1.552 -16.688 -11.176 1.00 88.06 319 HIS A O 1
ATOM 2488 N N . PRO A 1 320 ? -2.511 -17.935 -12.813 1.00 88.31 320 PRO A N 1
ATOM 2489 C CA . PRO A 1 320 ? -2.548 -18.662 -14.098 1.00 88.31 320 PRO A CA 1
ATOM 2490 C C . PRO A 1 320 ? -1.923 -17.882 -15.269 1.00 88.31 320 PRO A C 1
ATOM 2492 O O . PRO A 1 320 ? -1.628 -16.703 -15.128 1.00 88.31 320 PRO A O 1
ATOM 2495 N N . ALA A 1 321 ? -1.650 -18.542 -16.400 1.00 85.88 321 ALA A N 1
ATOM 2496 C CA . ALA A 1 321 ? -1.023 -17.866 -17.538 1.00 85.88 321 ALA A CA 1
ATOM 2497 C C . ALA A 1 321 ? -1.907 -16.695 -18.004 1.00 85.88 321 ALA A C 1
ATOM 2499 O O . ALA A 1 321 ? -3.073 -16.910 -18.336 1.00 85.88 321 ALA A O 1
ATOM 2500 N N . ALA A 1 322 ? -1.350 -15.485 -17.970 1.00 81.50 322 ALA A N 1
ATOM 2501 C CA . ALA A 1 322 ? -2.002 -14.271 -18.445 1.00 81.50 322 ALA A CA 1
ATOM 2502 C C . ALA A 1 322 ? -1.856 -14.121 -19.967 1.00 81.50 322 ALA A C 1
ATOM 2504 O O . ALA A 1 322 ? -1.147 -14.897 -20.620 1.00 81.50 322 ALA A O 1
ATOM 2505 N N . ASP A 1 323 ? -2.535 -13.118 -20.516 1.00 76.88 323 ASP A N 1
ATOM 2506 C CA . ASP A 1 323 ? -2.413 -12.746 -21.920 1.00 76.88 323 ASP A CA 1
ATOM 2507 C C . ASP A 1 323 ? -0.996 -12.239 -22.241 1.00 76.88 323 ASP A C 1
ATOM 2509 O O . ASP A 1 323 ? -0.227 -11.847 -21.362 1.00 76.88 323 ASP A O 1
ATOM 2513 N N . ALA A 1 324 ? -0.624 -12.270 -23.524 1.00 71.94 324 ALA A N 1
ATOM 2514 C CA . ALA A 1 324 ? 0.728 -11.915 -23.969 1.00 71.94 324 ALA A CA 1
ATOM 2515 C C . ALA A 1 324 ? 1.111 -10.449 -23.680 1.00 71.94 324 ALA A C 1
ATOM 2517 O O . ALA A 1 324 ? 2.300 -10.141 -23.628 1.00 71.94 324 ALA A O 1
ATOM 2518 N N . ASP A 1 325 ? 0.113 -9.589 -23.467 1.00 78.31 325 ASP A N 1
ATOM 2519 C CA . ASP A 1 325 ? 0.268 -8.155 -23.212 1.00 78.31 325 ASP A CA 1
ATOM 2520 C C . ASP A 1 325 ? 0.281 -7.808 -21.710 1.00 78.31 325 ASP A C 1
ATOM 2522 O O . ASP A 1 325 ? 0.208 -6.634 -21.346 1.00 78.31 325 ASP A O 1
ATOM 2526 N N . ALA A 1 326 ? 0.379 -8.811 -20.826 1.00 82.56 326 ALA A N 1
ATOM 2527 C CA . ALA A 1 326 ? 0.449 -8.590 -19.385 1.00 82.56 326 ALA A CA 1
ATOM 2528 C C . ALA A 1 326 ? 1.653 -7.690 -19.017 1.00 82.56 326 ALA A C 1
ATOM 2530 O O . ALA A 1 326 ? 2.774 -7.950 -19.481 1.00 82.56 326 ALA A O 1
ATOM 2531 N N . PRO A 1 327 ? 1.471 -6.659 -18.168 1.00 85.62 327 PRO A N 1
ATOM 2532 C CA . PRO A 1 327 ? 2.539 -5.725 -17.826 1.00 85.62 327 PRO A CA 1
ATOM 2533 C C . PRO A 1 327 ? 3.767 -6.421 -17.227 1.00 85.62 327 PRO A C 1
ATOM 2535 O O . PRO A 1 327 ? 3.675 -7.198 -16.280 1.00 85.62 327 PRO A O 1
ATOM 2538 N N . ALA A 1 328 ? 4.953 -6.110 -17.741 1.00 87.06 328 ALA A N 1
ATOM 2539 C CA . ALA A 1 328 ? 6.209 -6.628 -17.212 1.00 87.06 328 ALA A CA 1
ATOM 2540 C C . ALA A 1 328 ? 7.233 -5.496 -17.076 1.00 87.06 328 ALA A C 1
ATOM 2542 O O . ALA A 1 328 ? 7.253 -4.599 -17.920 1.00 87.06 328 ALA A O 1
ATOM 2543 N N . PRO A 1 329 ? 8.095 -5.532 -16.042 1.00 90.75 329 PRO A N 1
ATOM 2544 C CA . PRO A 1 329 ? 9.125 -4.518 -15.876 1.00 90.75 329 PRO A CA 1
ATOM 2545 C C . PRO A 1 329 ? 10.130 -4.553 -17.029 1.00 90.75 329 PRO A C 1
ATOM 2547 O O . PRO A 1 329 ? 10.405 -5.611 -17.612 1.00 90.75 329 PRO A O 1
ATOM 2550 N N . SER A 1 330 ? 10.738 -3.401 -17.304 1.00 90.25 330 SER A N 1
ATOM 2551 C CA . SER A 1 330 ? 11.863 -3.281 -18.224 1.00 90.25 330 SER A CA 1
ATOM 2552 C C . SER A 1 330 ? 13.019 -4.203 -17.819 1.00 90.25 330 SER A C 1
ATOM 2554 O O . SER A 1 330 ? 13.159 -4.625 -16.668 1.00 90.25 330 SER A O 1
ATOM 2556 N N . ARG A 1 331 ? 13.891 -4.547 -18.775 1.00 88.88 331 ARG A N 1
ATOM 2557 C CA . ARG A 1 331 ? 14.998 -5.486 -18.523 1.00 88.88 331 ARG A CA 1
ATOM 2558 C C . ARG A 1 331 ? 15.918 -5.015 -17.391 1.00 88.88 331 ARG A C 1
ATOM 2560 O O . ARG A 1 331 ? 16.319 -5.830 -16.565 1.00 88.88 331 ARG A O 1
ATOM 2567 N N . GLU A 1 332 ? 16.242 -3.725 -17.363 1.00 88.00 332 GLU A N 1
ATOM 2568 C CA . GLU A 1 332 ? 17.106 -3.137 -16.334 1.00 88.00 332 GLU A CA 1
ATOM 2569 C C . GLU A 1 332 ? 16.416 -3.153 -14.965 1.00 88.00 332 GLU A C 1
ATOM 2571 O O . GLU A 1 332 ? 17.012 -3.571 -13.968 1.00 88.00 332 GLU A O 1
ATOM 2576 N N . LEU A 1 333 ? 15.127 -2.800 -14.924 1.00 91.00 333 LEU A N 1
ATOM 2577 C CA . LEU A 1 333 ? 14.348 -2.819 -13.692 1.00 91.00 333 LEU A CA 1
ATOM 2578 C C . LEU A 1 333 ? 14.130 -4.243 -13.168 1.00 91.00 333 LEU A C 1
ATOM 2580 O O . LEU A 1 333 ? 14.145 -4.464 -11.960 1.00 91.00 333 LEU A O 1
ATOM 2584 N N . ARG A 1 334 ? 14.011 -5.239 -14.051 1.00 93.75 334 ARG A N 1
ATOM 2585 C CA . ARG A 1 334 ? 13.919 -6.650 -13.663 1.00 93.75 334 ARG A CA 1
ATOM 2586 C C . ARG A 1 334 ? 15.207 -7.155 -13.010 1.00 93.75 334 ARG A C 1
ATOM 2588 O O . ARG A 1 334 ? 15.137 -7.919 -12.049 1.00 93.75 334 ARG A O 1
ATOM 2595 N N . GLU A 1 335 ? 16.380 -6.742 -13.491 1.00 93.00 335 GLU A N 1
ATOM 2596 C CA . GLU A 1 335 ? 17.656 -7.069 -12.835 1.00 93.00 335 GLU A CA 1
ATOM 2597 C C . GLU A 1 335 ? 17.713 -6.468 -11.419 1.00 93.00 335 GLU A C 1
ATOM 2599 O O . GLU A 1 335 ? 18.110 -7.148 -10.465 1.00 93.00 335 GLU A O 1
ATOM 2604 N N . LEU A 1 336 ? 17.221 -5.233 -11.262 1.00 92.62 336 LEU A N 1
ATOM 2605 C CA . LEU A 1 336 ? 17.087 -4.574 -9.964 1.00 92.62 336 LEU A CA 1
ATOM 2606 C C . LEU A 1 336 ? 16.060 -5.269 -9.053 1.00 92.62 336 LEU A C 1
ATOM 2608 O O . LEU A 1 336 ? 16.327 -5.457 -7.869 1.00 92.62 336 LEU A O 1
ATOM 2612 N N . GLU A 1 337 ? 14.923 -5.710 -9.595 1.00 95.50 337 GLU A N 1
ATOM 2613 C CA . GLU A 1 337 ? 13.860 -6.430 -8.880 1.00 95.50 337 GLU A CA 1
ATOM 2614 C C . GLU A 1 337 ? 14.365 -7.773 -8.332 1.00 95.50 337 GLU A C 1
ATOM 2616 O O . GLU A 1 337 ? 14.091 -8.123 -7.182 1.00 95.50 337 GLU A O 1
ATOM 2621 N N . VAL A 1 338 ? 15.157 -8.517 -9.111 1.00 95.25 338 VAL A N 1
ATOM 2622 C CA . VAL A 1 338 ? 15.782 -9.772 -8.657 1.00 95.25 338 VAL A CA 1
ATOM 2623 C C . VAL A 1 338 ? 16.773 -9.507 -7.519 1.00 95.25 338 VAL A C 1
ATOM 2625 O O . VAL A 1 338 ? 16.782 -10.235 -6.522 1.00 95.25 338 VAL A O 1
ATOM 2628 N N . PHE A 1 339 ? 17.578 -8.445 -7.626 1.00 94.69 339 PHE A N 1
ATOM 2629 C CA . PHE A 1 339 ? 18.507 -8.039 -6.569 1.00 94.69 339 PHE A CA 1
ATOM 2630 C C . PHE A 1 339 ? 17.783 -7.567 -5.296 1.00 94.69 339 PHE A C 1
ATOM 2632 O O . PHE A 1 339 ? 18.198 -7.897 -4.179 1.00 94.69 339 PHE A O 1
ATOM 2639 N N . ALA A 1 340 ? 16.674 -6.844 -5.452 1.00 95.75 340 ALA A N 1
ATOM 2640 C CA . ALA A 1 340 ? 15.823 -6.403 -4.356 1.00 95.75 340 ALA A CA 1
ATOM 2641 C C . ALA A 1 340 ? 15.186 -7.595 -3.633 1.00 95.75 340 ALA A C 1
ATOM 2643 O O . ALA A 1 340 ? 15.294 -7.686 -2.413 1.00 95.75 340 ALA A O 1
ATOM 2644 N N . ASN A 1 341 ? 14.614 -8.555 -4.370 1.00 96.06 341 ASN A N 1
ATOM 2645 C CA . ASN A 1 341 ? 14.062 -9.778 -3.784 1.00 96.06 341 ASN A CA 1
ATOM 2646 C C . ASN A 1 341 ? 15.114 -10.533 -2.966 1.00 96.06 341 ASN A C 1
ATOM 2648 O O . ASN A 1 341 ? 14.831 -10.924 -1.840 1.00 96.06 341 ASN A O 1
ATOM 2652 N N . ALA A 1 342 ? 16.341 -10.685 -3.477 1.00 95.31 342 ALA A N 1
ATOM 2653 C CA . ALA A 1 342 ? 17.415 -11.344 -2.731 1.00 95.31 342 ALA A CA 1
ATOM 2654 C C . ALA A 1 342 ? 17.797 -10.591 -1.443 1.00 95.31 342 ALA A C 1
ATOM 2656 O O . ALA A 1 342 ? 18.055 -11.209 -0.414 1.00 95.31 342 ALA A O 1
ATOM 2657 N N . SER A 1 343 ? 17.806 -9.258 -1.483 1.00 95.31 343 SER A N 1
ATOM 2658 C CA . SER A 1 343 ? 18.163 -8.415 -0.339 1.00 95.31 343 SER A CA 1
ATOM 2659 C C . SER A 1 343 ? 17.068 -8.410 0.738 1.00 95.31 343 SER A C 1
ATOM 2661 O O . SER A 1 343 ? 17.362 -8.560 1.924 1.00 95.31 343 SER A O 1
ATOM 2663 N N . PHE A 1 344 ? 15.796 -8.314 0.340 1.00 96.19 344 PHE A N 1
ATOM 2664 C CA . PHE A 1 344 ? 14.664 -8.362 1.268 1.00 96.19 344 PHE A CA 1
ATOM 2665 C C . PHE A 1 344 ? 14.360 -9.775 1.791 1.00 96.19 344 PHE A C 1
ATOM 2667 O O . PHE A 1 344 ? 13.779 -9.911 2.864 1.00 96.19 344 PHE A O 1
ATOM 2674 N N . ASP A 1 345 ? 14.789 -10.834 1.097 1.00 95.12 345 ASP A N 1
ATOM 2675 C CA . ASP A 1 345 ? 14.804 -12.206 1.628 1.00 95.12 345 ASP A CA 1
ATOM 2676 C C . ASP A 1 345 ? 15.737 -12.314 2.849 1.00 95.12 345 ASP A C 1
ATOM 2678 O O . ASP A 1 345 ? 15.342 -12.845 3.886 1.00 95.12 345 ASP A O 1
ATOM 2682 N N . VAL A 1 346 ? 16.925 -11.697 2.779 1.00 95.31 346 VAL A N 1
ATOM 2683 C CA . VAL A 1 346 ? 17.857 -11.606 3.919 1.00 95.31 346 VAL A CA 1
ATOM 2684 C C . VAL A 1 346 ? 17.289 -10.724 5.032 1.00 95.31 346 VAL A C 1
ATOM 2686 O O . VAL A 1 346 ? 17.370 -11.094 6.202 1.00 95.31 346 VAL A O 1
ATOM 2689 N N . TYR A 1 347 ? 16.687 -9.579 4.689 1.00 95.50 347 TYR A N 1
ATOM 2690 C CA . TYR A 1 347 ? 16.018 -8.710 5.666 1.00 95.50 347 TYR A CA 1
ATOM 2691 C C . TYR A 1 347 ? 14.935 -9.467 6.444 1.00 95.50 347 TYR A C 1
ATOM 2693 O O . TYR A 1 347 ? 14.915 -9.437 7.675 1.00 95.50 347 TYR A O 1
ATOM 2701 N N . ARG A 1 348 ? 14.074 -10.200 5.726 1.00 94.94 348 ARG A N 1
ATOM 2702 C CA . ARG A 1 348 ? 13.040 -11.050 6.319 1.00 94.94 348 ARG A CA 1
ATOM 2703 C C . ARG A 1 348 ? 13.657 -12.059 7.280 1.00 94.94 348 ARG A C 1
ATOM 2705 O O . ARG A 1 348 ? 13.194 -12.173 8.408 1.00 94.94 348 ARG A O 1
ATOM 2712 N N . ASP A 1 349 ? 14.686 -12.785 6.861 1.00 94.50 349 ASP A N 1
ATOM 2713 C CA . ASP A 1 349 ? 15.287 -13.816 7.708 1.00 94.50 349 ASP A CA 1
ATOM 2714 C C . ASP A 1 349 ? 15.897 -13.235 8.993 1.00 94.50 349 ASP A C 1
ATOM 2716 O O . ASP A 1 349 ? 15.773 -13.852 10.049 1.00 94.50 349 ASP A O 1
ATOM 2720 N N . LEU A 1 350 ? 16.485 -12.034 8.932 1.00 93.81 350 LEU A N 1
ATOM 2721 C CA . LEU A 1 350 ? 17.063 -11.348 10.093 1.00 93.81 350 LEU A CA 1
ATOM 2722 C C . LEU A 1 350 ? 16.014 -10.806 11.075 1.00 93.81 350 LEU A C 1
ATOM 2724 O O . LEU A 1 350 ? 16.239 -10.858 12.282 1.00 93.81 350 LEU A O 1
ATOM 2728 N N . TYR A 1 351 ? 14.901 -10.264 10.575 1.00 93.25 351 TYR A N 1
ATOM 2729 C CA . TYR A 1 351 ? 13.907 -9.568 11.405 1.00 93.25 351 TYR A CA 1
ATOM 2730 C C . TYR A 1 351 ? 12.684 -10.416 11.769 1.00 93.25 351 TYR A C 1
ATOM 2732 O O . TYR A 1 351 ? 12.109 -10.240 12.844 1.00 93.25 351 TYR A O 1
ATOM 2740 N N . TYR A 1 352 ? 12.284 -11.334 10.891 1.00 91.38 352 TYR A N 1
ATOM 2741 C CA . TYR A 1 352 ? 11.073 -12.145 11.025 1.00 91.38 352 TYR A CA 1
ATOM 2742 C C . TYR A 1 352 ? 11.364 -13.619 11.323 1.00 91.38 352 TYR A C 1
ATOM 2744 O O . TYR A 1 352 ? 10.434 -14.344 11.689 1.00 91.38 352 TYR A O 1
ATOM 2752 N N . GLU A 1 353 ? 12.614 -14.079 11.168 1.00 90.12 353 GLU A N 1
ATOM 2753 C CA . GLU A 1 353 ? 13.035 -15.474 11.383 1.00 90.12 353 GLU A CA 1
ATOM 2754 C C . GLU A 1 353 ? 12.080 -16.471 10.684 1.00 90.12 353 GLU A C 1
ATOM 2756 O O . GLU A 1 353 ? 11.518 -17.392 11.283 1.00 90.12 353 GLU A O 1
ATOM 2761 N N . GLY A 1 354 ? 11.786 -16.210 9.406 1.00 88.94 354 GLY A N 1
ATOM 2762 C CA . GLY A 1 354 ? 10.853 -16.967 8.565 1.00 88.94 354 GLY A CA 1
ATOM 2763 C C . GLY A 1 354 ? 9.755 -16.091 7.954 1.00 88.94 354 GLY A C 1
ATOM 2764 O O . GLY A 1 354 ? 9.864 -14.870 7.926 1.00 88.94 354 GLY A O 1
ATOM 2765 N N . GLY A 1 355 ? 8.676 -16.717 7.479 1.00 91.75 355 GLY A N 1
ATOM 2766 C CA . GLY A 1 355 ? 7.638 -16.035 6.697 1.00 91.75 355 GLY A CA 1
ATOM 2767 C C . GLY A 1 355 ? 7.962 -16.009 5.201 1.00 91.75 355 GLY A C 1
ATOM 2768 O O . GLY A 1 355 ? 8.799 -16.775 4.726 1.00 91.75 355 GLY A O 1
ATOM 2769 N N . VAL A 1 356 ? 7.289 -15.135 4.457 1.00 95.12 356 VAL A N 1
ATOM 2770 C CA . VAL A 1 356 ? 7.469 -14.952 3.011 1.00 95.12 356 VAL A CA 1
ATOM 2771 C C . VAL A 1 356 ? 7.712 -13.473 2.734 1.00 95.12 356 VAL A C 1
ATOM 2773 O O . VAL A 1 356 ? 7.122 -12.610 3.381 1.00 95.12 356 VAL A O 1
ATOM 2776 N N . SER A 1 357 ? 8.587 -13.182 1.778 1.00 96.31 357 SER A N 1
ATOM 2777 C CA . SER A 1 357 ? 8.815 -11.832 1.269 1.00 96.31 357 SER A CA 1
ATOM 2778 C C . SER A 1 357 ? 8.713 -11.827 -0.249 1.00 96.31 357 SER A C 1
ATOM 2780 O O . SER A 1 357 ? 8.966 -12.839 -0.909 1.00 96.31 357 SER A O 1
ATOM 2782 N N . SER A 1 358 ? 8.281 -10.710 -0.819 1.00 97.12 358 SER A N 1
ATOM 2783 C CA . SER A 1 358 ? 8.229 -10.515 -2.269 1.00 97.12 358 SER A CA 1
ATOM 2784 C C . SER A 1 358 ? 8.383 -9.042 -2.593 1.00 97.12 358 SER A C 1
ATOM 2786 O O . SER A 1 358 ? 7.852 -8.192 -1.882 1.00 97.12 358 SER A O 1
ATOM 2788 N N . VAL A 1 359 ? 9.119 -8.748 -3.656 1.00 97.50 359 VAL A N 1
ATOM 2789 C CA . VAL A 1 359 ? 9.315 -7.387 -4.150 1.00 97.50 359 VAL A CA 1
ATOM 2790 C C . VAL A 1 359 ? 8.902 -7.333 -5.607 1.00 97.50 359 VAL A C 1
ATOM 2792 O O . VAL A 1 359 ? 9.338 -8.180 -6.392 1.00 97.50 359 VAL A O 1
ATOM 2795 N N . TYR A 1 360 ? 8.101 -6.331 -5.954 1.00 96.50 360 TYR A N 1
ATOM 2796 C CA . TYR A 1 360 ? 7.707 -6.060 -7.331 1.00 96.50 360 TYR A CA 1
ATOM 2797 C C . TYR A 1 360 ? 8.058 -4.629 -7.694 1.00 96.50 360 TYR A C 1
ATOM 2799 O O . TYR A 1 360 ? 7.749 -3.727 -6.924 1.00 96.50 360 TYR A O 1
ATOM 2807 N N . LEU A 1 361 ? 8.695 -4.424 -8.840 1.00 95.06 361 LEU A N 1
ATOM 2808 C CA . LEU A 1 361 ? 9.018 -3.103 -9.373 1.00 95.06 361 LEU A CA 1
ATOM 2809 C C . LEU A 1 361 ? 8.288 -2.896 -10.703 1.00 95.06 361 LEU A C 1
ATOM 2811 O O . LEU A 1 361 ? 8.095 -3.851 -11.458 1.00 95.06 361 LEU A O 1
ATOM 2815 N N . TRP A 1 362 ? 7.908 -1.655 -10.989 1.00 92.50 362 TRP A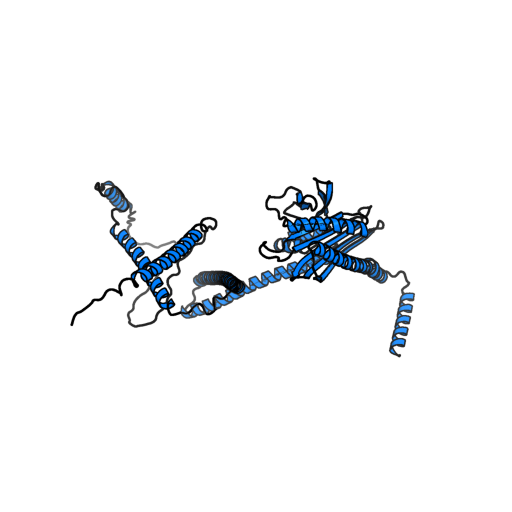 N 1
ATOM 2816 C CA . TRP A 1 362 ? 7.346 -1.240 -12.269 1.00 92.50 362 TRP A CA 1
ATOM 2817 C C . TRP A 1 362 ? 7.897 0.126 -12.680 1.00 92.50 362 TRP A C 1
ATOM 2819 O O . TRP A 1 362 ? 8.203 0.981 -11.842 1.00 92.50 362 TRP A O 1
ATOM 2829 N N . ASP A 1 363 ? 8.074 0.306 -13.984 1.00 90.19 363 ASP A N 1
ATOM 2830 C CA . ASP A 1 363 ? 8.578 1.550 -14.548 1.00 90.19 363 ASP A CA 1
ATOM 2831 C C . ASP A 1 363 ? 7.508 2.648 -14.402 1.00 90.19 363 ASP A C 1
ATOM 2833 O O . ASP A 1 363 ? 6.311 2.395 -14.566 1.00 90.19 363 ASP A O 1
ATOM 2837 N N . GLN A 1 364 ? 7.932 3.867 -14.064 1.00 82.69 364 GLN A N 1
ATOM 2838 C CA . GLN A 1 364 ? 7.068 5.041 -14.143 1.00 82.69 364 GLN A CA 1
ATOM 2839 C C . GLN A 1 364 ? 7.338 5.731 -15.486 1.00 82.69 364 GLN A C 1
ATOM 2841 O O . GLN A 1 364 ? 8.487 6.025 -15.801 1.00 82.69 364 GLN A O 1
ATOM 2846 N N . GLY A 1 365 ? 6.287 5.951 -16.282 1.00 67.44 365 GLY A N 1
ATOM 2847 C CA . GLY A 1 365 ? 6.349 6.647 -17.574 1.00 67.44 365 GLY A CA 1
ATOM 2848 C C . GLY A 1 365 ? 6.425 5.745 -18.816 1.00 67.44 365 GLY A C 1
ATOM 2849 O O . GLY A 1 365 ? 6.699 4.548 -18.753 1.00 67.44 365 GLY A O 1
ATOM 2850 N N . ASP A 1 366 ? 6.192 6.351 -19.982 1.00 58.62 366 ASP A N 1
ATOM 2851 C CA . ASP A 1 366 ? 5.965 5.656 -21.262 1.00 58.62 366 ASP A CA 1
ATOM 2852 C C . ASP A 1 366 ? 7.276 5.320 -22.021 1.00 58.62 366 ASP A C 1
ATOM 2854 O O . ASP A 1 366 ? 7.303 5.237 -23.250 1.00 58.62 366 ASP A O 1
ATOM 2858 N N . GLY A 1 367 ? 8.399 5.163 -21.308 1.00 52.28 367 GLY A N 1
ATOM 2859 C CA . GLY A 1 367 ? 9.676 4.699 -21.874 1.00 52.28 367 GLY A CA 1
ATOM 2860 C C . GLY A 1 367 ? 10.501 5.722 -22.675 1.00 52.28 367 GLY A C 1
ATOM 2861 O O . GLY A 1 367 ? 11.446 5.325 -23.357 1.00 52.28 367 GLY A O 1
ATOM 2862 N N . LEU A 1 368 ? 10.180 7.022 -22.612 1.00 50.75 368 LEU A N 1
ATOM 2863 C CA . LEU A 1 368 ? 10.878 8.084 -23.367 1.00 50.75 368 LEU A CA 1
ATOM 2864 C C . LEU A 1 368 ? 11.778 9.006 -22.519 1.00 50.75 368 LEU A C 1
ATOM 2866 O O . LEU A 1 368 ? 12.740 9.551 -23.056 1.00 50.75 368 LEU A O 1
ATOM 2870 N N . GLU A 1 369 ? 11.527 9.146 -21.215 1.00 52.38 369 GLU A N 1
ATOM 2871 C CA . GLU A 1 369 ? 12.387 9.853 -20.249 1.00 52.38 369 GLU A CA 1
ATOM 2872 C C . GLU A 1 369 ? 12.460 9.030 -18.946 1.00 52.38 369 GLU A C 1
ATOM 2874 O O . GLU A 1 369 ? 11.571 8.224 -18.670 1.00 52.38 369 GLU A O 1
ATOM 2879 N N . SER A 1 370 ? 13.539 9.172 -18.163 1.00 57.25 370 SER A N 1
ATOM 2880 C CA . SER A 1 370 ? 13.691 8.480 -16.875 1.00 57.25 370 SER A CA 1
ATOM 2881 C C . SER A 1 370 ? 12.785 9.123 -15.818 1.00 57.25 370 SER A C 1
ATOM 2883 O O . SER A 1 370 ? 13.270 9.837 -14.940 1.00 57.25 370 SER A O 1
ATOM 2885 N N . ASP A 1 371 ? 11.478 8.890 -15.907 1.00 67.75 371 ASP A N 1
ATOM 2886 C CA . ASP A 1 371 ? 10.492 9.394 -14.937 1.00 67.75 371 ASP A CA 1
ATOM 2887 C C . ASP A 1 371 ? 10.604 8.693 -13.568 1.00 67.75 371 ASP A C 1
ATOM 2889 O O . ASP A 1 371 ? 9.990 9.112 -12.591 1.00 67.75 371 ASP A O 1
ATOM 2893 N N . GLY A 1 372 ? 11.480 7.691 -13.466 1.00 85.44 372 GLY A N 1
ATOM 2894 C CA . GLY A 1 372 ? 11.775 6.965 -12.243 1.00 85.44 372 GLY A CA 1
ATOM 2895 C C . GLY A 1 372 ? 11.207 5.561 -12.272 1.00 85.44 372 GLY A C 1
ATOM 2896 O O . GLY A 1 372 ? 10.960 4.984 -13.330 1.00 85.44 372 GLY A O 1
ATOM 2897 N N . PHE A 1 373 ? 11.047 4.979 -11.094 1.00 92.19 373 PHE A N 1
ATOM 2898 C CA . PHE A 1 373 ? 10.381 3.693 -10.947 1.00 92.19 373 PHE A CA 1
ATOM 2899 C C . PHE A 1 373 ? 9.643 3.657 -9.621 1.00 92.19 373 PHE A C 1
ATOM 2901 O O . PHE A 1 373 ? 9.998 4.347 -8.663 1.00 92.19 373 PHE A O 1
ATOM 2908 N N . ALA A 1 374 ? 8.635 2.806 -9.557 1.00 94.12 374 ALA A N 1
ATOM 2909 C CA . ALA A 1 374 ? 7.949 2.509 -8.322 1.00 94.12 374 ALA A CA 1
ATOM 2910 C C . ALA A 1 374 ? 8.014 1.011 -8.043 1.00 94.12 374 ALA A C 1
ATOM 2912 O O . ALA A 1 374 ? 8.428 0.193 -8.869 1.00 94.12 374 ALA A O 1
ATOM 2913 N N . GLY A 1 375 ? 7.692 0.652 -6.816 1.00 94.75 375 GLY A N 1
ATOM 2914 C CA . GLY A 1 375 ? 7.757 -0.719 -6.379 1.00 94.75 375 GLY A CA 1
ATOM 2915 C C . GLY A 1 375 ? 7.005 -0.949 -5.094 1.00 94.75 375 GLY A C 1
ATOM 2916 O O . GLY A 1 375 ? 6.670 -0.022 -4.363 1.00 94.75 375 GLY A O 1
ATOM 2917 N N . VAL A 1 376 ? 6.776 -2.216 -4.795 1.00 96.19 376 VAL A N 1
ATOM 2918 C CA . VAL A 1 376 ? 6.196 -2.649 -3.537 1.00 96.19 376 VAL A CA 1
ATOM 2919 C C . VAL A 1 376 ? 7.078 -3.715 -2.902 1.00 96.19 376 VAL A C 1
ATOM 2921 O O . VAL A 1 376 ? 7.506 -4.665 -3.559 1.00 96.19 376 VAL A O 1
ATOM 2924 N N . VAL A 1 377 ? 7.357 -3.553 -1.610 1.00 97.31 377 VAL A N 1
ATOM 2925 C CA . VAL A 1 377 ? 8.014 -4.555 -0.767 1.00 97.31 377 VAL A CA 1
ATOM 2926 C C . VAL A 1 377 ? 6.969 -5.144 0.165 1.00 97.31 377 VAL A C 1
ATOM 2928 O O . VAL A 1 377 ? 6.318 -4.425 0.922 1.00 97.31 377 VAL A O 1
ATOM 2931 N N . LEU A 1 378 ? 6.819 -6.461 0.107 1.00 97.00 378 LEU A N 1
ATOM 2932 C CA . LEU A 1 378 ? 5.825 -7.214 0.853 1.00 97.00 378 LEU A CA 1
ATOM 2933 C C . LEU A 1 378 ? 6.515 -8.171 1.816 1.00 97.00 378 LEU A C 1
ATOM 2935 O O . LEU A 1 378 ? 7.387 -8.944 1.408 1.00 97.00 378 LEU A O 1
ATOM 2939 N N . LEU A 1 379 ? 6.084 -8.166 3.074 1.00 96.19 379 LEU A N 1
ATOM 2940 C CA . LEU A 1 379 ? 6.517 -9.119 4.093 1.00 96.19 379 LEU A CA 1
ATOM 2941 C C . LEU A 1 379 ? 5.285 -9.709 4.770 1.00 96.19 379 LEU A C 1
ATOM 2943 O O . LEU A 1 379 ? 4.404 -8.983 5.223 1.00 96.19 379 LEU A O 1
ATOM 2947 N N . LYS A 1 380 ? 5.226 -11.035 4.866 1.00 95.31 380 LYS A N 1
ATOM 2948 C CA . LYS A 1 380 ? 4.166 -11.743 5.580 1.00 95.31 380 LYS A CA 1
ATOM 2949 C C . LYS A 1 380 ? 4.767 -12.756 6.532 1.00 95.31 380 LYS A C 1
ATOM 2951 O O . LYS A 1 380 ? 5.533 -13.630 6.121 1.00 95.31 380 LYS A O 1
ATOM 2956 N N . LYS A 1 381 ? 4.363 -12.683 7.795 1.00 94.06 381 LYS A N 1
ATOM 2957 C CA . LYS A 1 381 ? 4.687 -13.680 8.809 1.00 94.06 381 LYS A CA 1
ATOM 2958 C C . LYS A 1 381 ? 3.409 -14.122 9.490 1.00 94.06 381 LYS A C 1
ATOM 2960 O O . LYS A 1 381 ? 2.750 -13.338 10.165 1.00 94.06 381 LYS A O 1
ATOM 2965 N N . ASP A 1 382 ? 3.107 -15.399 9.344 1.00 91.31 382 ASP A N 1
ATOM 2966 C CA . ASP A 1 382 ? 2.070 -16.044 10.131 1.00 91.31 382 ASP A CA 1
ATOM 2967 C C . ASP A 1 382 ? 2.707 -16.688 11.368 1.00 91.31 382 ASP A C 1
ATOM 2969 O O . ASP A 1 382 ? 3.877 -17.088 11.357 1.00 91.31 382 ASP A O 1
ATOM 2973 N N . SER A 1 383 ? 1.945 -16.739 12.457 1.00 86.00 383 SER A N 1
ATOM 2974 C CA . SER A 1 383 ? 2.307 -17.507 13.647 1.00 86.00 383 SER A CA 1
ATOM 2975 C C . SER A 1 383 ? 2.247 -19.010 13.353 1.00 86.00 383 SER A C 1
ATOM 2977 O O . SER A 1 383 ? 1.526 -19.432 12.449 1.00 86.00 383 SER A O 1
ATOM 2979 N N . ASP A 1 384 ? 2.950 -19.825 14.141 1.00 78.56 384 ASP A N 1
ATOM 2980 C CA . ASP A 1 384 ? 2.964 -21.289 13.992 1.00 78.56 384 ASP A CA 1
ATOM 2981 C C . ASP A 1 384 ? 1.552 -21.897 14.061 1.00 78.56 384 ASP A C 1
ATOM 2983 O O . ASP A 1 384 ? 1.240 -22.846 13.344 1.00 78.56 384 ASP A O 1
ATOM 2987 N N . ASP A 1 385 ? 0.675 -21.299 14.872 1.00 77.44 385 ASP A N 1
ATOM 2988 C CA . ASP A 1 385 ? -0.727 -21.706 15.008 1.00 77.44 385 ASP A CA 1
ATOM 2989 C C . ASP A 1 385 ? -1.636 -21.100 13.920 1.00 77.44 385 ASP A C 1
ATOM 2991 O O . ASP A 1 385 ? -2.847 -21.321 13.930 1.00 77.44 385 ASP A O 1
ATOM 2995 N N . SER A 1 386 ? -1.090 -20.311 12.985 1.00 71.62 386 SER A N 1
ATOM 2996 C CA . SER A 1 386 ? -1.789 -19.564 11.917 1.00 71.62 386 SER A CA 1
ATOM 2997 C C . SER A 1 386 ? -2.918 -18.631 12.381 1.00 71.62 386 SER A C 1
ATOM 2999 O O . SER A 1 386 ? -3.655 -18.081 11.570 1.00 71.62 386 SER A O 1
ATOM 3001 N N . SER A 1 387 ? -3.052 -18.430 13.691 1.00 79.25 387 SER A N 1
ATOM 3002 C CA . SER A 1 387 ? -4.109 -17.628 14.308 1.00 79.25 387 SER A CA 1
ATOM 3003 C C . SER A 1 387 ? -3.790 -16.135 14.322 1.00 79.25 387 SER A C 1
ATOM 3005 O O . SER A 1 387 ? -4.681 -15.310 14.461 1.00 79.25 387 SER A O 1
ATOM 3007 N N . SER A 1 388 ? -2.511 -15.788 14.208 1.00 87.81 388 SER A N 1
ATOM 3008 C CA . SER A 1 388 ? -2.036 -14.410 14.185 1.00 87.81 388 SER A CA 1
ATOM 3009 C C . SER A 1 388 ? -1.194 -14.197 12.941 1.00 87.81 388 SER A C 1
ATOM 3011 O O . SER A 1 388 ? -0.380 -15.059 12.594 1.00 87.81 388 SER A O 1
ATOM 3013 N N . SER A 1 389 ? -1.371 -13.052 12.294 1.00 90.94 389 SER A N 1
ATOM 3014 C CA . SER A 1 389 ? -0.636 -12.698 11.087 1.00 90.94 389 SER A CA 1
ATOM 3015 C C . SER A 1 389 ? -0.102 -11.277 11.163 1.00 90.94 389 SER A C 1
ATOM 3017 O O . SER A 1 389 ? -0.733 -10.364 11.697 1.00 90.94 389 SER A O 1
ATOM 3019 N N . TRP A 1 390 ? 1.092 -11.108 10.615 1.00 93.06 390 TRP A N 1
ATOM 3020 C CA . TRP A 1 390 ? 1.726 -9.828 10.375 1.00 93.06 390 TRP A CA 1
ATOM 3021 C C . TRP A 1 390 ? 1.903 -9.662 8.874 1.00 93.06 390 TRP A C 1
ATOM 3023 O O . TRP A 1 390 ? 2.508 -10.519 8.226 1.00 93.06 390 TRP A O 1
ATOM 3033 N N . ASN A 1 391 ? 1.401 -8.561 8.325 1.00 94.38 391 ASN A N 1
ATOM 3034 C CA . ASN A 1 391 ? 1.557 -8.217 6.919 1.00 94.38 391 ASN A CA 1
ATOM 3035 C C . ASN A 1 391 ? 2.111 -6.789 6.837 1.00 94.38 391 ASN A C 1
ATOM 3037 O O . ASN A 1 391 ? 1.465 -5.863 7.325 1.00 94.38 391 ASN A O 1
ATOM 3041 N N . SER A 1 392 ? 3.281 -6.617 6.228 1.00 95.62 392 SER A N 1
ATOM 3042 C CA . SER A 1 392 ? 3.848 -5.310 5.886 1.00 95.62 392 SER A CA 1
ATOM 3043 C C . SER A 1 392 ? 3.784 -5.097 4.379 1.00 95.62 392 SER A C 1
ATOM 3045 O O . SER A 1 392 ? 4.172 -5.975 3.604 1.00 95.62 392 SER A O 1
ATOM 3047 N N . ILE A 1 393 ? 3.322 -3.918 3.981 1.00 96.31 393 ILE A N 1
ATOM 3048 C CA . ILE A 1 393 ? 3.219 -3.466 2.596 1.00 96.31 393 ILE A CA 1
ATOM 3049 C C . ILE A 1 393 ? 3.924 -2.115 2.524 1.00 96.31 393 ILE A C 1
ATOM 3051 O O . ILE A 1 393 ? 3.514 -1.165 3.187 1.00 96.31 393 ILE A O 1
ATOM 3055 N N . HIS A 1 394 ? 4.997 -2.022 1.746 1.00 96.56 394 HIS A N 1
ATOM 3056 C CA . HIS A 1 394 ? 5.725 -0.773 1.535 1.00 96.56 394 HIS A CA 1
ATOM 3057 C C . HIS A 1 394 ? 5.691 -0.418 0.062 1.00 96.56 394 HIS A C 1
ATOM 3059 O O . HIS A 1 394 ? 6.433 -1.000 -0.726 1.00 96.56 394 HIS A O 1
ATOM 3065 N N . VAL A 1 395 ? 4.846 0.538 -0.298 1.00 95.62 395 VAL A N 1
ATOM 3066 C CA . VAL A 1 395 ? 4.819 1.122 -1.637 1.00 95.62 395 VAL A CA 1
ATOM 3067 C C . VAL A 1 395 ? 5.866 2.225 -1.679 1.00 95.62 395 VAL A C 1
ATOM 3069 O O . VAL A 1 395 ? 5.873 3.117 -0.831 1.00 95.62 395 VAL A O 1
ATOM 3072 N N . VAL A 1 396 ? 6.780 2.129 -2.633 1.00 95.56 396 VAL A N 1
ATOM 3073 C CA . VAL A 1 396 ? 7.936 3.002 -2.806 1.00 95.56 396 VAL A CA 1
ATOM 3074 C C . VAL A 1 396 ? 7.851 3.630 -4.183 1.00 95.56 396 VAL A C 1
ATOM 3076 O O . VAL A 1 396 ? 7.762 2.927 -5.182 1.00 95.56 396 VAL A O 1
ATOM 3079 N N . GLU A 1 397 ? 7.947 4.945 -4.231 1.00 94.50 397 GLU A N 1
ATOM 3080 C CA . GLU A 1 397 ? 8.073 5.727 -5.450 1.00 94.50 397 GLU A CA 1
ATOM 3081 C C . GLU A 1 397 ? 9.438 6.415 -5.448 1.00 94.50 397 GLU A C 1
ATOM 3083 O O . GLU A 1 397 ? 9.850 7.005 -4.442 1.00 94.50 397 GLU A O 1
ATOM 3088 N N . VAL A 1 398 ? 10.175 6.267 -6.549 1.00 93.62 398 VAL A N 1
ATOM 3089 C CA . VAL A 1 398 ? 11.541 6.768 -6.698 1.00 93.62 398 VAL A CA 1
ATOM 3090 C C . VAL A 1 398 ? 11.598 7.716 -7.881 1.00 93.62 398 VAL A C 1
ATOM 3092 O O . VAL A 1 398 ? 11.623 7.281 -9.030 1.00 93.62 398 VAL A O 1
ATOM 3095 N N . THR A 1 399 ? 11.716 9.007 -7.589 1.00 91.75 399 THR A N 1
ATOM 3096 C CA . THR A 1 399 ? 11.865 10.052 -8.605 1.00 91.75 399 THR A CA 1
ATOM 3097 C C . THR A 1 399 ? 13.334 10.480 -8.694 1.00 91.75 399 THR A C 1
ATOM 3099 O O . THR A 1 399 ? 13.884 10.996 -7.713 1.00 91.75 399 THR A O 1
ATOM 3102 N N . PRO A 1 400 ? 14.022 10.256 -9.827 1.00 88.44 400 PRO A N 1
ATOM 3103 C CA . PRO A 1 400 ? 15.418 10.638 -9.988 1.00 88.44 400 PRO A CA 1
ATOM 3104 C C . PRO A 1 400 ? 15.565 12.159 -10.146 1.00 88.44 400 PRO A C 1
ATOM 3106 O O . PRO A 1 400 ? 14.945 12.793 -10.992 1.00 88.44 400 PRO A O 1
ATOM 3109 N N . GLU A 1 401 ? 16.462 12.748 -9.360 1.00 87.19 401 GLU A N 1
ATOM 3110 C CA . GLU A 1 401 ? 16.820 14.168 -9.358 1.00 87.19 401 GLU A CA 1
ATOM 3111 C C . GLU A 1 401 ? 18.338 14.318 -9.574 1.00 87.19 401 GLU A C 1
ATOM 3113 O O . GLU A 1 401 ? 19.114 14.629 -8.662 1.00 87.19 401 GLU A O 1
ATOM 3118 N N . GLY A 1 402 ? 18.798 14.057 -10.800 1.00 83.12 402 GLY A N 1
ATOM 3119 C CA . GLY A 1 402 ? 20.211 14.172 -11.173 1.00 83.12 402 GLY A CA 1
ATOM 3120 C C . GLY A 1 402 ? 21.106 13.144 -10.468 1.00 83.12 402 GLY A C 1
ATOM 3121 O O . GLY A 1 402 ? 21.148 11.989 -10.868 1.00 83.12 402 GLY A O 1
ATOM 3122 N N . ALA A 1 403 ? 21.866 13.577 -9.455 1.00 86.12 403 ALA A N 1
ATOM 3123 C CA . ALA A 1 403 ? 22.763 12.714 -8.663 1.00 86.12 403 ALA A CA 1
ATOM 3124 C C . ALA A 1 403 ? 22.135 12.232 -7.336 1.00 86.12 403 ALA A C 1
ATOM 3126 O O . ALA A 1 403 ? 22.802 11.631 -6.489 1.00 86.12 403 ALA A O 1
ATOM 3127 N N . SER A 1 404 ? 20.861 12.541 -7.128 1.00 90.94 404 SER A N 1
ATOM 3128 C CA . SER A 1 404 ? 20.049 12.090 -6.003 1.00 90.94 404 SER A CA 1
ATOM 3129 C C . SER A 1 404 ? 18.730 11.534 -6.515 1.00 90.94 404 SER A C 1
ATOM 3131 O O . SER A 1 404 ? 18.370 11.753 -7.664 1.00 90.94 404 SER A O 1
ATOM 3133 N N . ALA A 1 405 ? 17.995 10.841 -5.657 1.00 92.12 405 ALA A N 1
ATOM 3134 C CA . ALA A 1 405 ? 16.606 10.498 -5.912 1.00 92.12 405 ALA A CA 1
ATOM 3135 C C . ALA A 1 405 ? 15.763 10.808 -4.679 1.00 92.12 405 ALA A C 1
ATOM 3137 O O . ALA A 1 405 ? 16.232 10.681 -3.540 1.00 92.12 405 ALA A O 1
ATOM 3138 N N . THR A 1 406 ? 14.527 11.217 -4.925 1.00 93.81 406 THR A N 1
ATOM 3139 C CA . THR A 1 406 ? 13.506 11.403 -3.903 1.00 93.81 406 THR A CA 1
ATOM 3140 C C . THR A 1 406 ? 12.733 10.099 -3.760 1.00 93.81 406 THR A C 1
ATOM 3142 O O . THR A 1 406 ? 12.252 9.540 -4.740 1.00 93.81 406 THR A O 1
ATO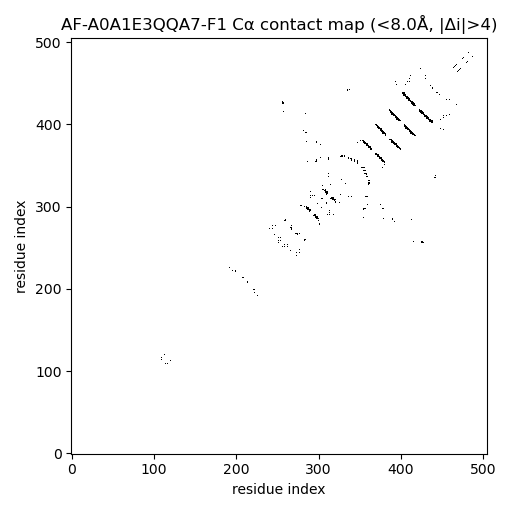M 3145 N N . TYR A 1 407 ? 12.692 9.582 -2.532 1.00 95.12 407 TYR A N 1
ATOM 3146 C CA . TYR A 1 407 ? 12.023 8.335 -2.180 1.00 95.12 407 TYR A CA 1
ATOM 3147 C C . TYR A 1 407 ? 10.775 8.673 -1.373 1.00 95.12 407 TYR A C 1
ATOM 3149 O O . TYR A 1 407 ? 10.892 9.113 -0.224 1.00 95.12 407 TYR A O 1
ATOM 3157 N N . ALA A 1 408 ? 9.599 8.455 -1.952 1.00 95.69 408 ALA A N 1
ATOM 3158 C CA . ALA A 1 408 ? 8.322 8.544 -1.261 1.00 95.69 408 ALA A CA 1
ATOM 3159 C C . ALA A 1 408 ? 7.860 7.130 -0.894 1.00 95.69 408 ALA A C 1
ATOM 3161 O O . ALA A 1 408 ? 7.643 6.287 -1.758 1.00 95.69 408 ALA A O 1
ATOM 3162 N N . ILE A 1 409 ? 7.759 6.842 0.404 1.00 95.94 409 ILE A N 1
ATOM 3163 C CA . ILE A 1 409 ? 7.384 5.522 0.913 1.00 95.94 409 ILE A CA 1
ATOM 3164 C C . ILE A 1 409 ? 6.076 5.623 1.686 1.00 95.94 409 ILE A C 1
ATOM 3166 O O . ILE A 1 409 ? 6.002 6.293 2.720 1.00 95.94 409 ILE A O 1
ATOM 3170 N N . THR A 1 410 ? 5.074 4.883 1.224 1.00 95.25 410 THR A N 1
ATOM 3171 C CA . THR A 1 410 ? 3.823 4.625 1.937 1.00 95.25 410 THR A CA 1
ATOM 3172 C C . THR A 1 410 ? 3.887 3.220 2.520 1.00 95.25 410 THR A C 1
ATOM 3174 O O . THR A 1 410 ? 3.937 2.234 1.795 1.00 95.25 410 THR A O 1
ATOM 3177 N N . SER A 1 411 ? 3.957 3.125 3.846 1.00 95.00 411 SER A N 1
ATOM 3178 C CA . SER A 1 411 ? 4.049 1.858 4.573 1.00 95.00 411 SER A CA 1
ATOM 3179 C C . SER A 1 411 ? 2.764 1.569 5.327 1.00 95.00 411 SER A C 1
ATOM 3181 O O . SER A 1 411 ? 2.361 2.368 6.175 1.00 95.00 411 SER A O 1
ATOM 3183 N N . THR A 1 412 ? 2.192 0.401 5.081 1.00 93.25 412 THR A N 1
ATOM 3184 C CA . THR A 1 412 ? 1.020 -0.128 5.768 1.00 93.25 412 THR A CA 1
ATOM 3185 C C . THR A 1 412 ? 1.399 -1.410 6.494 1.00 93.25 412 THR A C 1
ATOM 3187 O O . THR A 1 412 ? 1.966 -2.327 5.906 1.00 93.25 412 THR A O 1
ATOM 3190 N N . ILE A 1 413 ? 1.074 -1.489 7.783 1.00 93.56 413 ILE A N 1
ATOM 3191 C CA . ILE A 1 413 ? 1.204 -2.718 8.568 1.00 93.56 413 ILE A CA 1
ATOM 3192 C C . ILE A 1 413 ? -0.183 -3.157 9.007 1.00 93.56 413 ILE A C 1
ATOM 3194 O O . ILE A 1 413 ? -0.890 -2.403 9.679 1.00 93.56 413 ILE A O 1
ATOM 3198 N N . ILE A 1 414 ? -0.553 -4.379 8.635 1.00 91.94 414 ILE A N 1
ATOM 3199 C CA . ILE A 1 414 ? -1.790 -5.043 9.038 1.00 91.94 414 ILE A CA 1
ATOM 3200 C C . ILE A 1 414 ? -1.422 -6.140 10.030 1.00 91.94 414 ILE A C 1
ATOM 3202 O O . ILE A 1 414 ? -0.717 -7.097 9.693 1.00 91.94 414 ILE A O 1
ATOM 3206 N N . LEU A 1 415 ? -1.911 -5.985 11.255 1.00 90.69 415 LEU A N 1
ATOM 3207 C CA . LEU A 1 415 ? -1.672 -6.897 12.359 1.00 90.69 415 LEU A CA 1
ATOM 3208 C C . LEU A 1 415 ? -2.987 -7.549 12.763 1.00 90.69 415 LEU A C 1
ATOM 3210 O O . LEU A 1 415 ? -3.964 -6.856 13.037 1.00 90.69 415 LEU A O 1
ATOM 3214 N N . ASP A 1 416 ? -2.982 -8.873 12.840 1.00 89.69 416 ASP A N 1
ATOM 3215 C CA . ASP A 1 416 ? -4.058 -9.655 13.433 1.00 89.69 416 ASP A CA 1
ATOM 3216 C C . ASP A 1 416 ? -3.473 -10.559 14.516 1.00 89.69 416 ASP A C 1
ATOM 3218 O O . ASP A 1 416 ? -2.543 -11.330 14.268 1.00 89.69 416 ASP A O 1
ATOM 3222 N N . LEU A 1 417 ? -3.976 -10.416 15.736 1.00 87.31 417 LEU A N 1
ATOM 3223 C CA . LEU A 1 417 ? -3.545 -11.158 16.911 1.00 87.31 417 LEU A CA 1
ATOM 3224 C C . LEU A 1 417 ? -4.751 -11.868 17.511 1.00 87.31 417 LEU A C 1
ATOM 3226 O O . LEU A 1 417 ? -5.631 -11.235 18.095 1.00 87.31 417 LEU A O 1
ATOM 3230 N N . HIS A 1 418 ? -4.734 -13.193 17.444 1.00 85.19 418 HIS A N 1
ATOM 3231 C CA . HIS A 1 418 ? -5.730 -14.036 18.087 1.00 85.19 418 HIS A CA 1
ATOM 3232 C C . HIS A 1 418 ? -5.125 -14.731 19.304 1.00 85.19 418 HIS A C 1
ATOM 3234 O O . HIS A 1 418 ? -4.130 -15.456 19.210 1.00 85.19 418 HIS A O 1
ATOM 3240 N N . SER A 1 419 ? -5.743 -14.551 20.471 1.00 77.38 419 SER A N 1
ATOM 3241 C CA . SER A 1 419 ? -5.389 -15.300 21.674 1.00 77.38 419 SER A CA 1
ATOM 3242 C C . SER A 1 419 ? -6.401 -16.409 21.940 1.00 77.38 419 SER A C 1
ATOM 3244 O O . SER A 1 419 ? -7.606 -16.164 21.974 1.00 77.38 419 SER A O 1
ATOM 3246 N N . ALA A 1 420 ? -5.909 -17.604 22.292 1.00 65.44 420 ALA A N 1
ATOM 3247 C CA . ALA A 1 420 ? -6.707 -18.792 22.632 1.00 65.44 420 ALA A CA 1
ATOM 3248 C C . ALA A 1 420 ? -7.758 -18.591 23.754 1.00 65.44 420 ALA A C 1
ATOM 3250 O O . ALA A 1 420 ? -8.558 -19.483 24.030 1.00 65.44 420 ALA A O 1
ATOM 3251 N N . LYS A 1 421 ? -7.755 -17.436 24.432 1.00 61.47 421 LYS A N 1
ATOM 3252 C CA . LYS A 1 421 ? -8.708 -17.034 25.476 1.00 61.47 421 LYS A CA 1
ATOM 3253 C C . LYS A 1 421 ? -9.707 -15.960 25.006 1.00 61.47 421 LYS A C 1
ATOM 3255 O O . LYS A 1 421 ? -10.097 -15.138 25.828 1.00 61.47 421 LYS A O 1
ATOM 3260 N N . THR A 1 422 ? -10.097 -15.972 23.726 1.00 72.12 422 THR A N 1
ATOM 3261 C CA . THR A 1 422 ? -11.133 -15.104 23.117 1.00 72.12 422 THR A CA 1
ATOM 3262 C C . THR A 1 422 ? -10.808 -13.607 23.110 1.00 72.12 422 THR A C 1
ATOM 3264 O O . THR A 1 422 ? -11.689 -12.785 23.360 1.00 72.12 422 THR A O 1
ATOM 3267 N N . ILE A 1 423 ? -9.542 -13.241 22.898 1.00 81.69 423 ILE A N 1
ATOM 3268 C CA . ILE A 1 423 ? -9.152 -11.843 22.675 1.00 81.69 423 ILE A CA 1
ATOM 3269 C C . ILE A 1 423 ? -8.638 -11.747 21.249 1.00 81.69 423 ILE A C 1
ATOM 3271 O O . ILE A 1 423 ? -7.620 -12.366 20.934 1.00 81.69 423 ILE A O 1
ATOM 3275 N N . ASP A 1 424 ? -9.338 -10.943 20.460 1.00 85.19 424 ASP A N 1
ATOM 3276 C CA . ASP A 1 424 ? -9.011 -10.646 19.074 1.00 85.19 424 ASP A CA 1
ATOM 3277 C C . ASP A 1 424 ? -8.578 -9.194 19.012 1.00 85.19 424 ASP A C 1
ATOM 3279 O O . ASP A 1 424 ? -9.288 -8.299 19.485 1.00 85.19 424 ASP A O 1
ATOM 3283 N N . LEU A 1 425 ? -7.375 -8.970 18.502 1.00 87.00 425 LEU A N 1
ATOM 3284 C CA . LEU A 1 425 ? -6.824 -7.640 18.371 1.00 87.00 425 LEU A CA 1
ATOM 3285 C C . LEU A 1 425 ? -6.250 -7.472 16.974 1.00 87.00 425 LEU A C 1
ATOM 3287 O O . LEU A 1 425 ? -5.181 -7.984 16.650 1.00 87.00 425 LEU A O 1
ATOM 3291 N N . SER A 1 426 ? -6.990 -6.736 16.164 1.00 88.31 426 SER A N 1
ATOM 3292 C CA . SER A 1 426 ? -6.750 -6.575 14.743 1.00 88.31 426 SER A CA 1
ATOM 3293 C C . SER A 1 426 ? -6.761 -5.099 14.362 1.00 88.31 426 SER A C 1
ATOM 3295 O O . SER A 1 426 ? -7.410 -4.269 15.006 1.00 88.31 426 SER A O 1
ATOM 3297 N N . GLY A 1 427 ? -6.043 -4.763 13.297 1.00 85.38 427 GLY A N 1
ATOM 3298 C CA . GLY A 1 427 ? -6.080 -3.424 12.727 1.00 85.38 427 GLY A CA 1
ATOM 3299 C C . GLY A 1 427 ? -4.916 -3.122 11.799 1.00 85.38 427 GLY A C 1
ATOM 3300 O O . GLY A 1 427 ? -4.011 -3.929 11.584 1.00 85.38 427 GLY A O 1
ATOM 3301 N N . ASN A 1 428 ? -4.960 -1.916 11.249 1.00 87.25 428 ASN A N 1
ATOM 3302 C CA . ASN A 1 428 ? -3.996 -1.412 10.289 1.00 87.25 428 ASN A CA 1
ATOM 3303 C C . ASN A 1 428 ? -3.358 -0.108 10.782 1.00 87.25 428 ASN A C 1
ATOM 3305 O O . ASN A 1 428 ? -3.962 0.681 11.510 1.00 87.25 428 ASN A O 1
ATOM 3309 N N . LEU A 1 429 ? -2.111 0.123 10.386 1.00 89.12 429 LEU A N 1
ATOM 3310 C CA . LEU A 1 429 ? -1.419 1.384 10.611 1.00 89.12 429 LEU A CA 1
ATOM 3311 C C . LEU A 1 429 ? -0.689 1.785 9.336 1.00 89.12 429 LEU A C 1
ATOM 3313 O O . LEU A 1 429 ? 0.158 1.038 8.852 1.00 89.12 429 LEU A O 1
ATOM 3317 N N . VAL A 1 430 ? -1.011 2.973 8.827 1.00 90.44 430 VAL A N 1
ATOM 3318 C CA . VAL A 1 430 ? -0.427 3.533 7.604 1.00 90.44 430 VAL A CA 1
ATOM 3319 C C . VAL A 1 430 ? 0.443 4.733 7.960 1.00 90.44 430 VAL A C 1
ATOM 3321 O O . VAL A 1 430 ? 0.059 5.572 8.779 1.00 90.44 430 VAL A O 1
ATOM 3324 N N . ARG A 1 431 ? 1.621 4.834 7.344 1.00 91.38 431 ARG A N 1
ATOM 3325 C CA . ARG A 1 431 ? 2.518 5.984 7.468 1.00 91.38 431 ARG A CA 1
ATOM 3326 C C . ARG A 1 431 ? 3.198 6.289 6.146 1.00 91.38 431 ARG A C 1
ATOM 3328 O O . ARG A 1 431 ? 3.752 5.402 5.509 1.00 91.38 431 ARG A O 1
ATOM 3335 N N . GLN A 1 432 ? 3.233 7.571 5.811 1.00 92.81 432 GLN A N 1
ATOM 3336 C CA . GLN A 1 432 ? 3.962 8.094 4.663 1.00 92.81 432 GLN A CA 1
ATOM 3337 C C . GLN A 1 432 ? 5.249 8.780 5.120 1.00 92.81 432 GLN A C 1
ATOM 3339 O O . GLN A 1 432 ? 5.314 9.367 6.207 1.00 92.81 432 GLN A O 1
ATOM 3344 N N . THR A 1 433 ? 6.314 8.655 4.340 1.00 93.19 433 THR A N 1
ATOM 3345 C CA . THR A 1 433 ? 7.595 9.324 4.580 1.00 93.19 433 THR A CA 1
ATOM 3346 C C . THR A 1 433 ? 8.275 9.593 3.250 1.00 93.19 433 THR A C 1
ATOM 3348 O O . THR A 1 433 ? 8.387 8.698 2.424 1.00 93.19 433 THR A O 1
ATOM 3351 N N . GLU A 1 434 ? 8.758 10.816 3.075 1.00 94.94 434 GLU A N 1
ATOM 3352 C CA . GLU A 1 434 ? 9.475 11.249 1.882 1.00 94.94 434 GLU A CA 1
ATOM 3353 C C . GLU A 1 434 ? 10.887 11.690 2.271 1.00 94.94 434 GLU A C 1
ATOM 3355 O O . GLU A 1 434 ? 11.078 12.373 3.287 1.00 94.94 434 GLU A O 1
ATOM 3360 N N . LYS A 1 435 ? 11.894 11.264 1.505 1.00 94.56 435 LYS A N 1
ATOM 3361 C CA . LYS A 1 435 ? 13.287 11.650 1.744 1.00 94.56 435 LYS A CA 1
ATOM 3362 C C . LYS A 1 435 ? 14.108 11.625 0.462 1.00 94.56 435 LYS A C 1
ATOM 3364 O O . LYS A 1 435 ? 14.123 10.624 -0.246 1.00 94.56 435 LYS A O 1
ATOM 3369 N N . THR A 1 436 ? 14.886 12.676 0.233 1.00 94.44 436 THR A N 1
ATOM 3370 C CA . THR A 1 436 ? 15.868 12.732 -0.856 1.00 94.44 436 THR A CA 1
ATOM 3371 C C . THR A 1 436 ? 17.220 12.203 -0.383 1.00 94.44 436 THR A C 1
ATOM 3373 O O . THR A 1 436 ? 17.749 12.643 0.643 1.00 94.44 436 THR A O 1
ATOM 3376 N N . LEU A 1 437 ? 17.787 11.245 -1.117 1.00 92.50 437 LEU A N 1
ATOM 3377 C CA . LEU A 1 437 ? 19.084 10.628 -0.821 1.00 92.50 437 LEU A CA 1
ATOM 3378 C C . LEU A 1 437 ? 19.965 10.605 -2.073 1.00 92.50 437 LEU A C 1
ATOM 3380 O O . LEU A 1 437 ? 19.474 10.495 -3.194 1.00 92.50 437 LEU A O 1
ATOM 3384 N N . ALA A 1 438 ? 21.281 10.703 -1.879 1.00 91.50 438 ALA A N 1
ATOM 3385 C CA . ALA A 1 438 ? 22.243 10.612 -2.972 1.00 91.50 438 ALA A CA 1
ATOM 3386 C C . ALA A 1 438 ? 22.246 9.202 -3.583 1.00 91.50 438 ALA A C 1
ATOM 3388 O O . ALA A 1 438 ? 22.175 8.200 -2.862 1.00 91.50 438 ALA A O 1
ATOM 3389 N N . THR A 1 439 ? 22.352 9.135 -4.906 1.00 85.12 439 THR A N 1
ATOM 3390 C CA . THR A 1 439 ? 22.344 7.889 -5.677 1.00 85.12 439 THR A CA 1
ATOM 3391 C C . THR A 1 439 ? 23.668 7.747 -6.406 1.00 85.12 439 THR A C 1
ATOM 3393 O O . THR A 1 439 ? 24.082 8.644 -7.136 1.00 85.12 439 THR A O 1
ATOM 3396 N N . GLY A 1 440 ? 24.356 6.635 -6.155 1.00 77.56 440 GLY A N 1
ATOM 3397 C CA . GLY A 1 440 ? 25.591 6.278 -6.850 1.00 77.56 440 GLY A CA 1
ATOM 3398 C C . GLY A 1 440 ? 25.283 5.339 -8.008 1.00 77.56 440 GLY A C 1
ATOM 3399 O O . GLY A 1 440 ? 25.110 5.773 -9.139 1.00 77.56 440 GLY A O 1
ATOM 3400 N N . ASP A 1 441 ? 25.168 4.053 -7.684 1.00 81.44 441 ASP A N 1
ATOM 3401 C CA . ASP A 1 441 ? 24.846 2.982 -8.630 1.00 81.44 441 ASP A CA 1
ATOM 3402 C C . ASP A 1 441 ? 23.387 2.519 -8.479 1.00 81.44 441 ASP A C 1
ATOM 3404 O O . ASP A 1 441 ? 22.741 2.800 -7.468 1.00 81.44 441 ASP A O 1
ATOM 3408 N N . LEU A 1 442 ? 22.884 1.710 -9.418 1.00 78.00 442 LEU A N 1
ATOM 3409 C CA . LEU A 1 442 ? 21.553 1.083 -9.339 1.00 78.00 442 LEU A CA 1
ATOM 3410 C C . LEU A 1 442 ? 21.316 0.335 -8.010 1.00 78.00 442 LEU A C 1
ATOM 3412 O O . LEU A 1 442 ? 20.244 0.420 -7.415 1.00 78.00 442 LEU A O 1
ATOM 3416 N N . SER A 1 443 ? 22.345 -0.330 -7.477 1.00 82.62 443 SER A N 1
ATOM 3417 C CA . SER A 1 443 ? 22.291 -1.025 -6.182 1.00 82.62 443 SER A CA 1
ATOM 3418 C C . SER A 1 443 ? 22.126 -0.080 -4.983 1.00 82.62 443 SER A C 1
ATOM 3420 O O . SER A 1 443 ? 21.604 -0.489 -3.942 1.00 82.62 443 SER A O 1
ATOM 3422 N N . SER A 1 444 ? 22.526 1.190 -5.121 1.00 89.69 444 SER A N 1
ATOM 3423 C CA . SER A 1 444 ? 22.371 2.198 -4.068 1.00 89.69 444 SER A CA 1
ATOM 3424 C C . SER A 1 444 ? 20.902 2.524 -3.805 1.00 89.69 444 SER A C 1
ATOM 3426 O O . SER A 1 444 ? 20.548 2.773 -2.654 1.00 89.69 444 SER A O 1
ATOM 3428 N N . HIS A 1 445 ? 20.031 2.411 -4.817 1.00 91.06 445 HIS A N 1
ATOM 3429 C CA . HIS A 1 445 ? 18.589 2.554 -4.622 1.00 91.06 445 HIS A CA 1
ATOM 3430 C C . HIS A 1 445 ? 18.058 1.510 -3.641 1.00 91.06 445 HIS A C 1
ATOM 3432 O O . HIS A 1 445 ? 17.379 1.872 -2.688 1.00 91.06 445 HIS A O 1
ATOM 3438 N N . ILE A 1 446 ? 18.432 0.235 -3.792 1.00 93.81 446 ILE A N 1
ATOM 3439 C CA . ILE A 1 446 ? 17.969 -0.827 -2.883 1.00 93.81 446 ILE A CA 1
ATOM 3440 C C . ILE A 1 446 ? 18.500 -0.622 -1.464 1.00 93.81 446 ILE A C 1
ATOM 3442 O O . ILE A 1 446 ? 17.757 -0.804 -0.503 1.00 93.81 446 ILE A O 1
ATOM 3446 N N . SER A 1 447 ? 19.751 -0.177 -1.312 1.00 93.62 447 SER A N 1
ATOM 3447 C CA . SER A 1 447 ? 20.302 0.153 0.009 1.00 93.62 447 SER A CA 1
ATOM 3448 C C . SER A 1 447 ? 19.558 1.317 0.673 1.00 93.62 447 SER A C 1
ATOM 3450 O O . SER A 1 447 ? 19.269 1.264 1.871 1.00 93.62 447 SER A O 1
ATOM 3452 N N . ASN A 1 448 ? 19.247 2.366 -0.093 1.00 94.19 448 ASN A N 1
ATOM 3453 C CA . ASN A 1 448 ? 18.498 3.523 0.388 1.00 94.19 448 ASN A CA 1
ATOM 3454 C C . ASN A 1 448 ? 17.073 3.119 0.794 1.00 94.19 448 ASN A C 1
ATOM 3456 O O . ASN A 1 448 ? 16.648 3.427 1.906 1.00 94.19 448 ASN A O 1
ATOM 3460 N N . ILE A 1 449 ? 16.376 2.363 -0.060 1.00 95.31 449 ILE A N 1
ATOM 3461 C CA . ILE A 1 449 ? 15.023 1.854 0.201 1.00 95.31 449 ILE A CA 1
ATOM 3462 C C . ILE A 1 449 ? 15.016 0.959 1.443 1.00 95.31 449 ILE A C 1
ATOM 3464 O O . ILE A 1 449 ? 14.202 1.169 2.338 1.00 95.31 449 ILE A O 1
ATOM 3468 N N . GLY A 1 450 ? 15.954 0.013 1.547 1.00 94.81 450 GLY A N 1
ATOM 3469 C CA . GLY A 1 450 ? 16.066 -0.882 2.701 1.00 94.81 450 GLY A CA 1
ATOM 3470 C C . GLY A 1 450 ? 16.265 -0.129 4.018 1.00 94.81 450 GLY A C 1
ATOM 3471 O O . GLY A 1 450 ? 15.567 -0.406 4.989 1.00 94.81 450 GLY A O 1
ATOM 3472 N N . THR A 1 451 ? 17.140 0.884 4.032 1.00 94.25 451 THR A N 1
ATOM 3473 C CA . THR A 1 451 ? 17.389 1.717 5.225 1.00 94.25 451 THR A CA 1
ATOM 3474 C C . THR A 1 451 ? 16.140 2.501 5.644 1.00 94.25 451 THR A C 1
ATOM 3476 O O . THR A 1 451 ? 15.839 2.619 6.832 1.00 94.25 451 THR A O 1
ATOM 3479 N N . LEU A 1 452 ? 15.399 3.046 4.674 1.00 95.75 452 LEU A N 1
ATOM 3480 C CA . LEU A 1 452 ? 14.164 3.780 4.949 1.00 95.75 452 LEU A CA 1
ATOM 3481 C C . LEU A 1 452 ? 13.060 2.856 5.473 1.00 95.75 452 LEU A C 1
ATOM 3483 O O . LEU A 1 452 ? 12.407 3.201 6.457 1.00 95.75 452 LEU A O 1
ATOM 3487 N N . ILE A 1 453 ? 12.876 1.684 4.858 1.00 96.06 453 ILE A N 1
ATOM 3488 C CA . ILE A 1 453 ? 11.887 0.690 5.294 1.00 96.06 453 ILE A CA 1
ATOM 3489 C C . ILE A 1 453 ? 12.201 0.212 6.712 1.00 96.06 453 ILE A C 1
ATOM 3491 O O . ILE A 1 453 ? 11.311 0.214 7.557 1.00 96.06 453 ILE A O 1
ATOM 3495 N N . GLU A 1 454 ? 13.461 -0.097 7.018 1.00 95.12 454 GLU A N 1
ATOM 3496 C CA . GLU A 1 454 ? 13.889 -0.517 8.356 1.00 95.12 454 GLU A CA 1
ATOM 3497 C C . GLU A 1 454 ? 13.577 0.542 9.431 1.00 95.12 454 GLU A C 1
ATOM 3499 O O . GLU A 1 454 ? 13.049 0.229 10.507 1.00 95.12 454 GLU A O 1
ATOM 3504 N N . GLU A 1 455 ? 13.848 1.819 9.137 1.00 95.00 455 GLU A N 1
ATOM 3505 C CA . GLU A 1 455 ? 13.534 2.932 10.035 1.00 95.00 455 GLU A CA 1
ATOM 3506 C C . GLU A 1 455 ? 12.015 3.092 10.234 1.00 95.00 455 GLU A C 1
ATOM 3508 O O . GLU A 1 455 ? 11.548 3.338 11.355 1.00 95.00 455 GLU A O 1
ATOM 3513 N N . ILE A 1 456 ? 11.232 2.958 9.158 1.00 94.81 456 ILE A N 1
ATOM 3514 C CA . ILE A 1 456 ? 9.773 3.092 9.190 1.00 94.81 456 ILE A CA 1
ATOM 3515 C C . ILE A 1 456 ? 9.133 1.920 9.941 1.00 94.81 456 ILE A C 1
ATOM 3517 O O . ILE A 1 456 ? 8.341 2.172 10.853 1.00 94.81 456 ILE A O 1
ATOM 3521 N N . GLU A 1 457 ? 9.499 0.670 9.640 1.00 92.75 457 GLU A N 1
ATOM 3522 C CA . GLU A 1 457 ? 8.988 -0.521 10.332 1.00 92.75 457 GLU A CA 1
ATOM 3523 C C . GLU A 1 457 ? 9.292 -0.466 11.828 1.00 92.75 457 GLU A C 1
ATOM 3525 O O . GLU A 1 457 ? 8.401 -0.693 12.647 1.00 92.75 457 GLU A O 1
ATOM 3530 N N . THR A 1 458 ? 10.507 -0.067 12.214 1.00 92.88 458 THR A N 1
ATOM 3531 C CA . THR A 1 458 ? 10.872 0.081 13.631 1.00 92.88 458 THR A CA 1
ATOM 3532 C C . THR A 1 458 ? 9.961 1.086 14.341 1.00 92.88 458 THR A C 1
ATOM 3534 O O . THR A 1 458 ? 9.467 0.832 15.445 1.00 92.88 458 THR A O 1
ATOM 3537 N N . LYS A 1 459 ? 9.690 2.236 13.708 1.00 93.31 459 LYS A N 1
ATOM 3538 C CA . LYS A 1 459 ? 8.785 3.254 14.264 1.00 93.31 459 LYS A CA 1
ATOM 3539 C C . LYS A 1 459 ? 7.340 2.759 14.331 1.00 93.31 459 LYS A C 1
ATOM 3541 O O . LYS A 1 459 ? 6.675 3.000 15.338 1.00 93.31 459 LYS A O 1
ATOM 3546 N N . LEU A 1 460 ? 6.857 2.094 13.283 1.00 92.81 460 LEU A N 1
ATOM 3547 C CA . LEU A 1 460 ? 5.499 1.554 13.226 1.00 92.81 460 LEU A CA 1
ATOM 3548 C C . LEU A 1 460 ? 5.295 0.450 14.265 1.00 92.81 460 LEU A C 1
ATOM 3550 O O . LEU A 1 460 ? 4.298 0.475 14.976 1.00 92.81 460 LEU A O 1
ATOM 3554 N N . ARG A 1 461 ? 6.269 -0.445 14.450 1.00 90.56 461 ARG A N 1
ATOM 3555 C CA . ARG A 1 461 ? 6.247 -1.486 15.484 1.00 90.56 461 ARG A CA 1
ATOM 3556 C C . ARG A 1 461 ? 6.133 -0.901 16.891 1.00 90.56 461 ARG A C 1
ATOM 3558 O O . ARG A 1 461 ? 5.325 -1.375 17.688 1.00 90.56 461 ARG A O 1
ATOM 3565 N N . ASN A 1 462 ? 6.903 0.146 17.192 1.00 91.62 462 ASN A N 1
ATOM 3566 C CA . ASN A 1 462 ? 6.823 0.831 18.485 1.00 91.62 462 ASN A CA 1
ATOM 3567 C C . ASN A 1 462 ? 5.449 1.486 18.696 1.00 91.62 462 ASN A C 1
ATOM 3569 O O . ASN A 1 462 ? 4.870 1.373 19.776 1.00 91.62 462 ASN A O 1
ATOM 3573 N N . MET A 1 463 ? 4.901 2.120 17.655 1.00 91.06 463 MET A N 1
ATOM 3574 C CA . MET A 1 463 ? 3.574 2.735 17.704 1.00 91.06 463 MET A CA 1
ATOM 3575 C C . MET A 1 463 ? 2.462 1.693 17.872 1.00 91.06 463 MET A C 1
ATOM 3577 O O . MET A 1 463 ? 1.565 1.885 18.690 1.00 91.06 463 MET A O 1
ATOM 3581 N N . LEU A 1 464 ? 2.546 0.567 17.157 1.00 89.62 464 LEU A N 1
ATOM 3582 C CA . LEU A 1 464 ? 1.631 -0.561 17.316 1.00 89.62 464 LEU A CA 1
ATOM 3583 C C . LEU A 1 464 ? 1.673 -1.077 18.750 1.00 89.62 464 LEU A C 1
ATOM 3585 O O . LEU A 1 464 ? 0.622 -1.206 19.362 1.00 89.62 464 LEU A O 1
ATOM 3589 N N . GLN A 1 465 ? 2.856 -1.280 19.333 1.00 88.06 465 GLN A N 1
ATOM 3590 C CA . GLN A 1 465 ? 2.974 -1.738 20.718 1.00 88.06 465 GLN A CA 1
ATOM 3591 C C . GLN A 1 465 ? 2.287 -0.786 21.715 1.00 88.06 465 GLN A C 1
ATOM 3593 O O . GLN A 1 465 ? 1.574 -1.238 22.614 1.00 88.06 465 GLN A O 1
ATOM 3598 N N . GLU A 1 466 ? 2.472 0.526 21.557 1.00 89.25 466 GLU A N 1
ATOM 3599 C CA . GLU A 1 466 ? 1.853 1.536 22.422 1.00 89.25 466 GLU A CA 1
ATOM 3600 C C . GLU A 1 466 ? 0.326 1.584 22.261 1.00 89.25 466 GLU A C 1
ATOM 3602 O O . GLU A 1 466 ? -0.410 1.635 23.248 1.00 89.25 466 GLU A O 1
ATOM 3607 N N . VAL A 1 467 ? -0.176 1.533 21.026 1.00 87.88 467 VAL A N 1
ATOM 3608 C CA . VAL A 1 467 ? -1.617 1.603 20.753 1.00 87.88 467 VAL A CA 1
ATOM 3609 C C . VAL A 1 467 ? -2.314 0.298 21.144 1.00 87.88 467 VAL A C 1
ATOM 3611 O O . VAL A 1 467 ? -3.287 0.335 21.896 1.00 87.88 467 VAL A O 1
ATOM 3614 N N . TYR A 1 468 ? -1.799 -0.849 20.694 1.00 84.38 468 TYR A N 1
ATOM 3615 C CA . TYR A 1 468 ? -2.427 -2.163 20.859 1.00 84.38 468 TYR A CA 1
ATOM 3616 C C . TYR A 1 468 ? -2.383 -2.674 22.292 1.00 84.38 468 TYR A C 1
ATOM 3618 O O . TYR A 1 468 ? -3.341 -3.310 22.712 1.00 84.38 468 TYR A O 1
ATOM 3626 N N . PHE A 1 469 ? -1.312 -2.419 23.049 1.00 84.19 469 PHE A N 1
ATOM 3627 C CA . PHE A 1 469 ? -1.180 -2.937 24.418 1.00 84.19 469 PHE A CA 1
ATOM 3628 C C . PHE A 1 469 ? -1.238 -1.853 25.493 1.00 84.19 469 PHE A C 1
ATOM 3630 O O . PHE A 1 469 ? -1.568 -2.155 26.640 1.00 84.19 469 PHE A O 1
ATOM 3637 N N . GLY A 1 470 ? -0.908 -0.605 25.151 1.00 87.31 470 GLY A N 1
ATOM 3638 C CA . GLY A 1 470 ? -1.032 0.534 26.057 1.00 87.31 470 GLY A CA 1
ATOM 3639 C C . GLY A 1 470 ? -2.458 1.070 26.059 1.00 87.31 470 GLY A C 1
ATOM 3640 O O . GLY A 1 470 ? -3.200 0.853 27.014 1.00 87.31 470 GLY A O 1
ATOM 3641 N N . LYS A 1 471 ? -2.872 1.712 24.960 1.00 88.94 471 LYS A N 1
ATOM 3642 C CA . LYS A 1 471 ? -4.158 2.430 24.906 1.00 88.94 471 LYS A CA 1
ATOM 3643 C C . LYS A 1 471 ? -5.369 1.525 25.109 1.00 88.94 471 LYS A C 1
ATOM 3645 O O . LYS A 1 471 ? -6.268 1.891 25.858 1.00 88.94 471 LYS A O 1
ATOM 3650 N N . THR A 1 472 ? -5.412 0.350 24.480 1.00 87.06 472 THR A N 1
ATOM 3651 C CA . THR A 1 472 ? -6.543 -0.587 24.650 1.00 87.06 472 THR A CA 1
ATOM 3652 C C . THR A 1 472 ? -6.691 -1.043 26.103 1.00 87.06 472 THR A C 1
ATOM 3654 O O . THR A 1 472 ? -7.803 -1.113 26.624 1.00 87.06 472 THR A O 1
ATOM 3657 N N . ARG A 1 473 ? -5.568 -1.306 26.783 1.00 86.06 473 ARG A N 1
ATOM 3658 C CA . ARG A 1 473 ? -5.529 -1.706 28.189 1.00 86.06 473 ARG A CA 1
ATOM 3659 C C . ARG A 1 473 ? -5.979 -0.566 29.090 1.00 86.06 473 ARG A C 1
ATOM 3661 O O . ARG A 1 473 ? -6.723 -0.816 30.033 1.00 86.06 473 ARG A O 1
ATOM 3668 N N . ASP A 1 474 ? -5.547 0.656 28.801 1.00 87.50 474 ASP A N 1
ATOM 3669 C CA . ASP A 1 474 ? -5.929 1.833 29.575 1.00 87.50 474 ASP A CA 1
ATOM 3670 C C . ASP A 1 474 ? -7.439 2.112 29.418 1.00 87.50 474 ASP A C 1
ATOM 3672 O O . ASP A 1 474 ? -8.138 2.240 30.421 1.00 87.50 474 ASP A O 1
ATOM 3676 N N . ILE A 1 475 ? -7.985 2.035 28.194 1.00 89.25 475 ILE A N 1
ATOM 3677 C CA . ILE A 1 475 ? -9.438 2.126 27.933 1.00 89.25 475 ILE A CA 1
ATOM 3678 C C . ILE A 1 475 ? -10.202 1.021 28.679 1.00 89.25 475 ILE A C 1
ATOM 3680 O O . ILE A 1 475 ? -11.230 1.281 29.304 1.00 89.25 475 ILE A O 1
ATOM 3684 N N . LEU A 1 476 ? -9.708 -0.221 28.649 1.00 85.75 476 LEU A N 1
ATOM 3685 C CA . LEU A 1 476 ? -10.330 -1.328 29.378 1.00 85.75 476 LEU A CA 1
ATOM 3686 C C . LEU A 1 476 ? -10.295 -1.100 30.900 1.00 85.75 476 L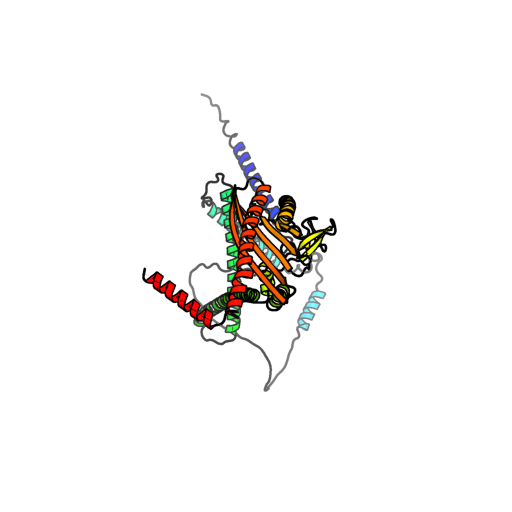EU A C 1
ATOM 3688 O O . LEU A 1 476 ? -11.272 -1.404 31.591 1.00 85.75 476 LEU A O 1
ATOM 3692 N N . GLY A 1 477 ? -9.194 -0.550 31.418 1.00 83.94 477 GLY A N 1
ATOM 3693 C CA . GLY A 1 477 ? -9.029 -0.182 32.825 1.00 83.94 477 GLY A CA 1
ATOM 3694 C C . GLY A 1 477 ? -9.968 0.942 33.273 1.00 83.94 477 GLY A C 1
ATOM 3695 O O . GLY A 1 477 ? -10.477 0.898 34.399 1.00 83.94 477 GLY A O 1
ATOM 3696 N N . ASP A 1 478 ? -10.256 1.890 32.381 1.00 82.94 478 ASP A N 1
ATOM 3697 C CA . ASP A 1 478 ? -11.219 2.971 32.602 1.00 82.94 478 ASP A CA 1
ATOM 3698 C C . ASP A 1 478 ? -12.670 2.469 32.585 1.00 82.94 478 ASP A C 1
ATOM 3700 O O . ASP A 1 478 ? -13.485 2.893 33.406 1.00 82.94 478 ASP A O 1
ATOM 3704 N N . LEU A 1 479 ? -13.003 1.532 31.690 1.00 85.06 479 LEU A N 1
ATOM 3705 C CA . LEU A 1 479 ? -14.344 0.940 31.613 1.00 85.06 479 LEU A CA 1
ATOM 3706 C C . LEU A 1 479 ? -14.651 0.034 32.808 1.00 85.06 479 LEU A C 1
ATOM 3708 O O . LEU A 1 479 ? -15.771 0.026 33.325 1.00 85.06 479 LEU A O 1
ATOM 3712 N N . ARG A 1 480 ? -13.668 -0.762 33.239 1.00 79.81 480 ARG A N 1
ATOM 3713 C CA . ARG A 1 480 ? -13.814 -1.687 34.362 1.00 79.81 480 ARG A CA 1
ATOM 3714 C C . ARG A 1 480 ? -12.574 -1.648 35.236 1.00 79.81 480 ARG A C 1
ATOM 3716 O O . ARG A 1 480 ? -11.664 -2.466 35.104 1.00 79.81 480 ARG A O 1
ATOM 3723 N N . THR A 1 481 ? -12.592 -0.749 36.208 1.00 73.88 481 THR A N 1
ATOM 3724 C CA . THR A 1 481 ? -11.499 -0.666 37.168 1.00 73.88 481 THR A CA 1
ATOM 3725 C C . THR A 1 481 ? -11.598 -1.790 38.198 1.00 73.88 481 THR A C 1
ATOM 3727 O O . THR A 1 481 ? -12.647 -2.038 38.794 1.00 73.88 481 THR A O 1
ATOM 3730 N N . THR A 1 482 ? -10.493 -2.501 38.409 1.00 72.12 482 THR A N 1
ATOM 3731 C CA . THR A 1 482 ? -10.367 -3.539 39.448 1.00 72.12 482 THR A CA 1
ATOM 3732 C C . THR A 1 482 ? -10.205 -2.937 40.844 1.00 72.12 482 THR A C 1
ATOM 3734 O O . THR A 1 482 ? -10.516 -3.578 41.849 1.00 72.12 482 THR A O 1
ATOM 3737 N N . THR A 1 483 ? -9.746 -1.689 40.907 1.00 73.94 483 THR A N 1
ATOM 3738 C CA . THR A 1 483 ? -9.627 -0.883 42.118 1.00 73.94 483 THR A CA 1
ATOM 3739 C C . THR A 1 483 ? -11.004 -0.410 42.585 1.00 73.94 483 THR A C 1
ATOM 3741 O O . THR A 1 483 ? -11.822 0.050 41.789 1.00 73.94 483 THR A O 1
ATOM 3744 N N . GLN A 1 484 ? -11.270 -0.487 43.892 1.00 73.88 484 GLN A N 1
ATOM 3745 C CA . GLN A 1 484 ? -12.515 0.033 44.464 1.00 73.88 484 GLN A CA 1
ATOM 3746 C C . GLN A 1 484 ? -12.655 1.537 44.183 1.00 73.88 484 GLN A C 1
ATOM 3748 O O . GLN A 1 484 ? -11.701 2.299 44.348 1.00 73.88 484 GLN A O 1
ATOM 3753 N N . ALA A 1 485 ? -13.867 1.978 43.833 1.00 72.88 485 ALA A N 1
ATOM 3754 C CA . ALA A 1 485 ? -14.157 3.378 43.510 1.00 72.88 485 ALA A CA 1
ATOM 3755 C C . ALA A 1 485 ? -13.750 4.370 44.622 1.00 72.88 485 ALA A C 1
ATOM 3757 O O . ALA A 1 485 ? -13.383 5.508 44.337 1.00 72.88 485 ALA A O 1
ATOM 3758 N N . SER A 1 486 ? -13.757 3.931 45.887 1.00 74.69 486 SER A N 1
ATOM 3759 C CA . SER A 1 486 ? -13.299 4.716 47.041 1.00 74.69 486 SER A CA 1
ATOM 3760 C C . SER A 1 486 ? -11.803 5.043 46.989 1.00 74.69 486 SER A C 1
ATOM 3762 O O . SER A 1 486 ? -11.409 6.173 47.278 1.00 74.69 486 SER A O 1
ATOM 3764 N N . ALA A 1 487 ? -10.969 4.084 46.586 1.00 75.31 487 ALA A N 1
ATOM 3765 C CA . ALA A 1 487 ? -9.530 4.280 46.470 1.00 75.31 487 ALA A CA 1
ATOM 3766 C C . ALA A 1 487 ? -9.196 5.221 45.300 1.00 75.31 487 ALA A C 1
ATOM 3768 O O . ALA A 1 487 ? -8.408 6.148 45.482 1.00 75.31 487 ALA A O 1
ATOM 3769 N N . LEU A 1 488 ? -9.886 5.088 44.161 1.00 73.19 488 LEU A N 1
ATOM 3770 C CA . LEU A 1 488 ? -9.738 5.999 43.014 1.00 73.19 488 LEU A CA 1
ATOM 3771 C C . LEU A 1 488 ? -10.140 7.442 43.353 1.00 73.19 488 LEU A C 1
ATOM 3773 O O . LEU A 1 488 ? -9.491 8.389 42.914 1.00 73.19 488 LEU A O 1
ATOM 3777 N N . ALA A 1 489 ? -11.196 7.628 44.152 1.00 75.69 489 ALA A N 1
ATOM 3778 C CA . ALA A 1 489 ? -11.599 8.951 44.625 1.00 75.69 489 ALA A CA 1
ATOM 3779 C C . ALA A 1 489 ? -10.520 9.582 45.522 1.00 75.69 489 ALA A C 1
ATOM 3781 O O . ALA A 1 489 ? -10.185 10.755 45.349 1.00 75.69 489 ALA A O 1
ATOM 3782 N N . SER A 1 490 ? -9.930 8.794 46.428 1.00 80.06 490 SER A N 1
ATOM 3783 C CA . SER A 1 490 ? -8.843 9.263 47.297 1.00 80.06 490 SER A CA 1
ATOM 3784 C C . SER A 1 490 ? -7.574 9.621 46.515 1.00 80.06 490 SER A C 1
ATOM 3786 O O . SER A 1 490 ? -6.898 10.600 46.829 1.00 80.06 490 SER A O 1
ATOM 3788 N N . GLU A 1 491 ? -7.277 8.872 45.453 1.00 79.00 491 GLU A N 1
ATOM 3789 C CA . GLU A 1 491 ? -6.127 9.111 44.589 1.00 79.00 491 GLU A CA 1
ATOM 3790 C C . GLU A 1 491 ? -6.317 10.370 43.737 1.00 79.00 491 GLU A C 1
ATOM 3792 O O . GLU A 1 491 ? -5.441 11.235 43.727 1.00 79.00 491 GLU A O 1
ATOM 3797 N N . LYS A 1 492 ? -7.499 10.560 43.130 1.00 81.62 492 LYS A N 1
ATOM 3798 C CA . LYS A 1 492 ? -7.851 11.810 42.431 1.00 81.62 492 LYS A CA 1
ATOM 3799 C C . LYS A 1 492 ? -7.750 13.028 43.349 1.00 81.62 492 LYS A C 1
ATOM 3801 O O . LYS A 1 492 ? -7.284 14.081 42.915 1.00 81.62 492 LYS A O 1
ATOM 3806 N N . GLN A 1 493 ? -8.146 12.889 44.614 1.00 84.19 493 GLN A N 1
ATOM 3807 C CA . GLN A 1 493 ? -8.029 13.965 45.593 1.00 84.19 493 GLN A CA 1
ATOM 3808 C C . GLN A 1 493 ? -6.561 14.291 45.910 1.00 84.19 493 GLN A C 1
ATOM 3810 O O . GLN A 1 493 ? -6.185 15.461 45.857 1.00 84.19 493 GLN A O 1
ATOM 3815 N N . ARG A 1 494 ? -5.706 13.280 46.127 1.00 86.00 494 ARG A N 1
ATOM 3816 C CA . ARG A 1 494 ? -4.255 13.481 46.315 1.00 86.00 494 ARG A CA 1
ATOM 3817 C C . ARG A 1 494 ? -3.590 14.130 45.104 1.00 86.00 494 ARG A C 1
ATOM 3819 O O . ARG A 1 494 ? -2.745 15.005 45.273 1.00 86.00 494 ARG A O 1
ATOM 3826 N N . VAL A 1 495 ? -3.964 13.722 43.891 1.00 83.25 495 VAL A N 1
ATOM 3827 C CA . VAL A 1 495 ? -3.449 14.326 42.654 1.00 83.25 495 VAL A CA 1
ATOM 3828 C C . VAL A 1 495 ? -3.898 15.783 42.549 1.00 83.25 495 VAL A C 1
ATOM 3830 O O . VAL A 1 495 ? -3.075 16.650 42.275 1.00 83.25 495 VAL A O 1
ATOM 3833 N N . SER A 1 496 ? -5.166 16.090 42.840 1.00 84.75 496 SER A N 1
ATOM 3834 C CA . SER A 1 496 ? -5.652 17.475 42.846 1.00 84.75 496 SER A CA 1
ATOM 3835 C C . SER A 1 496 ? -4.946 18.346 43.886 1.00 84.75 496 SER A C 1
ATOM 3837 O O . SER A 1 496 ? -4.701 19.519 43.611 1.00 84.75 496 SER A O 1
ATOM 3839 N N . GLU A 1 497 ? -4.641 17.811 45.067 1.00 88.12 497 GLU A N 1
ATOM 3840 C CA . GLU A 1 497 ? -3.891 18.524 46.105 1.00 88.12 497 GLU A CA 1
ATOM 3841 C C . GLU A 1 497 ? -2.441 18.777 45.676 1.00 88.12 497 GLU A C 1
ATOM 3843 O O . GLU A 1 497 ? -1.934 19.880 45.861 1.00 88.12 497 GLU A O 1
ATOM 3848 N N . MET A 1 498 ? -1.796 17.805 45.027 1.00 85.81 498 MET A N 1
ATOM 3849 C CA . MET A 1 498 ? -0.442 17.963 44.493 1.00 85.81 498 MET A CA 1
ATOM 3850 C C . MET A 1 498 ? -0.382 18.997 43.361 1.00 85.81 498 MET A C 1
ATOM 3852 O O . MET A 1 498 ? 0.518 19.831 43.342 1.00 85.81 498 MET A O 1
ATOM 3856 N N . VAL A 1 499 ? -1.359 18.983 42.448 1.00 86.31 499 VAL A N 1
ATOM 3857 C CA . VAL A 1 499 ? -1.461 19.968 41.359 1.00 86.31 499 VAL A CA 1
ATOM 3858 C C . VAL A 1 499 ? -1.692 21.373 41.914 1.00 86.31 499 VAL A C 1
ATOM 3860 O O . VAL A 1 499 ? -1.044 22.312 41.461 1.00 86.31 499 VAL A O 1
ATOM 3863 N N . LYS A 1 500 ? -2.550 21.524 42.931 1.00 86.12 500 LYS A N 1
ATOM 3864 C CA . LYS A 1 500 ? -2.727 22.810 43.622 1.00 86.12 500 LYS A CA 1
ATOM 3865 C C . LYS A 1 500 ? -1.434 23.280 44.287 1.00 86.12 500 LYS A C 1
ATOM 3867 O O . LYS A 1 500 ? -1.038 24.420 44.076 1.00 86.12 500 LYS A O 1
ATOM 3872 N N . GLY A 1 501 ? -0.738 22.392 44.996 1.00 85.25 501 GLY A N 1
ATOM 3873 C CA . GLY A 1 501 ? 0.548 22.708 45.624 1.00 85.25 501 GLY A CA 1
ATOM 3874 C C . GLY A 1 501 ? 1.649 23.091 44.628 1.00 85.25 501 GLY A C 1
ATOM 3875 O O . GLY A 1 501 ? 2.504 23.902 44.957 1.00 85.25 501 GLY A O 1
ATOM 3876 N N . LEU A 1 502 ? 1.613 22.557 43.403 1.00 79.19 502 LEU A N 1
ATOM 3877 C CA . LEU A 1 502 ? 2.516 22.950 42.315 1.00 79.19 502 LEU A CA 1
ATOM 3878 C C . LEU A 1 502 ? 2.131 24.281 41.660 1.00 79.19 502 LEU A C 1
ATOM 3880 O O . LEU A 1 502 ? 3.009 24.962 41.152 1.00 79.19 502 LEU A O 1
ATOM 3884 N N . SER A 1 503 ? 0.846 24.648 41.654 1.00 71.38 503 SER A N 1
ATOM 3885 C CA . SER A 1 503 ? 0.378 25.939 41.122 1.00 71.38 503 SER A CA 1
ATOM 3886 C C . SER A 1 503 ? 0.544 27.115 42.090 1.00 71.38 503 SER A C 1
ATOM 3888 O O . SER A 1 503 ? 0.411 28.265 41.682 1.00 71.38 503 SER A O 1
ATOM 3890 N N . GLU A 1 504 ? 0.785 26.826 43.371 1.00 71.38 504 GLU A N 1
ATOM 3891 C CA . GLU A 1 504 ? 1.046 27.814 44.428 1.00 71.38 504 GLU A CA 1
ATOM 3892 C C . GLU A 1 504 ? 2.553 28.085 44.640 1.00 71.38 504 GLU A C 1
ATOM 3894 O O . GLU A 1 504 ? 2.908 28.959 45.434 1.00 71.38 504 GLU A O 1
ATOM 3899 N N . LEU A 1 505 ? 3.421 27.358 43.925 1.00 54.47 505 LEU A N 1
ATOM 3900 C CA . LEU A 1 505 ? 4.863 27.605 43.773 1.00 54.47 505 LEU A CA 1
ATOM 3901 C C . LEU A 1 505 ? 5.121 28.458 42.527 1.00 54.47 505 LEU A C 1
ATOM 3903 O O . LEU A 1 505 ? 6.035 29.313 42.603 1.00 54.47 505 LEU A O 1
#

InterPro domains:
  IPR001698 F-actin-capping protein subunit beta [PF01115] (245-476)
  IPR001698 F-actin-capping protein subunit beta [PR00192] (244-264)
  IPR001698 F-actin-capping protein subunit beta [PR00192] (265-286)
  IPR001698 F-actin-capping protein subunit beta [PR00192] (296-322)
  IPR001698 F-actin-capping protein subunit beta [PR00192] (337-364)
  IPR001698 F-actin-capping protein subunit beta [PR00192] (448-474)
  IPR001698 F-actin-capping protein subunit beta [PTHR10619] (242-500)
  IPR012459 Ribosomal RNA-processing protein 15 [PF07890] (98-232)
  IPR019771 F-actin capping protein, beta subunit, conserved site [PS00231] (301-306)
  IPR037282 F-actin-capping protein subunit alpha/beta [SSF90096] (241-486)
  IPR042276 F-actin-capping protein subunit alpha/beta, domain 2 [G3DSA:3.90.1150.210] (330-504)
  IPR043175 F-actin-capping protein subunit beta, N-terminal domain [G3DSA:1.20.58.570] (240-329)

pLDDT: mean 74.01, std 20.56, range [26.19, 97.5]

Mean predicted aligned error: 20.58 Å

Solvent-accessible surface area (backbone atoms only — not comparable to full-atom values): 30516 Å² total; per-residue (Å²): 142,85,91,86,85,92,86,86,82,76,72,72,61,61,59,60,56,54,57,61,49,50,61,58,48,54,58,48,54,56,55,53,53,62,50,55,64,59,62,74,72,71,84,74,88,83,84,89,81,89,83,79,88,82,92,80,86,84,90,79,90,84,85,89,82,86,85,87,85,82,90,77,90,83,87,83,87,86,84,90,86,88,90,89,83,89,86,83,87,82,86,78,66,62,59,63,62,49,49,51,51,48,51,51,56,74,67,55,78,77,58,85,87,49,65,86,50,72,89,56,65,86,50,58,69,59,52,53,45,53,52,47,52,54,49,50,52,52,50,51,53,50,53,52,50,49,51,50,51,65,65,44,74,81,51,85,81,74,90,63,81,97,67,92,49,73,68,58,56,52,51,52,50,52,51,51,51,53,50,52,53,50,50,54,52,52,51,52,53,48,52,50,50,51,51,48,46,53,52,50,49,58,60,50,70,74,51,95,74,92,51,71,70,64,47,51,55,51,48,56,50,53,43,51,51,53,49,50,49,51,53,46,53,51,52,50,52,56,48,52,52,51,54,51,49,54,51,50,56,53,47,60,74,69,47,68,58,90,47,44,68,60,52,50,54,52,48,30,70,75,41,60,91,49,32,68,64,49,62,76,71,52,89,66,88,70,45,78,49,64,41,87,89,79,67,49,66,36,63,51,53,75,90,44,44,52,94,89,16,37,50,35,72,84,81,71,45,43,51,57,82,58,64,96,81,58,90,73,50,52,75,70,54,43,56,50,29,50,53,42,34,58,52,47,46,51,49,36,47,75,76,58,71,50,66,50,48,37,35,50,54,40,70,37,69,94,81,83,61,84,60,30,38,32,33,37,45,38,39,39,37,64,42,98,83,67,58,25,39,40,33,39,41,32,41,36,38,37,40,64,57,90,62,27,31,38,38,40,36,42,36,38,40,41,41,37,42,55,43,100,84,84,46,78,51,66,42,72,51,76,50,76,51,73,53,75,45,79,45,83,52,81,68,42,53,52,54,52,50,50,54,52,50,53,56,49,51,56,52,50,53,55,50,46,51,44,49,68,60,42,51,51,48,51,54,48,41,71,76,56,58,89,65,57,70,68,58,55,52,54,47,54,48,52,50,53,52,50,53,50,58,60,73,75,106